Protein AF-0000000073388978 (afdb_homodimer)

Organism: Paracidovorax avenae (strain ATCC 19860 / DSM 7227 / CCUG 15838 / JCM 20985 / LMG 2117 / NCPPB 1011) (NCBI:txid643561)

Solvent-accessible surface area (backbone atoms only — not comparable to full-atom values): 29691 Å² total; per-residue (Å²): 132,81,37,49,67,50,18,52,51,29,43,57,61,49,62,75,36,65,63,62,55,61,86,53,51,73,43,79,39,46,11,64,64,67,77,39,68,25,40,27,36,32,40,33,40,28,18,51,20,49,66,22,16,46,39,30,42,7,40,36,27,43,57,68,75,46,88,75,44,91,60,12,32,34,30,60,31,65,43,59,48,26,38,10,38,21,49,39,26,47,76,69,72,42,53,30,39,30,19,26,22,60,73,56,57,62,71,46,53,51,53,36,43,73,40,65,23,46,74,42,73,31,51,73,38,59,71,44,6,39,52,50,39,52,53,52,31,70,73,60,57,24,44,74,52,63,80,28,66,39,72,44,26,14,21,16,30,9,32,53,48,53,48,49,24,64,75,66,74,42,73,44,55,27,37,40,33,57,35,22,31,21,19,51,43,26,9,33,26,28,54,40,62,66,74,27,48,28,32,38,34,22,44,63,40,13,41,13,57,49,49,11,60,76,67,74,42,75,42,81,46,70,60,35,68,81,34,26,87,71,21,41,31,42,39,37,21,69,60,22,52,60,43,34,76,77,27,40,80,45,64,44,68,39,52,62,68,40,24,52,52,27,29,29,44,35,26,77,63,44,47,43,60,51,25,51,51,24,14,40,48,56,14,26,52,73,68,52,74,41,76,65,51,61,80,32,32,38,30,30,52,30,41,23,29,86,56,67,45,51,75,34,105,132,81,36,47,65,51,16,50,53,30,42,58,60,49,64,75,36,65,64,62,56,61,84,55,52,72,43,79,40,46,11,64,64,67,76,40,68,25,42,29,37,32,40,34,40,29,18,51,19,48,66,21,17,47,42,30,43,7,40,36,28,44,56,68,74,47,87,74,43,92,61,11,32,34,29,60,31,66,44,59,48,26,40,9,40,21,48,39,24,48,76,70,72,44,50,29,38,31,18,28,21,61,72,56,55,63,70,44,52,50,54,38,41,73,41,64,23,47,74,41,73,31,52,74,39,61,69,46,6,39,51,49,38,52,52,51,30,69,73,60,58,24,43,75,52,61,81,28,64,38,73,44,26,15,21,16,28,9,32,53,48,53,48,48,24,63,75,67,76,43,74,44,55,27,36,40,32,55,35,22,31,21,18,50,42,26,10,34,26,28,54,40,62,67,74,26,48,27,33,37,33,20,44,64,38,14,40,12,57,50,49,12,61,74,67,74,42,77,43,82,46,70,61,35,68,81,35,26,86,70,22,39,31,41,39,36,21,68,60,20,52,60,41,34,75,76,28,40,80,45,65,43,67,38,50,61,67,41,24,52,52,26,27,29,46,33,26,77,63,43,48,44,59,51,25,51,53,24,15,41,49,55,14,26,52,74,70,52,73,41,77,63,52,62,80,31,32,38,28,30,50,29,41,23,29,87,55,67,46,51,76,35,105

Radius of gyration: 25.02 Å; Cα contacts (8 Å, |Δi|>4): 1623; chains: 2; bounding box: 51×75×58 Å

pLDDT: mean 97.39, std 2.24, range [78.94, 98.94]

Foldseek 3Di:
DQAQVLLVVLVVQVVVCPVAWDLFDWDWDACVVLVFLAGIEIERAQCPTQLRFLQLQLLLLLPRVDPFDQLAAEEEALDSNLSSNLQSCLVVVHAYEYFYEPPDDVVSVVSSVVSVYHYHYAYHDSVRSVVVRVVVCVVRVGHYDYRAADSSSLSRLLVSLVSVCVVVVHHFQEEEAEAALQSNVLSVQNNCVQVHAYEYEYAPQAQALVVCVVVVHWDFDHADAQCCSPRVHRTHHPSRNVSCVRGHDYYFYFYNVLLLVQQLCCCVPVVDRAGSSQRRVVSCRVVVSDRDHSHGYYYGYSGGHPDDSVSND/DQAQVLLVVLVVQVVVCPVAWDLFDKDWDACVVLVFLAGIEIERAQCPTQLRFLQLQLLLLLPRVDPFDQLAAEEEALDSNLSSNLQSCLVVVHAYEYFYEPPDDVVSVVSSVVSVYHYHYAYHDSVRSVVVRVVVCVVRVGHYDYRAADSSSLSRLLVSLVSVCVVVVHHFQEEEAEAALQSNVLSVQNNCVQVHAYEYEYAPQAQALVVCVVVVHWDFDHADAQCCSPRVHRTHHPSRNVSCVRGHDYYFYFYNVLLLVQQLCCCVPVVDRAGSSQRRVVSCRVVVSDRDHSHGYYYGYSGGHPDDSVSND

InterPro domains:
  IPR000634 Serine/threonine dehydratase, pyridoxal-phosphate-binding site [PS00165] (46-59)
  IPR001926 Tryptophan synthase beta chain-like, PALP domain [PF00291] (21-304)
  IPR036052 Tryptophan synthase beta chain-like, PALP domain superfamily [G3DSA:3.40.50.1100] (20-308)
  IPR036052 Tryptophan synthase beta chain-like, PALP domain superfamily [G3DSA:3.40.50.1100] (54-148)
  IPR036052 Tryptophan synthase beta chain-like, PALP domain superfamily [SSF53686] (15-308)
  IPR050147 Serine/Threonine Dehydratase [PTHR48078] (21-312)

Structure (mmCIF, N/CA/C/O backbone):
data_AF-0000000073388978-model_v1
#
loop_
_entity.id
_entity.type
_entity.pdbx_description
1 polymer "Pyridoxal-5'-phosphate-dependent protein beta subunit"
#
loop_
_atom_site.group_PDB
_atom_site.id
_atom_site.type_symbol
_atom_site.label_atom_id
_atom_site.label_alt_id
_atom_site.label_comp_id
_atom_site.label_asym_id
_atom_site.label_entity_id
_atom_site.label_seq_id
_atom_site.pdbx_PDB_ins_code
_atom_site.Cartn_x
_atom_site.Cartn_y
_atom_site.Cartn_z
_atom_site.occupancy
_atom_site.B_iso_or_equiv
_atom_site.auth_seq_id
_atom_site.auth_comp_id
_atom_site.auth_asym_id
_atom_site.auth_atom_id
_atom_site.pdbx_PDB_model_num
ATOM 1 N N . MET A 1 1 ? 3.246 -23.25 -25.984 1 79.81 1 MET A N 1
ATOM 2 C CA . MET A 1 1 ? 4.152 -22.203 -25.531 1 79.81 1 MET A CA 1
ATOM 3 C C . MET A 1 1 ? 3.379 -20.969 -25.062 1 79.81 1 MET A C 1
ATOM 5 O O . MET A 1 1 ? 2.42 -20.562 -25.719 1 79.81 1 MET A O 1
ATOM 9 N N . ILE A 1 2 ? 3.701 -20.5 -23.859 1 92.12 2 ILE A N 1
ATOM 10 C CA . ILE A 1 2 ? 3.039 -19.312 -23.359 1 92.12 2 ILE A CA 1
ATOM 11 C C . ILE A 1 2 ? 3.605 -18.078 -24.062 1 92.12 2 ILE A C 1
ATOM 13 O O . ILE A 1 2 ? 4.824 -17.875 -24.109 1 92.12 2 ILE A O 1
ATOM 17 N N . ASP A 1 3 ? 2.697 -17.312 -24.75 1 94.5 3 ASP A N 1
ATOM 18 C CA . ASP A 1 3 ? 3.104 -16.109 -25.484 1 94.5 3 ASP A CA 1
ATOM 19 C C . ASP A 1 3 ? 2.16 -14.945 -25.188 1 94.5 3 ASP A C 1
ATOM 21 O O . ASP A 1 3 ? 1.314 -15.031 -24.297 1 94.5 3 ASP A O 1
ATOM 25 N N . ARG A 1 4 ? 2.355 -13.883 -25.938 1 97.25 4 ARG A N 1
ATOM 26 C CA . ARG A 1 4 ? 1.591 -12.664 -25.688 1 97.25 4 ARG A CA 1
ATOM 27 C C . ARG A 1 4 ? 0.107 -12.891 -25.969 1 97.25 4 ARG A C 1
ATOM 29 O O . ARG A 1 4 ? -0.747 -12.32 -25.281 1 97.25 4 ARG A O 1
ATOM 36 N N . SER A 1 5 ? -0.184 -13.719 -26.922 1 97.56 5 SER A N 1
ATOM 37 C CA . SER A 1 5 ? -1.576 -14.008 -27.25 1 97.56 5 SER A CA 1
ATOM 38 C C . SER A 1 5 ? -2.275 -14.727 -26.109 1 97.56 5 SER A C 1
ATOM 40 O O . SER A 1 5 ? -3.434 -14.438 -25.797 1 97.56 5 SER A O 1
ATOM 42 N N . ALA A 1 6 ? -1.57 -15.672 -25.531 1 97.56 6 ALA A N 1
ATOM 43 C CA . ALA A 1 6 ? -2.113 -16.391 -24.375 1 97.56 6 ALA A CA 1
ATOM 44 C C . ALA A 1 6 ? -2.404 -15.43 -23.219 1 97.56 6 ALA A C 1
ATOM 46 O O . ALA A 1 6 ? -3.42 -15.555 -22.531 1 97.56 6 ALA A O 1
ATOM 47 N N . ILE A 1 7 ? -1.529 -14.484 -22.984 1 98.62 7 ILE A N 1
ATOM 48 C CA . ILE A 1 7 ? -1.668 -13.523 -21.891 1 98.62 7 ILE A CA 1
ATOM 49 C C . ILE A 1 7 ? -2.824 -12.57 -22.188 1 98.62 7 ILE A C 1
ATOM 51 O O . ILE A 1 7 ? -3.617 -12.25 -21.297 1 98.62 7 ILE A O 1
ATOM 55 N N . ALA A 1 8 ? -2.943 -12.148 -23.453 1 98.38 8 ALA A N 1
ATOM 56 C CA . ALA A 1 8 ? -4.051 -11.289 -23.859 1 98.38 8 ALA A CA 1
ATOM 57 C C . ALA A 1 8 ? -5.391 -11.992 -23.656 1 98.38 8 ALA A C 1
ATOM 59 O O . ALA A 1 8 ? -6.371 -11.375 -23.234 1 98.38 8 ALA A O 1
ATOM 60 N N . SER A 1 9 ? -5.395 -13.266 -24 1 98.19 9 SER A N 1
ATOM 61 C CA . SER A 1 9 ? -6.602 -14.055 -23.797 1 98.19 9 SER A CA 1
ATOM 62 C C . SER A 1 9 ? -6.949 -14.148 -22.312 1 98.19 9 SER A C 1
ATOM 64 O O . SER A 1 9 ? -8.117 -14.062 -21.938 1 98.19 9 SER A O 1
ATOM 66 N N . ALA A 1 10 ? -5.953 -14.375 -21.484 1 98.69 10 ALA A N 1
ATOM 67 C CA . ALA A 1 10 ? -6.152 -14.406 -20.031 1 98.69 10 ALA A CA 1
ATOM 68 C C . ALA A 1 10 ? -6.723 -13.086 -19.531 1 98.69 10 ALA A C 1
ATOM 70 O O . ALA A 1 10 ? -7.633 -13.062 -18.703 1 98.69 10 ALA A O 1
ATOM 71 N N . ARG A 1 11 ? -6.16 -11.984 -20.047 1 98.5 11 ARG A N 1
ATOM 72 C CA . ARG A 1 11 ? -6.629 -10.656 -19.672 1 98.5 11 ARG A CA 1
ATOM 73 C C . ARG A 1 11 ? -8.117 -10.492 -19.984 1 98.5 11 ARG A C 1
ATOM 75 O O . ARG A 1 11 ? -8.859 -9.914 -19.188 1 98.5 11 ARG A O 1
ATOM 82 N N . GLN A 1 12 ? -8.508 -10.93 -21.094 1 98 12 GLN A N 1
ATOM 83 C CA . GLN A 1 12 ? -9.914 -10.836 -21.5 1 98 12 GLN A CA 1
ATOM 84 C C . GLN A 1 12 ? -10.805 -11.625 -20.547 1 98 12 GLN A C 1
ATOM 86 O O . GLN A 1 12 ? -11.867 -11.141 -20.141 1 98 12 GLN A O 1
ATOM 91 N N . ARG A 1 13 ? -10.406 -12.812 -20.188 1 97.31 13 ARG A N 1
ATOM 92 C CA . ARG A 1 13 ? -11.172 -13.633 -19.25 1 97.31 13 ARG A CA 1
ATOM 93 C C . ARG A 1 13 ? -11.266 -12.953 -17.875 1 97.31 13 ARG A C 1
ATOM 95 O O . ARG A 1 13 ? -12.344 -12.906 -17.281 1 97.31 13 ARG A O 1
ATOM 102 N N . LEU A 1 14 ? -10.133 -12.477 -17.422 1 97.81 14 LEU A N 1
ATOM 103 C CA . LEU A 1 14 ? -10.039 -11.891 -16.094 1 97.81 14 LEU A CA 1
ATOM 104 C C . LEU A 1 14 ? -10.828 -10.586 -16.016 1 97.81 14 LEU A C 1
ATOM 106 O O . LEU A 1 14 ? -11.391 -10.258 -14.977 1 97.81 14 LEU A O 1
ATOM 110 N N . ALA A 1 15 ? -10.883 -9.852 -17.141 1 95.75 15 ALA A N 1
ATOM 111 C CA . ALA A 1 15 ? -11.57 -8.562 -17.203 1 95.75 15 ALA A CA 1
ATOM 112 C C . ALA A 1 15 ? -13.07 -8.727 -17 1 95.75 15 ALA A C 1
ATOM 114 O O . ALA A 1 15 ? -13.766 -7.766 -16.656 1 95.75 15 ALA A O 1
ATOM 115 N N . ALA A 1 16 ? -13.57 -9.922 -17.141 1 94.06 16 ALA A N 1
ATOM 116 C CA . ALA A 1 16 ? -14.992 -10.195 -16.969 1 94.06 16 ALA A CA 1
ATOM 117 C C . ALA A 1 16 ? -15.352 -10.344 -15.492 1 94.06 16 ALA A C 1
ATOM 119 O O . ALA A 1 16 ? -16.531 -10.492 -15.141 1 94.06 16 ALA A O 1
ATOM 120 N N . HIS A 1 17 ? -14.391 -10.234 -14.633 1 93.62 17 HIS A N 1
ATOM 121 C CA . HIS A 1 17 ? -14.594 -10.391 -13.203 1 93.62 17 HIS A CA 1
ATOM 122 C C . HIS A 1 17 ? -14 -9.219 -12.43 1 93.62 17 HIS A C 1
ATOM 124 O O . HIS A 1 17 ? -13.188 -9.422 -11.523 1 93.62 17 HIS A O 1
ATOM 130 N N . PRO A 1 18 ? -14.508 -8.023 -12.656 1 87.25 18 PRO A N 1
ATOM 131 C CA . PRO A 1 18 ? -13.938 -6.816 -12.055 1 87.25 18 PRO A CA 1
ATOM 132 C C . PRO A 1 18 ? -14.172 -6.734 -10.547 1 87.25 18 PRO A C 1
ATOM 134 O O . PRO A 1 18 ? -13.484 -5.984 -9.852 1 87.25 18 PRO A O 1
ATOM 137 N N . ASP A 1 19 ? -15.117 -7.523 -10.094 1 90.12 19 ASP A N 1
ATOM 138 C CA . ASP A 1 19 ? -15.414 -7.492 -8.664 1 90.12 19 ASP A CA 1
ATOM 139 C C . ASP A 1 19 ? -14.453 -8.383 -7.887 1 90.12 19 ASP A C 1
ATOM 141 O O . ASP A 1 19 ? -14.422 -8.344 -6.652 1 90.12 19 ASP A O 1
ATOM 145 N N . PHE A 1 20 ? -13.695 -9.188 -8.57 1 94.5 20 PHE A N 1
ATOM 146 C CA . PHE A 1 20 ? -12.727 -10.055 -7.922 1 94.5 20 PHE A CA 1
ATOM 147 C C . PHE A 1 20 ? -11.312 -9.508 -8.086 1 94.5 20 PHE A C 1
ATOM 149 O O . PHE A 1 20 ? -10.695 -9.062 -7.117 1 94.5 20 PHE A O 1
ATOM 156 N N . LEU A 1 21 ? -10.883 -9.414 -9.312 1 96.75 21 LEU A N 1
ATOM 157 C CA . LEU A 1 21 ? -9.5 -9.008 -9.555 1 96.75 21 LEU A CA 1
ATOM 158 C C . LEU A 1 21 ? -9.367 -7.488 -9.531 1 96.75 21 LEU A C 1
ATOM 160 O O . LEU A 1 21 ? -10.141 -6.781 -10.188 1 96.75 21 LEU A O 1
ATOM 164 N N . ARG A 1 22 ? -8.398 -7.016 -8.828 1 97.44 22 ARG A N 1
ATOM 165 C CA . ARG A 1 22 ? -8.148 -5.586 -8.711 1 97.44 22 ARG A CA 1
ATOM 166 C C . ARG A 1 22 ? -7.137 -5.125 -9.766 1 97.44 22 ARG A C 1
ATOM 168 O O . ARG A 1 22 ? -6.23 -5.875 -10.133 1 97.44 22 ARG A O 1
ATOM 175 N N . THR A 1 23 ? -7.355 -3.916 -10.305 1 97.44 23 THR A N 1
ATOM 176 C CA . THR A 1 23 ? -6.23 -3.223 -10.922 1 97.44 23 THR A CA 1
ATOM 177 C C . THR A 1 23 ? -5.301 -2.648 -9.859 1 97.44 23 THR A C 1
ATOM 179 O O . THR A 1 23 ? -5.637 -1.669 -9.195 1 97.44 23 THR A O 1
ATOM 182 N N . THR A 1 24 ? -4.18 -3.301 -9.664 1 98.38 24 THR A N 1
ATOM 183 C CA . THR A 1 24 ? -3.289 -2.861 -8.602 1 98.38 24 THR A CA 1
ATOM 184 C C . THR A 1 24 ? -2.475 -1.648 -9.039 1 98.38 24 THR A C 1
ATOM 186 O O . THR A 1 24 ? -2.217 -1.467 -10.234 1 98.38 24 THR A O 1
ATOM 189 N N . PRO A 1 25 ? -2.062 -0.809 -8.133 1 98.75 25 PRO A N 1
ATOM 190 C CA . PRO A 1 25 ? -1.385 0.442 -8.477 1 98.75 25 PRO A CA 1
ATOM 191 C C . PRO A 1 25 ? 0.016 0.218 -9.047 1 98.75 25 PRO A C 1
ATOM 193 O O . PRO A 1 25 ? 0.65 -0.798 -8.75 1 98.75 25 PRO A O 1
ATOM 196 N N . LEU A 1 26 ? 0.405 1.13 -9.891 1 98.75 26 LEU A N 1
ATOM 197 C CA . LEU A 1 26 ? 1.785 1.312 -10.328 1 98.75 26 LEU A CA 1
ATOM 198 C C . LEU A 1 26 ? 2.342 2.643 -9.828 1 98.75 26 LEU A C 1
ATOM 200 O O . LEU A 1 26 ? 1.851 3.707 -10.211 1 98.75 26 LEU A O 1
ATOM 204 N N . MET A 1 27 ? 3.326 2.588 -8.945 1 98.38 27 MET A N 1
ATOM 205 C CA . MET A 1 27 ? 3.994 3.797 -8.477 1 98.38 27 MET A CA 1
ATOM 206 C C . MET A 1 27 ? 5.289 4.039 -9.242 1 98.38 27 MET A C 1
ATOM 208 O O . MET A 1 27 ? 6.109 3.135 -9.391 1 98.38 27 MET A O 1
ATOM 212 N N . ARG A 1 28 ? 5.434 5.156 -9.773 1 97.69 28 ARG A N 1
ATOM 213 C CA . ARG A 1 28 ? 6.656 5.578 -10.453 1 97.69 28 ARG A CA 1
ATOM 214 C C . ARG A 1 28 ? 7.441 6.566 -9.594 1 97.69 28 ARG A C 1
ATOM 216 O O . ARG A 1 28 ? 6.941 7.645 -9.266 1 97.69 28 ARG A O 1
ATOM 223 N N . LEU A 1 29 ? 8.578 6.203 -9.227 1 97.69 29 LEU A N 1
ATOM 224 C CA . LEU A 1 29 ? 9.391 7 -8.312 1 97.69 29 LEU A CA 1
ATOM 225 C C . LEU A 1 29 ? 10.75 7.312 -8.922 1 97.69 29 LEU A C 1
ATOM 227 O O . LEU A 1 29 ? 11.32 6.48 -9.633 1 97.69 29 LEU A O 1
ATOM 231 N N . SER A 1 30 ? 11.258 8.445 -8.586 1 95.94 30 SER A N 1
ATOM 232 C CA . SER A 1 30 ? 12.609 8.797 -8.992 1 95.94 30 SER A CA 1
ATOM 233 C C . SER A 1 30 ? 13.648 7.934 -8.281 1 95.94 30 SER A C 1
ATOM 235 O O . SER A 1 30 ? 13.594 7.766 -7.062 1 95.94 30 SER A O 1
ATOM 237 N N . GLY A 1 31 ? 14.602 7.375 -9.172 1 96.5 31 GLY A N 1
ATOM 238 C CA . GLY A 1 31 ? 15.688 6.637 -8.539 1 96.5 31 GLY A CA 1
ATOM 239 C C . GLY A 1 31 ? 16.453 7.453 -7.52 1 96.5 31 GLY A C 1
ATOM 240 O O . GLY A 1 31 ? 16.734 6.973 -6.418 1 96.5 31 GLY A O 1
ATOM 241 N N . GLY A 1 32 ? 16.688 8.703 -7.82 1 94 32 GLY A N 1
ATOM 242 C CA . GLY A 1 32 ? 17.406 9.602 -6.938 1 94 32 GLY A CA 1
ATOM 243 C C . GLY A 1 32 ? 16.703 9.844 -5.617 1 94 32 GLY A C 1
ATOM 244 O O . GLY A 1 32 ? 17.344 9.891 -4.566 1 94 32 GLY A O 1
ATOM 245 N N . SER A 1 33 ? 15.359 9.969 -5.656 1 93.31 33 SER A N 1
ATOM 246 C CA . SER A 1 33 ? 14.594 10.227 -4.445 1 93.31 33 SER A CA 1
ATOM 247 C C . SER A 1 33 ? 14.672 9.055 -3.477 1 93.31 33 SER A C 1
ATOM 249 O O . SER A 1 33 ? 14.383 9.195 -2.287 1 93.31 33 SER A O 1
ATOM 251 N N . LEU A 1 34 ? 15.117 7.914 -3.953 1 95.12 34 LEU A N 1
ATOM 252 C CA . LEU A 1 34 ? 15.219 6.715 -3.133 1 95.12 34 LEU A CA 1
ATOM 253 C C . LEU A 1 34 ? 16.672 6.309 -2.932 1 95.12 34 LEU A C 1
ATOM 255 O O . LEU A 1 34 ? 16.953 5.215 -2.438 1 95.12 34 LEU A O 1
ATOM 259 N N . ASP A 1 35 ? 17.547 7.145 -3.33 1 94.62 35 ASP A N 1
ATOM 260 C CA . ASP A 1 35 ? 18.984 6.895 -3.256 1 94.62 35 ASP A CA 1
ATOM 261 C C . ASP A 1 35 ? 19.375 5.633 -4.035 1 94.62 35 ASP A C 1
ATOM 263 O O . ASP A 1 35 ? 20.156 4.82 -3.557 1 94.62 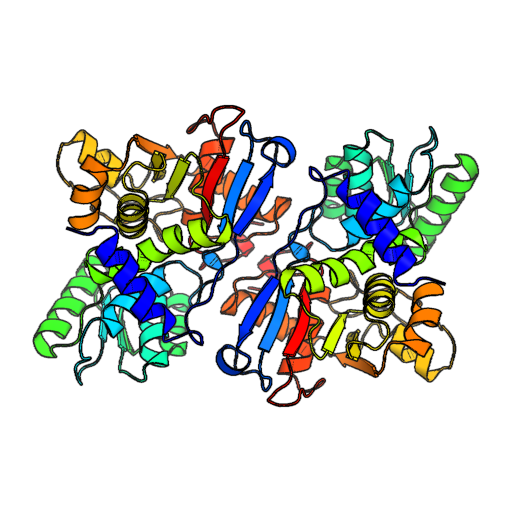35 ASP A O 1
ATOM 267 N N . LEU A 1 36 ? 18.672 5.391 -5.145 1 96.62 36 LEU A N 1
ATOM 268 C CA . LEU A 1 36 ? 18.984 4.312 -6.074 1 96.62 36 LEU A CA 1
ATOM 269 C C . LEU A 1 36 ? 19.625 4.859 -7.352 1 96.62 36 LEU A C 1
ATOM 271 O O . LEU A 1 36 ? 19.312 5.977 -7.773 1 96.62 36 LEU A O 1
ATOM 275 N N . GLY A 1 37 ? 20.547 4.211 -7.957 1 95.44 37 GLY A N 1
ATOM 276 C CA . GLY A 1 37 ? 21.359 4.676 -9.062 1 95.44 37 GLY A CA 1
ATOM 277 C C . GLY A 1 37 ? 20.688 4.543 -10.414 1 95.44 37 GLY A C 1
ATOM 278 O O . GLY A 1 37 ? 21.344 4.238 -11.414 1 95.44 37 GLY A O 1
ATOM 279 N N . CYS A 1 38 ? 19.375 4.637 -10.5 1 97.88 38 CYS A N 1
ATOM 280 C CA . CYS A 1 38 ? 18.625 4.566 -11.758 1 97.88 38 CYS A CA 1
ATOM 281 C C . CYS A 1 38 ? 17.734 5.793 -11.938 1 97.88 38 CYS A C 1
ATOM 283 O O . CYS A 1 38 ? 17.641 6.625 -11.031 1 97.88 38 CYS A O 1
ATOM 285 N N . ALA A 1 39 ? 17.203 5.953 -13.156 1 97.88 39 ALA A N 1
ATOM 286 C CA . ALA A 1 39 ? 16.359 7.109 -13.43 1 97.88 39 ALA A CA 1
ATOM 287 C C . ALA A 1 39 ? 15.039 7.016 -12.68 1 97.88 39 ALA A C 1
ATOM 289 O O . ALA A 1 39 ? 14.648 7.957 -11.984 1 97.88 39 ALA A O 1
ATOM 290 N N . GLU A 1 40 ? 14.359 5.832 -12.859 1 98.12 40 GLU A N 1
ATOM 291 C CA . GLU A 1 40 ? 13.062 5.59 -12.227 1 98.12 40 GLU A CA 1
ATOM 292 C C . GLU A 1 40 ? 12.953 4.152 -11.727 1 98.12 40 GLU A C 1
ATOM 294 O O . GLU A 1 40 ? 13.531 3.24 -12.312 1 98.12 40 GLU A O 1
ATOM 299 N N . VAL A 1 41 ? 12.266 4.059 -10.664 1 98.56 41 VAL A N 1
ATOM 300 C CA . VAL A 1 41 ? 11.836 2.754 -10.172 1 98.56 41 VAL A CA 1
ATOM 301 C C . VAL A 1 41 ? 10.305 2.674 -10.203 1 98.56 41 VAL A C 1
ATOM 303 O O . VAL A 1 41 ? 9.625 3.516 -9.617 1 98.56 41 VAL A O 1
ATOM 306 N N . TRP A 1 42 ? 9.812 1.722 -10.977 1 98.88 42 TRP A N 1
ATOM 307 C CA . TRP A 1 42 ? 8.383 1.417 -10.969 1 98.88 42 TRP A CA 1
ATOM 308 C C . TRP A 1 42 ? 8.062 0.303 -9.984 1 98.88 42 TRP A C 1
ATOM 310 O O . TRP A 1 42 ? 8.68 -0.768 -10.023 1 98.88 42 TRP A O 1
ATOM 320 N N . LEU A 1 43 ? 7.195 0.569 -9.062 1 98.88 43 LEU A N 1
ATOM 321 C CA . LEU A 1 43 ? 6.703 -0.448 -8.133 1 98.88 43 LEU A CA 1
ATOM 322 C C . LEU A 1 43 ? 5.285 -0.874 -8.5 1 98.88 43 LEU A C 1
ATOM 324 O O . LEU A 1 43 ? 4.34 -0.103 -8.336 1 98.88 43 LEU A O 1
ATOM 328 N N . LYS A 1 44 ? 5.156 -2.029 -9.102 1 98.94 44 LYS A N 1
ATOM 329 C CA . LYS A 1 44 ? 3.832 -2.621 -9.273 1 98.94 44 LYS A CA 1
ATOM 330 C C . LYS A 1 44 ? 3.34 -3.254 -7.973 1 98.94 44 LYS A C 1
ATOM 332 O O . LYS A 1 44 ? 3.871 -4.277 -7.535 1 98.94 44 LYS A O 1
ATOM 337 N N . LEU A 1 45 ? 2.332 -2.662 -7.324 1 98.88 45 LEU A N 1
ATOM 338 C CA . LEU A 1 45 ? 1.911 -3.033 -5.977 1 98.88 45 LEU A CA 1
ATOM 339 C C . LEU A 1 45 ? 0.952 -4.219 -6.012 1 98.88 45 LEU A C 1
ATOM 341 O O . LEU A 1 45 ? -0.173 -4.129 -5.516 1 98.88 45 LEU A O 1
ATOM 345 N N . GLU A 1 46 ? 1.459 -5.34 -6.41 1 98.81 46 GLU A N 1
ATOM 346 C CA . GLU A 1 46 ? 0.631 -6.52 -6.648 1 98.81 46 GLU A CA 1
ATOM 347 C C . GLU A 1 46 ? 0.308 -7.242 -5.344 1 98.81 46 GLU A C 1
ATOM 349 O O . GLU A 1 46 ? -0.573 -8.102 -5.305 1 98.81 46 GLU A O 1
ATOM 354 N N . HIS A 1 47 ? 1.028 -6.918 -4.266 1 98.81 47 HIS A N 1
ATOM 355 C CA . HIS A 1 47 ? 0.682 -7.449 -2.953 1 98.81 47 HIS A CA 1
ATOM 356 C C . HIS A 1 47 ? -0.701 -6.977 -2.516 1 98.81 47 HIS A C 1
ATOM 358 O O . HIS A 1 47 ? -1.295 -7.551 -1.598 1 98.81 47 HIS A O 1
ATOM 364 N N . LEU A 1 48 ? -1.243 -5.957 -3.148 1 98.62 48 LEU A N 1
ATOM 365 C CA . LEU A 1 48 ? -2.559 -5.418 -2.822 1 98.62 48 LEU A CA 1
ATOM 366 C C . LEU A 1 48 ? -3.656 -6.172 -3.564 1 98.62 48 LEU A C 1
ATOM 368 O O . LEU A 1 48 ? -4.836 -5.844 -3.434 1 98.62 48 LEU A O 1
ATOM 372 N N . GLN A 1 49 ? -3.385 -7.156 -4.328 1 98.5 49 GLN A N 1
ATOM 373 C CA . GLN A 1 49 ? -4.359 -7.961 -5.055 1 98.5 49 GLN A CA 1
ATOM 374 C C . GLN A 1 49 ? -5.156 -8.852 -4.105 1 98.5 49 GLN A C 1
ATOM 376 O O . GLN A 1 49 ? -4.75 -9.07 -2.965 1 98.5 49 GLN A O 1
ATOM 381 N N . VAL A 1 50 ? -6.297 -9.352 -4.574 1 97.75 50 VAL A N 1
ATOM 382 C CA . VAL A 1 50 ? -7.109 -10.305 -3.832 1 97.75 50 VAL A CA 1
ATOM 383 C C . VAL A 1 50 ? -6.238 -11.461 -3.338 1 97.75 50 VAL A C 1
ATOM 385 O O . VAL A 1 50 ? -5.418 -11.992 -4.094 1 97.75 50 VAL A O 1
ATOM 388 N N . GLY A 1 51 ? -6.391 -11.703 -2.119 1 97.44 51 GLY A N 1
ATOM 389 C CA . GLY A 1 51 ? -5.605 -12.789 -1.549 1 97.44 51 GLY A CA 1
ATOM 390 C C . GLY A 1 51 ? -4.219 -12.359 -1.111 1 97.44 51 GLY A C 1
ATOM 391 O O . GLY A 1 51 ? -3.486 -13.133 -0.495 1 97.44 51 GLY A O 1
ATOM 392 N N . GLY A 1 52 ? -3.793 -11.117 -1.46 1 98.25 52 GLY A N 1
ATOM 393 C CA . GLY A 1 52 ? -2.564 -10.539 -0.938 1 98.25 52 GLY A CA 1
ATOM 394 C C . GLY A 1 52 ? -1.35 -10.844 -1.794 1 98.25 52 GLY A C 1
ATOM 395 O O . GLY A 1 52 ? -0.213 -10.664 -1.354 1 98.25 52 GLY A O 1
ATOM 396 N N . SER A 1 53 ? -1.57 -11.406 -3.014 1 98.75 53 SER A N 1
ATOM 397 C CA . SER A 1 53 ? -0.429 -11.727 -3.863 1 98.75 53 SER A CA 1
ATOM 398 C C . SER A 1 53 ? -0.834 -11.797 -5.332 1 98.75 53 SER A C 1
ATOM 400 O O . SER A 1 53 ? -2.025 -11.789 -5.652 1 98.75 53 SER A O 1
ATOM 402 N N . PHE A 1 54 ? 0.144 -11.938 -6.184 1 98.81 54 PHE A N 1
ATOM 403 C CA . PHE A 1 54 ? -0.044 -11.984 -7.629 1 98.81 54 PHE A CA 1
ATOM 404 C C . PHE A 1 54 ? -0.764 -13.266 -8.031 1 98.81 54 PHE A C 1
ATOM 406 O O . PHE A 1 54 ? -1.263 -13.375 -9.156 1 98.81 54 PHE A O 1
ATOM 413 N N . LYS A 1 55 ? -0.863 -14.25 -7.133 1 98.75 55 LYS A N 1
ATOM 414 C CA . LYS A 1 55 ? -1.369 -15.578 -7.473 1 98.75 55 LYS A CA 1
ATOM 415 C C . LYS A 1 55 ? -2.846 -15.523 -7.852 1 98.75 55 LYS A C 1
ATOM 417 O O . LYS A 1 55 ? -3.346 -16.406 -8.547 1 98.75 55 LYS A O 1
ATOM 422 N N . ALA A 1 56 ? -3.506 -14.516 -7.418 1 98.69 56 ALA A N 1
ATOM 423 C CA . ALA A 1 56 ? -4.926 -14.375 -7.734 1 98.69 56 ALA A CA 1
ATOM 424 C C . ALA A 1 56 ? -5.156 -14.391 -9.242 1 98.69 56 ALA A C 1
ATOM 426 O O . ALA A 1 56 ? -6.125 -14.984 -9.727 1 98.69 56 ALA A O 1
ATOM 427 N N . ARG A 1 57 ? -4.266 -13.781 -10.047 1 98.75 57 ARG A N 1
ATOM 428 C CA . ARG A 1 57 ? -4.414 -13.672 -11.492 1 98.75 57 ARG A CA 1
ATOM 429 C C . ARG A 1 57 ? -4.398 -15.047 -12.148 1 98.75 57 ARG A C 1
ATOM 431 O O . ARG A 1 57 ? -5.324 -15.406 -12.883 1 98.75 57 ARG A O 1
ATOM 438 N N . GLY A 1 58 ? -3.371 -15.789 -11.828 1 98.75 58 GLY A N 1
ATOM 439 C CA . GLY A 1 58 ? -3.217 -17.094 -12.445 1 98.75 58 GLY A CA 1
ATOM 440 C C . GLY A 1 58 ? -4.266 -18.094 -12 1 98.75 58 GLY A C 1
ATOM 441 O O . GLY A 1 58 ? -4.812 -18.844 -12.812 1 98.75 58 GLY A O 1
ATOM 442 N N . MET A 1 59 ? -4.555 -18.109 -10.648 1 98.69 59 MET A N 1
ATOM 443 C CA . MET A 1 59 ? -5.508 -19.094 -10.125 1 98.69 59 MET A CA 1
ATOM 444 C C . MET A 1 59 ? -6.906 -18.828 -10.68 1 98.69 59 MET A C 1
ATOM 446 O O . MET A 1 59 ? -7.602 -19.766 -11.086 1 98.69 59 MET A O 1
ATOM 450 N N . LEU A 1 60 ? -7.305 -17.578 -10.727 1 98.75 60 LEU A N 1
ATOM 451 C CA . LEU A 1 60 ? -8.609 -17.281 -11.305 1 98.75 60 LEU A CA 1
ATOM 452 C C . LEU A 1 60 ? -8.641 -17.641 -12.789 1 98.75 60 LEU A C 1
ATOM 454 O O . LEU A 1 60 ? -9.617 -18.234 -13.266 1 98.75 60 LEU A O 1
ATOM 458 N N . ASN A 1 61 ? -7.578 -17.25 -13.523 1 98.81 61 ASN A N 1
ATOM 459 C CA . ASN A 1 61 ? -7.543 -17.562 -14.945 1 98.81 61 ASN A CA 1
ATOM 460 C C . ASN A 1 61 ? -7.688 -19.062 -15.188 1 98.81 61 ASN A C 1
ATOM 462 O O . ASN A 1 61 ? -8.383 -19.484 -16.109 1 98.81 61 ASN A O 1
ATOM 466 N N . ARG A 1 62 ? -7.008 -19.859 -14.367 1 98.56 62 ARG A N 1
ATOM 467 C CA . ARG A 1 62 ? -7.086 -21.312 -14.469 1 98.56 62 ARG A CA 1
ATOM 468 C C . ARG A 1 62 ? -8.523 -21.797 -14.32 1 98.56 62 ARG A C 1
ATOM 470 O O . ARG A 1 62 ? -8.984 -22.641 -15.086 1 98.56 62 ARG A O 1
ATOM 477 N N . LEU A 1 63 ? -9.242 -21.266 -13.367 1 98.44 63 LEU A N 1
ATOM 478 C CA . LEU A 1 63 ? -10.609 -21.688 -13.102 1 98.44 63 LEU A CA 1
ATOM 479 C C . LEU A 1 63 ? -11.539 -21.25 -14.227 1 98.44 63 LEU A C 1
ATOM 481 O O . LEU A 1 63 ? -12.5 -21.938 -14.555 1 98.44 63 LEU A O 1
ATOM 485 N N . LEU A 1 64 ? -11.234 -20.141 -14.875 1 98.25 64 LEU A N 1
ATOM 486 C CA . LEU A 1 64 ? -12.117 -19.547 -15.883 1 98.25 64 LEU A CA 1
ATOM 487 C C . LEU A 1 64 ? -11.859 -20.156 -17.25 1 98.25 64 LEU A C 1
ATOM 489 O O . LEU A 1 64 ? -12.688 -20.031 -18.156 1 98.25 64 LEU A O 1
ATOM 493 N N . ALA A 1 65 ? -10.719 -20.75 -17.422 1 97.81 65 ALA A N 1
ATOM 494 C CA . ALA A 1 65 ? -10.266 -21.156 -18.75 1 97.81 65 ALA A CA 1
ATOM 495 C C . ALA A 1 65 ? -10.961 -22.438 -19.203 1 97.81 65 ALA A C 1
ATOM 497 O O . ALA A 1 65 ? -10.781 -22.891 -20.344 1 97.81 65 ALA A O 1
ATOM 498 N N . GLN A 1 66 ? -11.742 -23.109 -18.359 1 96.5 66 GLN A N 1
ATOM 499 C CA . GLN A 1 66 ? -12.445 -24.359 -18.656 1 96.5 66 GLN A CA 1
ATOM 500 C C . GLN A 1 66 ? -13.688 -24.516 -17.781 1 96.5 66 GLN A C 1
ATOM 502 O O . GLN A 1 66 ? -13.812 -23.859 -16.75 1 96.5 66 GLN A O 1
ATOM 507 N N . PRO A 1 67 ? -14.57 -25.438 -18.25 1 96.94 67 PRO A N 1
ATOM 508 C CA . PRO A 1 67 ? -15.688 -25.734 -17.344 1 96.94 67 PRO A CA 1
ATOM 509 C C . PRO A 1 67 ? -15.234 -26.328 -16.016 1 96.94 67 PRO A C 1
ATOM 511 O O . PRO A 1 67 ? -14.305 -27.141 -15.984 1 96.94 67 PRO A O 1
ATOM 514 N N . LEU A 1 68 ? -15.867 -25.906 -14.984 1 98.19 68 LEU A N 1
ATOM 515 C CA . LEU A 1 68 ? -15.531 -26.406 -13.656 1 98.19 68 LEU A CA 1
ATOM 516 C C . LEU A 1 68 ? -16.266 -27.719 -13.375 1 98.19 68 LEU A C 1
ATOM 518 O O . LEU A 1 68 ? -17.484 -27.797 -13.57 1 98.19 68 LEU A O 1
ATOM 522 N N . PRO A 1 69 ? -15.539 -28.703 -12.953 1 98.25 69 PRO A N 1
ATOM 523 C CA . PRO A 1 69 ? -16.219 -29.938 -12.578 1 98.25 69 PRO A CA 1
ATOM 524 C C . PRO A 1 69 ? -17.062 -29.781 -11.32 1 98.25 69 PRO A C 1
ATOM 526 O O . PRO A 1 69 ? -16.812 -28.906 -10.5 1 98.25 69 PRO A O 1
ATOM 529 N N . ASP A 1 70 ? -17.969 -30.703 -11.156 1 97.81 70 ASP A N 1
ATOM 530 C CA . ASP A 1 70 ? -18.812 -30.703 -9.969 1 97.81 70 ASP A CA 1
ATOM 531 C C . ASP A 1 70 ? -18 -30.969 -8.703 1 97.81 70 ASP A C 1
ATOM 533 O O . ASP A 1 70 ? -18.375 -30.516 -7.621 1 97.81 70 ASP A O 1
ATOM 537 N N . SER A 1 71 ? -16.922 -31.625 -8.922 1 98.12 71 SER A N 1
ATOM 538 C CA . SER A 1 71 ? -16.062 -31.969 -7.793 1 98.12 71 SER A CA 1
ATOM 539 C C . SER A 1 71 ? -15.234 -30.766 -7.332 1 98.12 71 SER A C 1
ATOM 541 O O . SER A 1 71 ? -14.547 -30.844 -6.316 1 98.12 71 SER A O 1
ATOM 543 N N . GLY A 1 72 ? -15.312 -29.672 -8.062 1 98.56 72 GLY A N 1
ATOM 544 C CA . GLY A 1 72 ? -14.672 -28.438 -7.645 1 98.56 72 GLY A CA 1
ATOM 545 C C . GLY A 1 72 ? -13.211 -28.359 -8.031 1 98.56 72 GLY A C 1
ATOM 546 O O . GLY A 1 72 ? -12.82 -28.828 -9.109 1 98.56 72 GLY A O 1
ATOM 547 N N . VAL A 1 73 ? -12.484 -27.641 -7.234 1 98.81 73 VAL A N 1
ATOM 548 C CA . VAL A 1 73 ? -11.07 -27.391 -7.5 1 98.81 73 VAL A CA 1
ATOM 549 C C . VAL A 1 73 ? -10.227 -27.891 -6.332 1 98.81 73 VAL A C 1
ATOM 551 O O . VAL A 1 73 ? -10.727 -28.031 -5.215 1 98.81 73 VAL A O 1
ATOM 554 N N . ILE A 1 74 ? -8.945 -28.219 -6.637 1 98.75 74 ILE A N 1
ATOM 555 C CA . ILE A 1 74 ? -8.078 -28.828 -5.629 1 98.75 74 ILE A CA 1
ATOM 556 C C . ILE A 1 74 ? -6.66 -28.281 -5.777 1 98.75 74 ILE A C 1
ATOM 558 O O . ILE A 1 74 ? -6.188 -28.047 -6.891 1 98.75 74 ILE A O 1
ATOM 562 N N . VAL A 1 75 ? -5.977 -27.984 -4.66 1 98.56 75 VAL A N 1
ATOM 563 C CA . VAL A 1 75 ? -4.629 -27.422 -4.668 1 98.56 75 VAL A CA 1
ATOM 564 C C . VAL A 1 75 ? -3.861 -27.906 -3.438 1 98.56 75 VAL A C 1
ATOM 566 O O . VAL A 1 75 ? -4.445 -28.094 -2.367 1 98.56 75 VAL A O 1
ATOM 569 N N . ALA A 1 76 ? -2.566 -28.188 -3.643 1 97.5 76 ALA A N 1
ATOM 570 C CA . ALA A 1 76 ? -1.674 -28.469 -2.521 1 97.5 76 ALA A CA 1
ATOM 571 C C . ALA A 1 76 ? -0.821 -27.25 -2.176 1 97.5 76 ALA A C 1
ATOM 573 O O . ALA A 1 76 ? 0.298 -27.109 -2.676 1 97.5 76 ALA A O 1
ATOM 574 N N . SER A 1 77 ? -1.281 -26.375 -1.327 1 95.94 77 SER A N 1
ATOM 575 C CA . SER A 1 77 ? -0.567 -25.172 -0.901 1 95.94 77 SER A CA 1
ATOM 576 C C . SER A 1 77 ? -1.283 -24.484 0.256 1 95.94 77 SER A C 1
ATOM 578 O O . SER A 1 77 ? -2.48 -24.203 0.174 1 95.94 77 SER A O 1
ATOM 580 N N . GLY A 1 78 ? -0.546 -24.266 1.311 1 91.56 78 GLY A N 1
ATOM 581 C CA . GLY A 1 78 ? -1.072 -23.453 2.395 1 91.56 78 GLY A CA 1
ATOM 582 C C . GLY A 1 78 ? -0.738 -21.984 2.254 1 91.56 78 GLY A C 1
ATOM 583 O O . GLY A 1 78 ? -1.137 -21.172 3.088 1 91.56 78 GLY A O 1
ATOM 584 N N . GLY A 1 79 ? -0.056 -21.641 1.229 1 95.31 79 GLY A N 1
ATOM 585 C CA . GLY A 1 79 ? 0.415 -20.266 1.044 1 95.31 79 GLY A CA 1
ATOM 586 C C . GLY A 1 79 ? -0.385 -19.5 0.011 1 95.31 79 GLY A C 1
ATOM 587 O O . GLY A 1 79 ? -1.605 -19.641 -0.075 1 95.31 79 GLY A O 1
ATOM 588 N N . ASN A 1 80 ? 0.28 -18.703 -0.759 1 97.69 80 ASN A N 1
ATOM 589 C CA . ASN A 1 80 ? -0.342 -17.75 -1.684 1 97.69 80 ASN A CA 1
ATOM 590 C C . ASN A 1 80 ? -1.189 -18.469 -2.73 1 97.69 80 ASN A C 1
ATOM 592 O O . ASN A 1 80 ? -2.279 -18.016 -3.076 1 97.69 80 ASN A O 1
ATOM 596 N N . ALA A 1 81 ? -0.7 -19.578 -3.217 1 98 81 ALA A N 1
ATOM 597 C CA . ALA A 1 81 ? -1.458 -20.328 -4.223 1 98 81 ALA A CA 1
ATOM 598 C C . ALA A 1 81 ? -2.758 -20.875 -3.641 1 98 81 ALA A C 1
ATOM 600 O O . ALA A 1 81 ? -3.811 -20.797 -4.277 1 98 81 ALA A O 1
ATOM 601 N N . GLY A 1 82 ? -2.633 -21.438 -2.457 1 98.25 82 GLY A N 1
ATOM 602 C CA . GLY A 1 82 ? -3.826 -21.938 -1.791 1 98.25 82 GLY A CA 1
ATOM 603 C C . GLY A 1 82 ? -4.844 -20.859 -1.499 1 98.25 82 GLY A C 1
ATOM 604 O O . GLY A 1 82 ? -6.035 -21.016 -1.769 1 98.25 82 GLY A O 1
ATOM 605 N N . ILE A 1 83 ? -4.387 -19.766 -0.964 1 98.44 83 ILE A N 1
ATOM 606 C CA . ILE A 1 83 ? -5.246 -18.625 -0.638 1 98.44 83 ILE A CA 1
ATOM 607 C C . ILE A 1 83 ? -5.93 -18.125 -1.904 1 98.44 83 ILE A C 1
ATOM 609 O O . ILE A 1 83 ? -7.145 -17.906 -1.916 1 98.44 83 ILE A O 1
ATOM 613 N N . ALA A 1 84 ? -5.184 -17.953 -2.945 1 98.62 84 ALA A N 1
ATOM 614 C CA . ALA A 1 84 ? -5.715 -17.438 -4.211 1 98.62 84 ALA A CA 1
ATOM 615 C C . ALA A 1 84 ? -6.742 -18.406 -4.797 1 98.62 84 ALA A C 1
ATOM 617 O O . ALA A 1 84 ? -7.777 -17.984 -5.312 1 98.62 84 ALA A O 1
ATOM 618 N N . THR A 1 85 ? -6.434 -19.703 -4.746 1 98.75 85 THR A N 1
ATOM 619 C CA . THR A 1 85 ? -7.355 -20.703 -5.262 1 98.75 85 THR A CA 1
ATOM 620 C C . THR A 1 85 ? -8.664 -20.688 -4.48 1 98.75 85 THR A C 1
ATOM 622 O O . THR A 1 85 ? -9.75 -20.672 -5.07 1 98.75 85 THR A O 1
ATOM 625 N N . ALA A 1 86 ? -8.531 -20.672 -3.174 1 98.75 86 ALA A N 1
ATOM 626 C CA . ALA A 1 86 ? -9.703 -20.656 -2.309 1 98.75 86 ALA A CA 1
ATOM 627 C C . ALA A 1 86 ? -10.555 -19.422 -2.562 1 98.75 86 ALA A C 1
ATOM 629 O O . ALA A 1 86 ? -11.781 -19.516 -2.672 1 98.75 86 ALA A O 1
ATOM 630 N N . ALA A 1 87 ? -9.938 -18.266 -2.664 1 98.25 87 ALA A N 1
ATOM 631 C CA . ALA A 1 87 ? -10.656 -17.016 -2.91 1 98.25 87 ALA A CA 1
ATOM 632 C C . ALA A 1 87 ? -11.375 -17.047 -4.258 1 98.25 87 ALA A C 1
ATOM 634 O O . ALA A 1 87 ? -12.531 -16.641 -4.367 1 98.25 87 ALA A O 1
ATOM 635 N N . ALA A 1 88 ? -10.672 -17.5 -5.285 1 98.31 88 ALA A N 1
ATOM 636 C CA . ALA A 1 88 ? -11.266 -17.609 -6.617 1 98.31 88 ALA A CA 1
ATOM 637 C C . ALA A 1 88 ? -12.453 -18.562 -6.625 1 98.31 88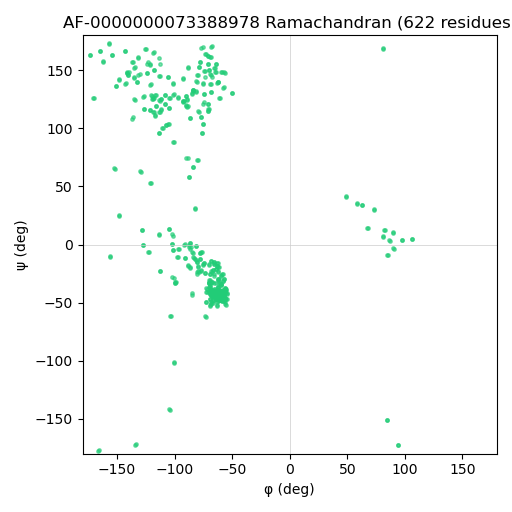 ALA A C 1
ATOM 639 O O . ALA A 1 88 ? -13.5 -18.266 -7.203 1 98.31 88 ALA A O 1
ATOM 640 N N . ALA A 1 89 ? -12.258 -19.703 -5.996 1 98.62 89 ALA A N 1
ATOM 641 C CA . ALA A 1 89 ? -13.32 -20.703 -5.914 1 98.62 89 ALA A CA 1
ATOM 642 C C . ALA A 1 89 ? -14.562 -20.125 -5.242 1 98.62 89 ALA A C 1
ATOM 644 O O . ALA A 1 89 ? -15.68 -20.297 -5.734 1 98.62 89 ALA A O 1
ATOM 645 N N . ARG A 1 90 ? -14.375 -19.469 -4.164 1 97.56 90 ARG A N 1
ATOM 646 C CA . ARG A 1 90 ? -15.477 -18.844 -3.449 1 97.56 90 ARG A CA 1
ATOM 647 C C . ARG A 1 90 ? -16.219 -17.859 -4.348 1 97.56 90 ARG A C 1
ATOM 649 O O . ARG A 1 90 ? -17.453 -17.844 -4.375 1 97.56 90 ARG A O 1
ATOM 656 N N . SER A 1 91 ? -15.484 -17.031 -5.055 1 96.38 91 SER A N 1
ATOM 657 C CA . SER A 1 91 ? -16.078 -16.016 -5.914 1 96.38 91 SER A CA 1
ATOM 658 C C . SER A 1 91 ? -16.922 -16.656 -7.02 1 96.38 91 SER A C 1
ATOM 660 O O . SER A 1 91 ? -17.891 -16.062 -7.496 1 96.38 91 SER A O 1
ATOM 662 N N . LEU A 1 92 ? -16.547 -17.859 -7.441 1 97.19 92 LEU A N 1
ATOM 663 C CA . LEU A 1 92 ? -17.234 -18.531 -8.531 1 97.19 92 LEU A CA 1
ATOM 664 C C . LEU A 1 92 ? -18.266 -19.516 -7.996 1 97.19 92 LEU A C 1
ATOM 666 O O . LEU A 1 92 ? -18.953 -20.188 -8.766 1 97.19 92 LEU A O 1
ATOM 670 N N . GLY A 1 93 ? -18.328 -19.672 -6.684 1 97.44 93 GLY A N 1
ATOM 671 C CA . GLY A 1 93 ? -19.312 -20.531 -6.062 1 97.44 93 GLY A CA 1
ATOM 672 C C . GLY A 1 93 ? -19.016 -22.016 -6.242 1 97.44 93 GLY A C 1
ATOM 673 O O . GLY A 1 93 ? -19.922 -22.828 -6.402 1 97.44 93 GLY A O 1
ATOM 674 N N . THR A 1 94 ? -17.766 -22.359 -6.348 1 98.31 94 THR A N 1
ATOM 675 C CA . THR A 1 94 ? -17.391 -23.766 -6.516 1 98.31 94 THR A CA 1
ATOM 676 C C . THR A 1 94 ? -16.656 -24.281 -5.281 1 98.31 94 THR A C 1
ATOM 678 O O . THR A 1 94 ? -16.141 -23.5 -4.484 1 98.31 94 THR A O 1
ATOM 681 N N . ARG A 1 95 ? -16.75 -25.656 -5.105 1 97.94 95 ARG A N 1
ATOM 682 C CA . ARG A 1 95 ? -16.062 -26.297 -3.986 1 97.94 95 ARG A CA 1
ATOM 683 C C . ARG A 1 95 ? -14.547 -26.219 -4.156 1 97.94 95 ARG A C 1
ATOM 685 O O . ARG A 1 95 ? -14.039 -26.281 -5.277 1 97.94 95 ARG A O 1
ATOM 692 N N . CYS A 1 96 ? -13.766 -26.047 -3.021 1 98.88 96 CYS A N 1
ATOM 693 C CA . CYS A 1 96 ? -12.305 -25.984 -3.037 1 98.88 96 CYS A CA 1
ATOM 694 C C . CYS A 1 96 ? -11.711 -26.844 -1.934 1 98.88 96 CYS A C 1
ATOM 696 O O . CYS A 1 96 ? -12.094 -26.719 -0.769 1 98.88 96 CYS A O 1
ATOM 698 N N . GLU A 1 97 ? -10.844 -27.75 -2.295 1 98.81 97 GLU A N 1
ATOM 699 C CA . GLU A 1 97 ? -10.055 -28.516 -1.336 1 98.81 97 GLU A CA 1
ATOM 700 C C . GLU A 1 97 ? -8.594 -28.078 -1.354 1 98.81 97 GLU A C 1
ATOM 702 O O . GLU A 1 97 ? -7.973 -28 -2.418 1 98.81 97 GLU A O 1
ATOM 707 N N . VAL A 1 98 ? -8.102 -27.797 -0.203 1 98.75 98 VAL A N 1
ATOM 708 C CA . VAL A 1 98 ? -6.707 -27.391 -0.068 1 98.75 98 VAL A CA 1
ATOM 709 C C . VAL A 1 98 ? -5.957 -28.391 0.812 1 98.75 98 VAL A C 1
ATOM 711 O O . VAL A 1 98 ? -6.359 -28.656 1.947 1 98.75 98 VAL A O 1
ATOM 714 N N . PHE A 1 99 ? -4.879 -28.922 0.311 1 98.69 99 PHE A N 1
ATOM 715 C CA . PHE A 1 99 ? -4.059 -29.875 1.032 1 98.69 99 PHE A CA 1
ATOM 716 C C . PHE A 1 99 ? -2.832 -29.203 1.633 1 98.69 99 PHE A C 1
ATOM 718 O O . PHE A 1 99 ? -2.119 -28.469 0.944 1 98.69 99 PHE A O 1
ATOM 725 N N . VAL A 1 100 ? -2.594 -29.406 2.895 1 98 100 VAL A N 1
ATOM 726 C CA . VAL A 1 100 ? -1.433 -28.875 3.592 1 98 100 VAL A CA 1
ATOM 727 C C . VAL A 1 100 ? -0.805 -29.953 4.473 1 98 100 VAL A C 1
ATOM 729 O O . VAL A 1 100 ? -1.482 -30.891 4.883 1 98 100 VAL A O 1
ATOM 732 N N . PRO A 1 101 ? 0.489 -29.859 4.703 1 96.62 101 PRO A N 1
ATOM 733 C CA . PRO A 1 101 ? 1.114 -30.812 5.617 1 96.62 101 PRO A CA 1
ATOM 734 C C . PRO A 1 101 ? 0.81 -30.516 7.086 1 96.62 101 PRO A C 1
ATOM 736 O O . PRO A 1 101 ? 0.324 -29.438 7.406 1 96.62 101 PRO A O 1
ATOM 739 N N . GLU A 1 102 ? 1.147 -31.406 7.918 1 95.69 102 GLU A N 1
ATOM 740 C CA . GLU A 1 102 ? 0.912 -31.297 9.352 1 95.69 102 GLU A CA 1
ATOM 741 C C . GLU A 1 102 ? 1.672 -30.109 9.945 1 95.69 102 GLU A C 1
ATOM 743 O O . GLU A 1 102 ? 1.201 -29.469 10.883 1 95.69 102 GLU A O 1
ATOM 748 N N . VAL A 1 103 ? 2.752 -29.797 9.352 1 91.69 103 VAL A N 1
ATOM 749 C CA . VAL A 1 103 ? 3.639 -28.781 9.898 1 91.69 103 VAL A CA 1
ATOM 750 C C . VAL A 1 103 ? 3.084 -27.391 9.586 1 91.69 103 VAL A C 1
ATOM 752 O O . VAL A 1 103 ? 3.541 -26.391 10.141 1 91.69 103 VAL A O 1
ATOM 755 N N . SER A 1 104 ? 2.125 -27.297 8.719 1 91.94 104 SER A N 1
ATOM 756 C CA . SER A 1 104 ? 1.549 -26 8.367 1 91.94 104 SER A CA 1
ATOM 757 C C . SER A 1 104 ? 0.912 -25.328 9.586 1 91.94 104 SER A C 1
ATOM 759 O O . SER A 1 104 ? 0.099 -25.938 10.281 1 91.94 104 SER A O 1
ATOM 761 N N . PRO A 1 105 ? 1.321 -24.094 9.852 1 90.81 105 PRO A N 1
ATOM 762 C CA . PRO A 1 105 ? 0.752 -23.375 11 1 90.81 105 PRO A CA 1
ATOM 763 C C . PRO A 1 105 ? -0.771 -23.281 10.938 1 90.81 105 PRO A C 1
ATOM 765 O O . PRO A 1 105 ? -1.337 -23.125 9.852 1 90.81 105 PRO A O 1
ATOM 768 N N . GLU A 1 106 ? -1.368 -23.281 12.062 1 93.12 106 GLU A N 1
ATOM 769 C CA . GLU A 1 106 ? -2.822 -23.219 12.164 1 93.12 106 GLU A CA 1
ATOM 770 C C . GLU A 1 106 ? -3.359 -21.922 11.57 1 93.12 106 GLU A C 1
ATOM 772 O O . GLU A 1 106 ? -4.445 -21.891 10.984 1 93.12 106 GLU A O 1
ATOM 777 N N . ALA A 1 107 ? -2.641 -20.859 11.75 1 90 107 ALA A N 1
ATOM 778 C CA . ALA A 1 107 ? -3.066 -19.578 11.203 1 90 107 ALA A CA 1
ATOM 779 C C . ALA A 1 107 ? -3.309 -19.672 9.695 1 90 107 ALA A C 1
ATOM 781 O O . ALA A 1 107 ? -4.262 -19.078 9.18 1 90 107 ALA A O 1
ATOM 782 N N . LYS A 1 108 ? -2.52 -20.375 9.023 1 92.44 108 LYS A N 1
ATOM 783 C CA . LYS A 1 108 ? -2.664 -20.562 7.582 1 92.44 108 LYS A CA 1
ATOM 784 C C . LYS A 1 108 ? -3.896 -21.406 7.258 1 92.44 108 LYS A C 1
ATOM 786 O O . LYS A 1 108 ? -4.664 -21.062 6.355 1 92.44 108 LYS A O 1
ATOM 791 N N . ARG A 1 109 ? -4.078 -22.438 8.023 1 96.31 109 ARG A N 1
ATOM 792 C CA . ARG A 1 109 ? -5.238 -23.312 7.84 1 96.31 109 ARG A CA 1
ATOM 793 C C . ARG A 1 109 ? -6.535 -22.547 8.086 1 96.31 109 ARG A C 1
ATOM 795 O O . ARG A 1 109 ? -7.484 -22.656 7.309 1 96.31 109 ARG A O 1
ATOM 802 N N . ALA A 1 110 ? -6.504 -21.797 9.141 1 95.75 110 ALA A N 1
ATOM 803 C CA . ALA A 1 110 ? -7.684 -21.031 9.516 1 95.75 110 ALA A CA 1
ATOM 804 C C . ALA A 1 110 ? -8.055 -20.031 8.422 1 95.75 110 ALA A C 1
ATOM 806 O O . ALA A 1 110 ? -9.234 -19.812 8.141 1 95.75 110 ALA A O 1
ATOM 807 N N . ARG A 1 111 ? -7.125 -19.406 7.848 1 94.94 111 ARG A N 1
ATOM 808 C CA . ARG A 1 111 ? -7.359 -18.453 6.766 1 94.94 111 ARG A CA 1
ATOM 809 C C . ARG A 1 111 ? -8.008 -19.141 5.57 1 94.94 111 ARG A C 1
ATOM 811 O O . ARG A 1 111 ? -8.93 -18.594 4.961 1 94.94 111 ARG A O 1
ATOM 818 N N . LEU A 1 112 ? -7.535 -20.281 5.234 1 98.12 112 LEU A N 1
ATOM 819 C CA . LEU A 1 112 ? -8.086 -21.047 4.121 1 98.12 112 LEU A CA 1
ATOM 820 C C . LEU A 1 112 ? -9.531 -21.469 4.406 1 98.12 112 LEU A C 1
ATOM 822 O O . LEU A 1 112 ? -10.398 -21.344 3.537 1 98.12 112 LEU A O 1
ATOM 826 N N . ARG A 1 113 ? -9.758 -21.875 5.641 1 98.12 113 ARG A N 1
ATOM 827 C CA . ARG A 1 113 ? -11.109 -22.25 6.035 1 98.12 113 ARG A CA 1
ATOM 828 C C . ARG A 1 113 ? -12.039 -21.031 5.98 1 98.12 113 ARG A C 1
ATOM 830 O O . ARG A 1 113 ? -13.195 -21.156 5.562 1 98.12 113 ARG A O 1
ATOM 837 N N . ALA A 1 114 ? -11.508 -19.922 6.41 1 96.44 114 ALA A N 1
ATOM 838 C CA . ALA A 1 114 ? -12.297 -18.703 6.395 1 96.44 114 ALA A CA 1
ATOM 839 C C . ALA A 1 114 ? -12.695 -18.312 4.969 1 96.44 114 ALA A C 1
ATOM 841 O O . ALA A 1 114 ? -13.719 -17.656 4.758 1 96.44 114 ALA A O 1
ATOM 842 N N . LEU A 1 115 ? -11.984 -18.766 4.008 1 97.25 115 LEU A N 1
ATOM 843 C CA . LEU A 1 115 ? -12.289 -18.5 2.604 1 97.25 115 LEU A CA 1
ATOM 844 C C . LEU A 1 115 ? -13.258 -19.547 2.057 1 97.25 115 LEU A C 1
ATOM 846 O O . LEU A 1 115 ? -13.609 -19.516 0.875 1 97.25 115 LEU A O 1
ATOM 850 N N . GLY A 1 116 ? -13.602 -20.5 2.877 1 97.75 116 GLY A N 1
ATOM 851 C CA . GLY A 1 116 ? -14.602 -21.484 2.484 1 97.75 116 GLY A CA 1
ATOM 852 C C . GLY A 1 116 ? -13.992 -22.766 1.971 1 97.75 116 GLY A C 1
ATOM 853 O O . GLY A 1 116 ? -14.719 -23.688 1.554 1 97.75 116 GLY A O 1
ATOM 854 N N . ALA A 1 117 ? -12.719 -22.875 2.006 1 98.69 117 ALA A N 1
ATOM 855 C CA . ALA A 1 117 ? -12.062 -24.078 1.498 1 98.69 117 ALA A CA 1
ATOM 856 C C . ALA A 1 117 ? -12.133 -25.203 2.52 1 98.69 117 ALA A C 1
ATOM 858 O O . ALA A 1 117 ? -12.125 -24.969 3.729 1 98.69 117 ALA A O 1
ATOM 859 N N . GLN A 1 118 ? -12.242 -26.422 2.047 1 98.62 118 GLN A N 1
ATOM 860 C CA . GLN A 1 118 ? -11.984 -27.594 2.867 1 98.62 118 GLN A CA 1
ATOM 861 C C . GLN A 1 118 ? -10.484 -27.859 2.992 1 98.62 118 GLN A C 1
ATOM 863 O O . GLN A 1 118 ? -9.82 -28.156 1.999 1 98.62 118 GLN A O 1
ATOM 868 N N . VAL A 1 119 ? -9.984 -27.734 4.18 1 98.69 119 VAL A N 1
ATOM 869 C CA . VAL A 1 119 ? -8.562 -27.938 4.41 1 98.69 119 VAL A CA 1
ATOM 870 C C . VAL A 1 119 ? -8.297 -29.391 4.797 1 98.69 119 VAL A C 1
ATOM 872 O O . VAL A 1 119 ? -8.875 -29.891 5.758 1 98.69 119 VAL A O 1
ATOM 875 N N . VAL A 1 120 ? -7.469 -30.016 4.062 1 98.44 120 VAL A N 1
ATOM 876 C CA . VAL A 1 120 ? -7.102 -31.406 4.316 1 98.44 120 VAL A CA 1
ATOM 877 C C . VAL A 1 120 ? -5.641 -31.469 4.754 1 98.44 120 VAL A C 1
ATOM 879 O O . VAL A 1 120 ? -4.738 -31.109 3.994 1 98.44 120 VAL A O 1
ATOM 882 N N . VAL A 1 121 ? -5.441 -31.891 5.918 1 97.75 121 VAL A N 1
ATOM 883 C CA . VAL A 1 121 ? -4.086 -32.094 6.418 1 97.75 121 VAL A CA 1
ATOM 884 C C . VAL A 1 121 ? -3.625 -33.5 6.086 1 97.75 121 VAL A C 1
ATOM 886 O O . VAL A 1 121 ? -4.246 -34.5 6.508 1 97.75 121 VAL A O 1
ATOM 889 N N . ALA A 1 122 ? -2.605 -33.594 5.332 1 97.12 122 ALA A N 1
ATOM 890 C CA . ALA A 1 122 ? -2.172 -34.938 4.887 1 97.12 122 ALA A CA 1
ATOM 891 C C . ALA A 1 122 ? -0.656 -35.062 5 1 97.12 122 ALA A C 1
ATOM 893 O O . ALA A 1 122 ? 0.091 -34.469 4.23 1 97.12 122 ALA A O 1
ATOM 894 N N . GLY A 1 123 ? -0.162 -35.875 5.973 1 95.75 123 GLY A N 1
ATOM 895 C CA . GLY A 1 123 ? 1.25 -36.219 6.098 1 95.75 123 GLY A CA 1
ATOM 896 C C . GLY A 1 123 ? 2.053 -35.125 6.793 1 95.75 123 GLY A C 1
ATOM 897 O O . GLY A 1 123 ? 1.603 -33.969 6.898 1 95.75 123 GLY A O 1
ATOM 898 N N . PRO A 1 124 ? 3.295 -35.5 7.148 1 94.44 124 PRO A N 1
ATOM 899 C CA . PRO A 1 124 ? 4.156 -34.531 7.863 1 94.44 124 PRO A CA 1
ATOM 900 C C . PRO A 1 124 ? 4.816 -33.531 6.934 1 94.44 124 PRO A C 1
ATOM 902 O O . PRO A 1 124 ? 5.184 -32.438 7.367 1 94.44 124 PRO A O 1
ATOM 905 N N . THR A 1 125 ? 4.961 -33.906 5.695 1 92.12 125 THR A N 1
ATOM 906 C CA . THR A 1 125 ? 5.73 -33.062 4.781 1 92.12 125 THR A CA 1
ATOM 907 C C . THR A 1 125 ? 4.855 -32.562 3.627 1 92.12 125 THR A C 1
ATOM 909 O O . THR A 1 125 ? 3.793 -33.156 3.367 1 92.12 125 THR A O 1
ATOM 912 N N . TYR A 1 126 ? 5.367 -31.578 2.934 1 91.5 126 TYR A N 1
ATOM 913 C CA . TYR A 1 126 ? 4.676 -31.062 1.758 1 91.5 126 TYR A CA 1
ATOM 914 C C . TYR A 1 126 ? 4.539 -32.156 0.69 1 91.5 126 TYR A C 1
ATOM 916 O O . TYR A 1 126 ? 3.502 -32.25 0.032 1 91.5 126 TYR A O 1
ATOM 924 N N . ALA A 1 127 ? 5.594 -32.906 0.519 1 91.44 127 ALA A N 1
ATOM 925 C CA . ALA A 1 127 ? 5.598 -33.969 -0.498 1 91.44 127 ALA A CA 1
ATOM 926 C C . ALA A 1 127 ? 4.445 -34.938 -0.284 1 91.44 127 ALA A C 1
ATOM 928 O O . ALA A 1 127 ? 3.785 -35.344 -1.241 1 91.44 127 ALA A O 1
ATOM 929 N N . GLU A 1 128 ? 4.219 -35.219 0.881 1 95.38 128 GLU A N 1
ATOM 930 C CA . GLU A 1 128 ? 3.135 -36.156 1.203 1 95.38 128 GLU A CA 1
ATOM 931 C C . GLU A 1 128 ? 1.771 -35.5 0.99 1 95.38 128 GLU A C 1
ATOM 933 O O . GLU A 1 128 ? 0.831 -36.156 0.532 1 95.38 128 GLU A O 1
ATOM 938 N N . ALA A 1 129 ? 1.667 -34.25 1.381 1 96.69 129 ALA A N 1
ATOM 939 C CA . ALA A 1 129 ? 0.425 -33.531 1.138 1 96.69 129 ALA A CA 1
ATOM 940 C C . ALA A 1 129 ? 0.122 -33.438 -0.355 1 96.69 129 ALA A C 1
ATOM 942 O O . ALA A 1 129 ? -1.028 -33.594 -0.772 1 96.69 129 ALA A O 1
ATOM 943 N N . LEU A 1 130 ? 1.132 -33.156 -1.115 1 95.75 130 LEU A N 1
ATOM 944 C CA . LEU A 1 130 ? 0.974 -33.094 -2.564 1 95.75 130 LEU A CA 1
ATOM 945 C C . LEU A 1 130 ? 0.511 -34.438 -3.121 1 95.75 130 LEU A C 1
ATOM 947 O O . LEU A 1 130 ? -0.386 -34.5 -3.965 1 95.75 130 LEU A O 1
ATOM 951 N N . GLN A 1 131 ? 1.151 -35.5 -2.686 1 97.25 131 GLN A N 1
ATOM 952 C CA . GLN A 1 131 ? 0.774 -36.812 -3.139 1 97.25 131 GLN A CA 1
ATOM 953 C C . GLN A 1 131 ? -0.689 -37.125 -2.824 1 97.25 131 GLN A C 1
ATOM 955 O O . GLN A 1 131 ? -1.419 -37.625 -3.672 1 97.25 131 GLN A O 1
ATOM 960 N N . ALA A 1 132 ? -1.064 -36.812 -1.64 1 98.31 132 ALA A N 1
ATOM 961 C CA . ALA A 1 132 ? -2.457 -37 -1.242 1 98.31 132 ALA A CA 1
ATOM 962 C C . ALA A 1 132 ? -3.395 -36.156 -2.117 1 98.31 132 ALA A C 1
ATOM 964 O O . ALA A 1 132 ? -4.469 -36.625 -2.5 1 98.31 132 ALA A O 1
ATOM 965 N N . CYS A 1 133 ? -3.02 -34.969 -2.355 1 98.31 133 CYS A N 1
ATOM 966 C CA . CYS A 1 133 ? -3.783 -34.062 -3.215 1 98.31 133 CYS A CA 1
ATOM 967 C C . CYS A 1 133 ? -3.982 -34.688 -4.598 1 98.31 133 CYS A C 1
ATOM 969 O O . CYS A 1 133 ? -5.102 -34.719 -5.113 1 98.31 133 CYS A O 1
ATOM 971 N N . LEU A 1 134 ? -2.941 -35.219 -5.16 1 98 134 LEU A N 1
ATOM 972 C CA . LEU A 1 134 ? -2.988 -35.781 -6.5 1 98 134 LEU A CA 1
ATOM 973 C C . LEU A 1 134 ? -3.842 -37.031 -6.527 1 98 134 LEU A C 1
ATOM 975 O O . LEU A 1 134 ? -4.562 -37.281 -7.496 1 98 134 LEU A O 1
ATOM 979 N N . GLU A 1 135 ? -3.719 -37.781 -5.512 1 98.44 135 GLU A N 1
ATOM 980 C CA . GLU A 1 135 ? -4.555 -38.969 -5.402 1 98.44 135 GLU A CA 1
ATOM 981 C C . GLU A 1 135 ? -6.035 -38.625 -5.34 1 98.44 135 GLU A C 1
ATOM 983 O O . GLU A 1 135 ? -6.859 -39.219 -6.039 1 98.44 135 GLU A O 1
ATOM 988 N N . ARG A 1 136 ? -6.336 -37.656 -4.449 1 98.12 136 ARG A N 1
ATOM 989 C CA . ARG A 1 136 ? -7.699 -37.156 -4.332 1 98.12 136 ARG A CA 1
ATOM 990 C C . ARG A 1 136 ? -8.195 -36.625 -5.66 1 98.12 136 ARG A C 1
ATOM 992 O O . ARG A 1 136 ? -9.352 -36.812 -6.035 1 98.12 136 ARG A O 1
ATOM 999 N N . GLN A 1 137 ? -7.395 -35.844 -6.336 1 98.31 137 GLN A N 1
ATOM 1000 C CA . GLN A 1 137 ? -7.727 -35.281 -7.641 1 98.31 137 GLN A CA 1
ATOM 1001 C C . GLN A 1 137 ? -8.086 -36.375 -8.633 1 98.31 137 GLN A C 1
ATOM 1003 O O . GLN A 1 137 ? -9.07 -36.281 -9.375 1 98.31 137 GLN A O 1
ATOM 1008 N N . ARG A 1 138 ? -7.281 -37.438 -8.703 1 98.12 138 ARG A N 1
ATOM 1009 C CA . ARG A 1 138 ? -7.535 -38.562 -9.609 1 98.12 138 ARG A CA 1
ATOM 1010 C C . ARG A 1 138 ? -8.859 -39.25 -9.289 1 98.12 138 ARG A C 1
ATOM 1012 O O . ARG A 1 138 ? -9.586 -39.656 -10.188 1 98.12 138 ARG A O 1
ATOM 1019 N N . GLU A 1 139 ? -9.125 -39.344 -8.07 1 98.12 139 GLU A N 1
ATOM 1020 C CA . GLU A 1 139 ? -10.344 -39.969 -7.609 1 98.12 139 GLU A CA 1
ATOM 1021 C C . GLU A 1 139 ? -11.578 -39.156 -7.969 1 98.12 139 GLU A C 1
ATOM 1023 O O . GLU A 1 139 ? -12.602 -39.719 -8.375 1 98.12 139 GLU A O 1
ATOM 1028 N N . THR A 1 140 ? -11.523 -37.875 -7.828 1 98.06 140 THR A N 1
ATOM 1029 C CA . THR A 1 140 ? -12.719 -37.031 -7.867 1 98.06 140 THR A CA 1
ATOM 1030 C C . THR A 1 140 ? -12.859 -36.375 -9.234 1 98.06 140 THR A C 1
ATOM 1032 O O . THR A 1 140 ? -13.961 -35.969 -9.617 1 98.06 140 THR A O 1
ATOM 1035 N N . GLY A 1 141 ? -11.688 -36.156 -9.883 1 98.12 141 GLY A N 1
ATOM 1036 C CA . GLY A 1 141 ? -11.695 -35.406 -11.125 1 98.12 141 GLY A CA 1
ATOM 1037 C C . GLY A 1 141 ? -11.703 -33.906 -10.906 1 98.12 141 GLY A C 1
ATOM 1038 O O . GLY A 1 141 ? -11.953 -33.125 -11.836 1 98.12 141 GLY A O 1
ATOM 1039 N N . ALA A 1 142 ? -11.453 -33.469 -9.688 1 98.62 142 ALA A N 1
ATOM 1040 C CA . ALA A 1 142 ? -11.406 -32.031 -9.383 1 98.62 142 ALA A CA 1
ATOM 1041 C C . ALA A 1 142 ? -10.352 -31.328 -10.227 1 98.62 142 ALA A C 1
ATOM 1043 O O . ALA A 1 142 ? -9.383 -31.938 -10.672 1 98.62 142 ALA A O 1
ATOM 1044 N N . LEU A 1 143 ? -10.594 -30.094 -10.547 1 98.69 143 LEU A N 1
ATOM 1045 C CA . LEU A 1 143 ? -9.633 -29.312 -11.328 1 98.69 143 LEU A CA 1
ATOM 1046 C C . LEU A 1 143 ? -8.406 -28.969 -10.5 1 98.69 143 LEU A C 1
ATOM 1048 O O . LEU A 1 143 ? -8.508 -28.219 -9.516 1 98.69 143 LEU A O 1
ATOM 1052 N N . LEU A 1 144 ? -7.301 -29.484 -10.875 1 98.5 144 LEU A N 1
ATOM 1053 C CA . LEU A 1 144 ? -6.047 -29.219 -10.18 1 98.5 144 LEU A CA 1
ATOM 1054 C C . LEU A 1 144 ? -5.539 -27.812 -10.508 1 98.5 144 LEU A C 1
ATOM 1056 O O . LEU A 1 144 ? -5.488 -27.422 -11.672 1 98.5 144 LEU A O 1
ATOM 1060 N N . THR A 1 145 ? -5.215 -27.078 -9.508 1 98.06 145 THR A N 1
ATOM 1061 C CA . THR A 1 145 ? -4.527 -25.812 -9.672 1 98.06 145 THR A CA 1
ATOM 1062 C C . THR A 1 145 ? -3.094 -25.906 -9.148 1 98.06 145 THR A C 1
ATOM 1064 O O . THR A 1 145 ? -2.857 -25.828 -7.945 1 98.06 145 THR A O 1
ATOM 1067 N N . HIS A 1 146 ? -2.219 -26.062 -10.07 1 96.5 146 HIS A N 1
ATOM 1068 C CA . HIS A 1 146 ? -0.809 -26.047 -9.695 1 96.5 146 HIS A CA 1
ATOM 1069 C C . HIS A 1 146 ? -0.343 -24.625 -9.375 1 96.5 146 HIS A C 1
ATOM 1071 O O . HIS A 1 146 ? -0.78 -23.672 -10.016 1 96.5 146 HIS A O 1
ATOM 1077 N N . ALA A 1 147 ? 0.585 -24.531 -8.5 1 95.75 147 ALA A N 1
ATOM 1078 C CA . ALA A 1 147 ? 0.983 -23.234 -7.977 1 95.75 147 ALA A CA 1
ATOM 1079 C C . ALA A 1 147 ? 1.684 -22.406 -9.047 1 95.75 147 ALA A C 1
ATOM 1081 O O . ALA A 1 147 ? 1.708 -21.172 -8.977 1 95.75 147 ALA A O 1
ATOM 1082 N N . TYR A 1 148 ? 2.316 -23.078 -10.078 1 97.69 148 TYR A N 1
ATOM 1083 C CA . TYR A 1 148 ? 3.082 -22.219 -10.961 1 97.69 148 TYR A CA 1
ATOM 1084 C C . TYR A 1 148 ? 3.25 -22.859 -12.336 1 97.69 148 TYR A C 1
ATOM 1086 O O . TYR A 1 148 ? 3.648 -22.188 -13.297 1 97.69 148 TYR A O 1
ATOM 1094 N N . ASP A 1 149 ? 2.893 -24.188 -12.539 1 97.88 149 ASP A N 1
ATOM 1095 C CA . ASP A 1 149 ? 3.342 -24.828 -13.773 1 97.88 149 ASP A CA 1
ATOM 1096 C C . ASP A 1 149 ? 2.156 -25.328 -14.594 1 97.88 149 ASP A C 1
ATOM 1098 O O . ASP A 1 149 ? 2.121 -26.5 -14.984 1 97.88 149 ASP A O 1
ATOM 1102 N N . GLN A 1 150 ? 1.262 -24.516 -14.844 1 98.19 150 GLN A N 1
ATOM 1103 C CA . GLN A 1 150 ? 0.144 -24.703 -15.766 1 98.19 150 GLN A CA 1
ATOM 1104 C C . GLN A 1 150 ? -0.025 -23.5 -16.688 1 98.19 150 GLN A C 1
ATOM 1106 O O . GLN A 1 150 ? 0.148 -22.359 -16.266 1 98.19 150 GLN A O 1
ATOM 1111 N N . PRO A 1 151 ? -0.32 -23.766 -17.922 1 98.38 151 PRO A N 1
ATOM 1112 C CA . PRO A 1 151 ? -0.354 -22.672 -18.906 1 98.38 151 PRO A CA 1
ATOM 1113 C C . PRO A 1 151 ? -1.273 -21.531 -18.484 1 98.38 151 PRO A C 1
ATOM 1115 O O . PRO A 1 151 ? -0.901 -20.359 -18.609 1 98.38 151 PRO A O 1
ATOM 1118 N N . GLU A 1 152 ? -2.436 -21.844 -17.969 1 98.5 152 GLU A N 1
ATOM 1119 C CA . GLU A 1 152 ? -3.398 -20.812 -17.594 1 98.5 152 GLU A CA 1
ATOM 1120 C C . G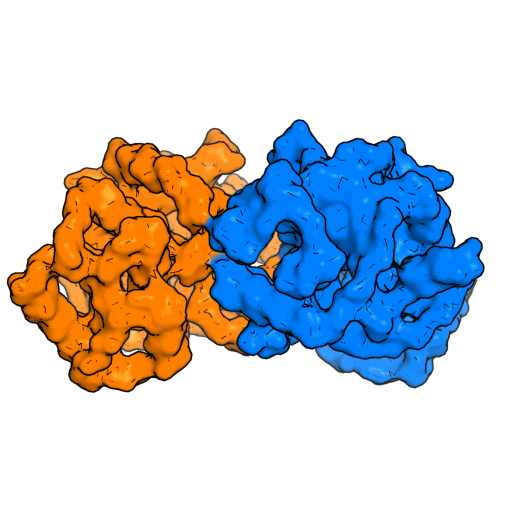LU A 1 152 ? -2.906 -20.016 -16.391 1 98.5 152 GLU A C 1
ATOM 1122 O O . GLU A 1 152 ? -3.168 -18.812 -16.297 1 98.5 152 GLU A O 1
ATOM 1127 N N . VAL A 1 153 ? -2.211 -20.703 -15.469 1 98.69 153 VAL A N 1
ATOM 1128 C CA . VAL A 1 153 ? -1.645 -20.047 -14.297 1 98.69 153 VAL A CA 1
ATOM 1129 C C . VAL A 1 153 ? -0.583 -19.047 -14.734 1 98.69 153 VAL A C 1
ATOM 1131 O O . VAL A 1 153 ? -0.615 -17.875 -14.32 1 98.69 153 VAL A O 1
ATOM 1134 N N . VAL A 1 154 ? 0.299 -19.453 -15.617 1 98.81 154 VAL A N 1
ATOM 1135 C CA . VAL A 1 154 ? 1.399 -18.625 -16.094 1 98.81 154 VAL A CA 1
ATOM 1136 C C . VAL A 1 154 ? 0.85 -17.469 -16.906 1 98.81 154 VAL A C 1
ATOM 1138 O O . VAL A 1 154 ? 1.281 -16.312 -16.75 1 98.81 154 VAL A O 1
ATOM 1141 N N . ALA A 1 155 ? -0.121 -17.766 -17.781 1 98.88 155 ALA A N 1
ATOM 1142 C CA . ALA A 1 155 ? -0.738 -16.703 -18.594 1 98.88 155 ALA A CA 1
ATOM 1143 C C . ALA A 1 155 ? -1.413 -15.664 -17.703 1 98.88 155 ALA A C 1
ATOM 1145 O O . ALA A 1 155 ? -1.31 -14.461 -17.969 1 98.88 155 ALA A O 1
ATOM 1146 N N . GLY A 1 156 ? -2.125 -16.141 -16.703 1 98.81 156 GLY A N 1
ATOM 1147 C CA . GLY A 1 156 ? -2.736 -15.227 -15.758 1 98.81 156 GLY A CA 1
ATOM 1148 C C . GLY A 1 156 ? -1.733 -14.32 -15.07 1 98.81 156 GLY A C 1
ATOM 1149 O O . GLY A 1 156 ? -1.955 -13.117 -14.961 1 98.81 156 GLY A O 1
ATOM 1150 N N . ALA A 1 157 ? -0.625 -14.898 -14.633 1 98.81 157 ALA A N 1
ATOM 1151 C CA . ALA A 1 157 ? 0.427 -14.117 -13.992 1 98.81 157 ALA A CA 1
ATOM 1152 C C . ALA A 1 157 ? 0.98 -13.055 -14.938 1 98.81 157 ALA A C 1
ATOM 1154 O O . ALA A 1 157 ? 1.302 -11.938 -14.508 1 98.81 157 ALA A O 1
ATOM 1155 N N . GLY A 1 158 ? 1.005 -13.359 -16.219 1 98.88 158 GLY A N 1
ATOM 1156 C CA . GLY A 1 158 ? 1.552 -12.461 -17.219 1 98.88 158 GLY A CA 1
ATOM 1157 C C . GLY A 1 158 ? 0.722 -11.211 -17.406 1 98.88 158 GLY A C 1
ATOM 1158 O O . GLY A 1 158 ? 1.225 -10.195 -17.906 1 98.88 158 GLY A O 1
ATOM 1159 N N . THR A 1 159 ? -0.554 -11.258 -17.047 1 98.88 159 THR A N 1
ATOM 1160 C CA . THR A 1 159 ? -1.419 -10.094 -17.203 1 98.88 159 THR A CA 1
ATOM 1161 C C . THR A 1 159 ? -0.934 -8.938 -16.328 1 98.88 159 THR A C 1
ATOM 1163 O O . THR A 1 159 ? -1.304 -7.785 -16.562 1 98.88 159 THR A O 1
ATOM 1166 N N . LEU A 1 160 ? -0.126 -9.281 -15.359 1 98.75 160 LEU A N 1
ATOM 1167 C CA . LEU A 1 160 ? 0.493 -8.258 -14.523 1 98.75 160 LEU A CA 1
ATOM 1168 C C . LEU A 1 160 ? 1.361 -7.324 -15.367 1 98.75 160 LEU A C 1
ATOM 1170 O O . LEU A 1 160 ? 1.267 -6.102 -15.234 1 98.75 160 LEU A O 1
ATOM 1174 N N . ALA A 1 161 ? 2.176 -7.879 -16.188 1 98.88 161 ALA A N 1
ATOM 1175 C CA . ALA A 1 161 ? 3.049 -7.086 -17.047 1 98.88 161 ALA A CA 1
ATOM 1176 C C . ALA A 1 161 ? 2.24 -6.297 -18.078 1 98.88 161 ALA A C 1
ATOM 1178 O O . ALA A 1 161 ? 2.574 -5.156 -18.391 1 98.88 161 ALA A O 1
ATOM 1179 N N . LEU A 1 162 ? 1.232 -6.938 -18.594 1 98.88 162 LEU A N 1
ATOM 1180 C CA . LEU A 1 162 ? 0.318 -6.258 -19.516 1 98.88 162 LEU A CA 1
ATOM 1181 C C . LEU A 1 162 ? -0.302 -5.031 -18.844 1 98.88 162 LEU A C 1
ATOM 1183 O O . LEU A 1 162 ? -0.309 -3.943 -19.422 1 98.88 162 LEU A O 1
ATOM 1187 N N . GLU A 1 163 ? -0.773 -5.18 -17.672 1 98.69 163 GLU A N 1
ATOM 1188 C CA . GLU A 1 163 ? -1.372 -4.082 -16.906 1 98.69 163 GLU A CA 1
ATOM 1189 C C . GLU A 1 163 ? -0.354 -2.979 -16.641 1 98.69 163 GLU A C 1
ATOM 1191 O O . GLU A 1 163 ? -0.676 -1.792 -16.734 1 98.69 163 GLU A O 1
ATOM 1196 N N . MET A 1 164 ? 0.853 -3.365 -16.281 1 98.75 164 MET A N 1
ATOM 1197 C CA . MET A 1 164 ? 1.922 -2.395 -16.062 1 98.75 164 MET A CA 1
ATOM 1198 C C . MET A 1 164 ? 2.146 -1.547 -17.312 1 98.75 164 MET A C 1
ATOM 1200 O O . MET A 1 164 ? 2.248 -0.321 -17.234 1 98.75 164 MET A O 1
ATOM 1204 N N . GLU A 1 165 ? 2.215 -2.178 -18.438 1 98.81 165 GLU A N 1
ATOM 1205 C CA . GLU A 1 165 ? 2.412 -1.485 -19.703 1 98.81 165 GLU A CA 1
ATOM 1206 C C . GLU A 1 165 ? 1.264 -0.523 -20 1 98.81 165 GLU A C 1
ATOM 1208 O O . GLU A 1 165 ? 1.487 0.602 -20.453 1 98.81 165 GLU A O 1
ATOM 1213 N N . GLU A 1 166 ? 0.047 -0.976 -19.766 1 98.56 166 GLU A N 1
ATOM 1214 C CA . GLU A 1 166 ? -1.125 -0.132 -19.984 1 98.56 166 GLU A CA 1
ATOM 1215 C C . GLU A 1 166 ? -1.089 1.101 -19.078 1 98.56 166 GLU A C 1
ATOM 1217 O O . GLU A 1 166 ? -1.372 2.213 -19.531 1 98.56 166 GLU A O 1
ATOM 1222 N N . GLN A 1 167 ? -0.747 0.954 -17.875 1 98.25 167 GLN A N 1
ATOM 1223 C CA . GLN A 1 167 ? -0.766 2.027 -16.891 1 98.25 167 GLN A CA 1
ATOM 1224 C C . GLN A 1 167 ? 0.318 3.061 -17.172 1 98.25 167 GLN A C 1
ATOM 1226 O O . GLN A 1 167 ? 0.11 4.258 -16.969 1 98.25 167 GLN A O 1
ATOM 1231 N N . ALA A 1 168 ? 1.442 2.598 -17.625 1 98.38 168 ALA A N 1
ATOM 1232 C CA . ALA A 1 168 ? 2.557 3.506 -17.891 1 98.38 168 ALA A CA 1
ATOM 1233 C C . ALA A 1 168 ? 2.619 3.885 -19.375 1 98.38 168 ALA A C 1
ATOM 1235 O O . ALA A 1 168 ? 3.414 4.742 -19.766 1 98.38 168 ALA A O 1
ATOM 1236 N N . ARG A 1 169 ? 1.859 3.234 -20.266 1 98.12 169 ARG A N 1
ATOM 1237 C CA . ARG A 1 169 ? 1.791 3.414 -21.703 1 98.12 169 ARG A CA 1
ATOM 1238 C C . ARG A 1 169 ? 3.094 2.986 -22.375 1 98.12 169 ARG A C 1
ATOM 1240 O O . ARG A 1 169 ? 3.346 3.328 -23.531 1 98.12 169 ARG A O 1
ATOM 1247 N N . ARG A 1 170 ? 3.904 2.285 -21.625 1 98.56 170 ARG A N 1
ATOM 1248 C CA . ARG A 1 170 ? 5.145 1.675 -22.078 1 98.56 170 ARG A CA 1
ATOM 1249 C C . ARG A 1 170 ? 5.656 0.642 -21.078 1 98.56 170 ARG A C 1
ATOM 1251 O O . ARG A 1 170 ? 5.176 0.578 -19.953 1 98.56 170 ARG A O 1
ATOM 1258 N N . LEU A 1 171 ? 6.57 -0.114 -21.516 1 98.75 171 LEU A N 1
ATOM 1259 C CA . LEU A 1 171 ? 7.293 -0.983 -20.594 1 98.75 171 LEU A CA 1
ATOM 1260 C C . LEU A 1 171 ? 8.5 -0.265 -20 1 98.75 171 LEU A C 1
ATOM 1262 O O . LEU A 1 171 ? 9.008 0.689 -20.594 1 98.75 171 LEU A O 1
ATOM 1266 N N . PRO A 1 172 ? 8.938 -0.635 -18.781 1 98.81 172 PRO A N 1
ATOM 1267 C CA . PRO A 1 172 ? 10.234 -0.158 -18.297 1 98.81 172 PRO A CA 1
ATOM 1268 C C . PRO A 1 172 ? 11.406 -0.747 -19.078 1 98.81 172 PRO A C 1
ATOM 1270 O O . PRO A 1 172 ? 11.211 -1.63 -19.922 1 98.81 172 PRO A O 1
ATOM 1273 N N . ASP A 1 173 ? 12.594 -0.214 -18.844 1 98.81 173 ASP A N 1
ATOM 1274 C CA . ASP A 1 173 ? 13.781 -0.756 -19.484 1 98.81 173 ASP A CA 1
ATOM 1275 C C . ASP A 1 173 ? 14.07 -2.178 -19.016 1 98.81 173 ASP A C 1
ATOM 1277 O O . ASP A 1 173 ? 14.477 -3.033 -19.797 1 98.81 173 ASP A O 1
ATOM 1281 N N . SER A 1 174 ? 13.852 -2.434 -17.75 1 98.81 174 SER A N 1
ATOM 1282 C CA . SER A 1 174 ? 14.062 -3.746 -17.156 1 98.81 174 SER A CA 1
ATOM 1283 C C . SER A 1 174 ? 12.969 -4.062 -16.125 1 98.81 174 SER A C 1
ATOM 1285 O O . SER A 1 174 ? 12.391 -3.152 -15.531 1 98.81 174 SER A O 1
ATOM 1287 N N . VAL A 1 175 ? 12.672 -5.301 -16.031 1 98.94 175 VAL A N 1
ATOM 1288 C CA . VAL A 1 175 ? 11.805 -5.82 -14.984 1 98.94 175 VAL A CA 1
ATOM 1289 C C . VAL A 1 175 ? 12.547 -6.879 -14.172 1 98.94 175 VAL A C 1
ATOM 1291 O O . VAL A 1 175 ? 13 -7.887 -14.727 1 98.94 175 VAL A O 1
ATOM 1294 N N . LEU A 1 176 ? 12.773 -6.598 -12.891 1 98.88 176 LEU A N 1
ATOM 1295 C CA . LEU A 1 176 ? 13.352 -7.578 -11.977 1 98.88 176 LEU A CA 1
ATOM 1296 C C . LEU A 1 176 ? 12.266 -8.414 -11.32 1 98.88 176 LEU A C 1
ATOM 1298 O O . LEU A 1 176 ? 11.352 -7.875 -10.695 1 98.88 176 LEU A O 1
ATOM 1302 N N . VAL A 1 177 ? 12.383 -9.734 -11.461 1 98.94 177 VAL A N 1
ATOM 1303 C CA . VAL A 1 177 ? 11.273 -10.594 -11.07 1 98.94 177 VAL A CA 1
ATOM 1304 C C . VAL A 1 177 ? 11.766 -11.664 -10.109 1 98.94 177 VAL A C 1
ATOM 1306 O O . VAL A 1 177 ? 12.727 -12.383 -10.398 1 98.94 177 VAL A O 1
ATOM 1309 N N . SER A 1 178 ? 11.078 -11.758 -8.961 1 98.88 178 SER A N 1
ATOM 1310 C CA . SER A 1 178 ? 11.359 -12.828 -8.008 1 98.88 178 SER A CA 1
ATOM 1311 C C . SER A 1 178 ? 10.93 -14.188 -8.562 1 98.88 178 SER A C 1
ATOM 1313 O O . SER A 1 178 ? 9.859 -14.312 -9.156 1 98.88 178 SER A O 1
ATOM 1315 N N . VAL A 1 179 ? 11.812 -15.18 -8.328 1 98.81 179 VAL A N 1
ATOM 1316 C CA . VAL A 1 179 ? 11.555 -16.484 -8.945 1 98.81 179 VAL A CA 1
ATOM 1317 C C . VAL A 1 179 ? 11.562 -17.578 -7.879 1 98.81 179 VAL A C 1
ATOM 1319 O O . VAL A 1 179 ? 12.539 -17.719 -7.141 1 98.81 179 VAL A O 1
ATOM 1322 N N . GLY A 1 180 ? 10.461 -18.188 -7.715 1 97.94 180 GLY A N 1
ATOM 1323 C CA . GLY A 1 180 ? 10.359 -19.5 -7.086 1 97.94 180 GLY A CA 1
ATOM 1324 C C . GLY A 1 180 ? 10.203 -20.641 -8.086 1 97.94 180 GLY A C 1
ATOM 1325 O O . GLY A 1 180 ? 11.148 -20.969 -8.805 1 97.94 180 GLY A O 1
ATOM 1326 N N . GLY A 1 181 ? 8.969 -21.109 -8.242 1 97.88 181 GLY A N 1
ATOM 1327 C CA . GLY A 1 181 ? 8.68 -22.109 -9.258 1 97.88 181 GLY A CA 1
ATOM 1328 C C . GLY A 1 181 ? 8.641 -21.531 -10.664 1 97.88 181 GLY A C 1
ATOM 1329 O O . GLY A 1 181 ? 8.672 -22.281 -11.641 1 97.88 181 GLY A O 1
ATOM 1330 N N . GLY A 1 182 ? 8.508 -20.266 -10.766 1 98.69 182 GLY A N 1
ATOM 1331 C CA . GLY A 1 182 ? 8.742 -19.609 -12.047 1 98.69 182 GLY A CA 1
ATOM 1332 C C . GLY A 1 182 ? 7.461 -19.156 -12.727 1 98.69 182 GLY A C 1
ATOM 1333 O O . GLY A 1 182 ? 7.496 -18.625 -13.844 1 98.69 182 GLY A O 1
ATOM 1334 N N . GLY A 1 183 ? 6.312 -19.312 -12.07 1 98.5 183 GLY A N 1
ATOM 1335 C CA . GLY A 1 183 ? 5.059 -18.891 -12.68 1 98.5 183 GLY A CA 1
ATOM 1336 C C . GLY A 1 183 ? 5.02 -17.422 -13.016 1 98.5 183 GLY A C 1
ATOM 1337 O O . GLY A 1 183 ? 4.582 -17.031 -14.102 1 98.5 183 GLY A O 1
ATOM 1338 N N . LEU A 1 184 ? 5.496 -16.562 -12.133 1 98.88 184 LEU A N 1
ATOM 1339 C CA . LEU A 1 184 ? 5.465 -15.125 -12.328 1 98.88 184 LEU A CA 1
ATOM 1340 C C . LEU A 1 184 ? 6.406 -14.703 -13.453 1 98.88 184 LEU A C 1
ATOM 1342 O O . LEU A 1 184 ? 5.984 -14.055 -14.414 1 98.88 184 LEU A O 1
ATOM 1346 N N . ILE A 1 185 ? 7.648 -15.164 -13.398 1 98.88 185 ILE A N 1
ATOM 1347 C CA . ILE A 1 185 ? 8.625 -14.719 -14.391 1 98.88 185 ILE A CA 1
ATOM 1348 C C . ILE A 1 185 ? 8.273 -15.32 -15.75 1 98.88 185 ILE A C 1
ATOM 1350 O O . ILE A 1 185 ? 8.492 -14.688 -16.781 1 98.88 185 ILE A O 1
ATOM 1354 N N . GLY A 1 186 ? 7.711 -16.531 -15.742 1 98.69 186 GLY A N 1
ATOM 1355 C CA . GLY A 1 186 ? 7.258 -17.094 -17.016 1 98.69 186 GLY A CA 1
ATOM 1356 C C . GLY A 1 186 ? 6.258 -16.203 -17.734 1 98.69 186 GLY A C 1
ATOM 1357 O O . GLY A 1 186 ? 6.395 -15.945 -18.922 1 98.69 186 GLY A O 1
ATOM 1358 N N . GLY A 1 187 ? 5.262 -15.727 -16.984 1 98.81 187 GLY A N 1
ATOM 1359 C CA . GLY A 1 187 ? 4.258 -14.844 -17.547 1 98.81 187 GLY A CA 1
ATOM 1360 C C . GLY A 1 187 ? 4.812 -13.492 -17.969 1 98.81 187 GLY A C 1
ATOM 1361 O O . GLY A 1 187 ? 4.559 -13.031 -19.078 1 98.81 187 GLY A O 1
ATOM 1362 N N . ILE A 1 188 ? 5.578 -12.867 -17.078 1 98.88 188 ILE A N 1
ATOM 1363 C CA . ILE A 1 188 ? 6.113 -11.539 -17.344 1 98.88 188 ILE A CA 1
ATOM 1364 C C . ILE A 1 188 ? 7.051 -11.586 -18.547 1 98.88 188 ILE A C 1
ATOM 1366 O O . ILE A 1 188 ? 6.957 -10.742 -19.453 1 98.88 188 ILE A O 1
ATOM 1370 N N . ALA A 1 189 ? 7.906 -12.578 -18.594 1 98.75 189 ALA A N 1
ATOM 1371 C CA . ALA A 1 189 ? 8.859 -12.703 -19.688 1 98.75 189 ALA A CA 1
ATOM 1372 C C . ALA A 1 189 ? 8.133 -12.938 -21.016 1 98.75 189 ALA A C 1
ATOM 1374 O O . ALA A 1 189 ? 8.523 -12.391 -22.047 1 98.75 189 ALA A O 1
ATOM 1375 N N . ALA A 1 190 ? 7.141 -13.75 -20.969 1 98.62 190 ALA A N 1
ATOM 1376 C CA . ALA A 1 190 ? 6.383 -14.039 -22.188 1 98.62 190 ALA A CA 1
ATOM 1377 C C . ALA A 1 190 ? 5.719 -12.773 -22.734 1 98.62 190 ALA A C 1
ATOM 1379 O O . ALA A 1 190 ? 5.668 -12.57 -23.953 1 98.62 190 ALA A O 1
ATOM 1380 N N . TRP A 1 191 ? 5.188 -11.938 -21.844 1 98.81 191 TRP A N 1
ATOM 1381 C CA . TRP A 1 191 ? 4.562 -10.703 -22.297 1 98.81 191 TRP A CA 1
ATOM 1382 C C . TRP A 1 191 ? 5.602 -9.727 -22.844 1 98.81 191 TRP A C 1
ATOM 1384 O O . TRP A 1 191 ? 5.398 -9.109 -23.891 1 98.81 191 TRP A O 1
ATOM 1394 N N . CYS A 1 192 ? 6.707 -9.555 -22.062 1 98.25 192 CYS A N 1
ATOM 1395 C CA . CYS A 1 192 ? 7.738 -8.602 -22.469 1 98.25 192 CYS A CA 1
ATOM 1396 C C . CYS A 1 192 ? 8.359 -8.992 -23.797 1 98.25 192 CYS A C 1
ATOM 1398 O O . CYS A 1 192 ? 8.641 -8.133 -24.641 1 98.25 192 CYS A O 1
ATOM 1400 N N . GLU A 1 193 ? 8.617 -10.328 -23.953 1 95.88 193 GLU A N 1
ATOM 1401 C CA . GLU A 1 193 ? 9.086 -10.891 -25.219 1 95.88 193 GLU A CA 1
ATOM 1402 C C . GLU A 1 193 ? 10.258 -10.094 -25.781 1 95.88 193 GLU A C 1
ATOM 1404 O O . GLU A 1 193 ? 10.242 -9.703 -26.953 1 95.88 193 GLU A O 1
ATOM 1409 N N . GLY A 1 194 ? 11.156 -9.68 -25.016 1 94.69 194 GLY A N 1
ATOM 1410 C CA . GLY A 1 194 ? 12.391 -9.039 -25.438 1 94.69 194 GLY A CA 1
ATOM 1411 C C . GLY A 1 194 ? 12.273 -7.531 -25.547 1 94.69 194 GLY A C 1
ATOM 1412 O O . GLY A 1 194 ? 13.273 -6.84 -25.734 1 94.69 194 GLY A O 1
ATOM 1413 N N . ARG A 1 195 ? 11.039 -6.977 -25.328 1 97.56 195 ARG A N 1
ATOM 1414 C CA . ARG A 1 195 ? 10.828 -5.535 -25.406 1 97.56 195 ARG A CA 1
ATOM 1415 C C . ARG A 1 195 ? 11.289 -4.832 -24.141 1 97.56 195 ARG A C 1
ATOM 1417 O O . ARG A 1 195 ? 11.469 -3.611 -24.125 1 97.56 195 ARG A O 1
ATOM 1424 N N . ALA A 1 196 ? 11.445 -5.539 -23.062 1 98.25 196 ALA A N 1
ATOM 1425 C CA . ALA A 1 196 ? 12.109 -5.152 -21.812 1 98.25 196 ALA A CA 1
ATOM 1426 C C . ALA A 1 196 ? 13.094 -6.227 -21.359 1 98.25 196 ALA A C 1
ATOM 1428 O O . ALA A 1 196 ? 12.898 -7.414 -21.641 1 98.25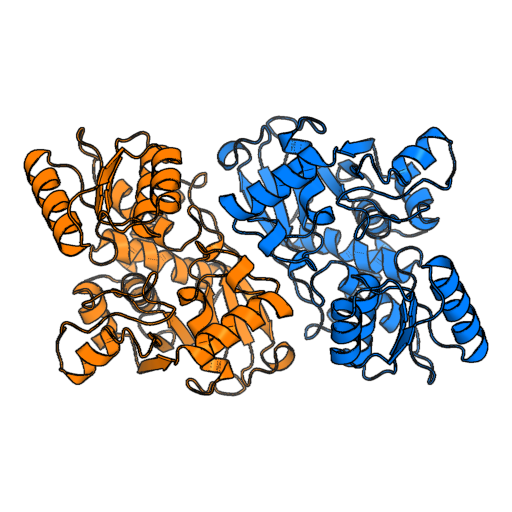 196 ALA A O 1
ATOM 1429 N N . ARG A 1 197 ? 14.141 -5.793 -20.766 1 98.5 197 ARG A N 1
ATOM 1430 C CA . ARG A 1 197 ? 15.055 -6.75 -20.156 1 98.5 197 ARG A CA 1
ATOM 1431 C C . ARG A 1 197 ? 14.43 -7.379 -18.906 1 98.5 197 ARG A C 1
ATOM 1433 O O . ARG A 1 197 ? 14 -6.672 -18 1 98.5 197 ARG A O 1
ATOM 1440 N N . VAL A 1 198 ? 14.297 -8.672 -18.906 1 98.88 198 VAL A N 1
ATOM 1441 C CA . VAL A 1 198 ? 13.75 -9.375 -17.75 1 98.88 198 VAL A CA 1
ATOM 1442 C C . VAL A 1 198 ? 14.875 -10.062 -16.984 1 98.88 198 VAL A C 1
ATOM 1444 O O . VAL A 1 198 ? 15.664 -10.812 -17.562 1 98.88 198 VAL A O 1
ATOM 1447 N N . VAL A 1 199 ? 14.977 -9.789 -15.703 1 98.88 199 VAL A N 1
ATOM 1448 C CA . VAL A 1 199 ? 16.031 -10.336 -14.852 1 98.88 199 VAL A CA 1
ATOM 1449 C C . VAL A 1 199 ? 15.398 -11.141 -13.719 1 98.88 199 VAL A C 1
ATOM 1451 O O . VAL A 1 199 ? 14.484 -10.672 -13.031 1 98.88 199 VAL A O 1
ATOM 1454 N N . ALA A 1 200 ? 15.891 -12.383 -13.586 1 98.88 200 ALA A N 1
ATOM 1455 C CA . ALA A 1 200 ? 15.422 -13.242 -12.5 1 98.88 200 ALA A CA 1
ATOM 1456 C C . ALA A 1 200 ? 16.188 -12.969 -11.211 1 98.88 200 ALA A C 1
ATOM 1458 O O . ALA A 1 200 ? 17.422 -12.828 -11.227 1 98.88 200 ALA A O 1
ATOM 1459 N N . LEU A 1 201 ? 15.453 -12.836 -10.156 1 98.94 201 LEU A N 1
ATOM 1460 C CA . LEU A 1 201 ? 16.031 -12.719 -8.82 1 98.94 201 LEU A CA 1
ATOM 1461 C C . LEU A 1 201 ? 15.633 -13.898 -7.945 1 98.94 201 LEU A C 1
ATOM 1463 O O . LEU A 1 201 ? 14.453 -14.234 -7.855 1 98.94 201 LEU A O 1
ATOM 1467 N N . GLU A 1 202 ? 16.562 -14.539 -7.332 1 98.81 202 GLU A N 1
ATOM 1468 C CA . GLU A 1 202 ? 16.297 -15.664 -6.445 1 98.81 202 GLU A CA 1
ATOM 1469 C C . GLU A 1 202 ? 17.109 -15.555 -5.156 1 98.81 202 GLU A C 1
ATOM 1471 O O . GLU A 1 202 ? 18.219 -15.016 -5.164 1 98.81 202 GLU A O 1
ATOM 1476 N N . PRO A 1 203 ? 16.5 -16 -3.979 1 98.62 203 PRO A N 1
ATOM 1477 C CA . PRO A 1 203 ? 17.344 -16.078 -2.785 1 98.62 203 PRO A CA 1
ATOM 1478 C C . PRO A 1 203 ? 18.453 -17.109 -2.92 1 98.62 203 PRO A C 1
ATOM 1480 O O . PRO A 1 203 ? 18.266 -18.156 -3.537 1 98.62 203 PRO A O 1
ATOM 1483 N N . GLU A 1 204 ? 19.547 -16.859 -2.303 1 98.44 204 GLU A N 1
ATOM 1484 C CA . GLU A 1 204 ? 20.672 -17.797 -2.295 1 98.44 204 GLU A CA 1
ATOM 1485 C C . GLU A 1 204 ? 20.234 -19.156 -1.749 1 98.44 204 GLU A C 1
ATOM 1487 O O . GLU A 1 204 ? 20.734 -20.188 -2.182 1 98.44 204 GLU A O 1
ATOM 1492 N N . GLY A 1 205 ? 19.266 -19.141 -0.879 1 97.75 205 GLY A N 1
ATOM 1493 C CA . GLY A 1 205 ? 18.859 -20.359 -0.207 1 97.75 205 GLY A CA 1
ATOM 1494 C C . GLY A 1 205 ? 17.812 -21.156 -0.988 1 97.75 205 GLY A C 1
ATOM 1495 O O . GLY A 1 205 ? 17.406 -22.234 -0.562 1 97.75 205 GLY A O 1
ATOM 1496 N N . ALA A 1 206 ? 17.391 -20.688 -2.143 1 97.56 206 ALA A N 1
ATOM 1497 C CA . ALA A 1 206 ? 16.422 -21.375 -2.996 1 97.56 206 ALA A CA 1
ATOM 1498 C C . ALA A 1 206 ? 16.625 -21 -4.461 1 97.56 206 ALA A C 1
ATOM 1500 O O . ALA A 1 206 ? 15.727 -20.438 -5.098 1 97.56 206 ALA A O 1
ATOM 1501 N N . PRO A 1 207 ? 17.75 -21.391 -5.031 1 98.12 207 PRO A N 1
ATOM 1502 C CA . PRO A 1 207 ? 18.156 -20.938 -6.371 1 98.12 207 PRO A CA 1
ATOM 1503 C C . PRO A 1 207 ? 17.641 -21.859 -7.477 1 98.12 207 PRO A C 1
ATOM 1505 O O . PRO A 1 207 ? 18.422 -22.5 -8.172 1 98.12 207 PRO A O 1
ATOM 1508 N N . THR A 1 208 ? 16.391 -21.828 -7.797 1 97.88 208 THR A N 1
ATOM 1509 C CA . THR A 1 208 ? 15.719 -22.797 -8.664 1 97.88 208 THR A CA 1
ATOM 1510 C C . THR A 1 208 ? 16.125 -22.578 -10.125 1 97.88 208 THR A C 1
ATOM 1512 O O . THR A 1 208 ? 16.812 -23.422 -10.711 1 97.88 208 THR A O 1
ATOM 1515 N N . LEU A 1 209 ? 15.828 -21.438 -10.656 1 98.5 209 LEU A N 1
ATOM 1516 C CA . LEU A 1 209 ? 16.156 -21.141 -12.047 1 98.5 209 LEU A CA 1
ATOM 1517 C C . LEU A 1 209 ? 17.672 -21.031 -12.234 1 98.5 209 LEU A C 1
ATOM 1519 O O . LEU A 1 209 ? 18.203 -21.5 -13.242 1 98.5 209 LEU A O 1
ATOM 1523 N N . HIS A 1 210 ? 18.297 -20.406 -11.273 1 98.44 210 HIS A N 1
ATOM 1524 C CA . HIS A 1 210 ? 19.75 -20.234 -11.328 1 98.44 210 HIS A CA 1
ATOM 1525 C C . HIS A 1 210 ? 20.453 -21.578 -11.453 1 98.44 210 HIS A C 1
ATOM 1527 O O . HIS A 1 210 ? 21.328 -21.734 -12.305 1 98.44 210 HIS A O 1
ATOM 1533 N N . SER A 1 211 ? 20.109 -22.516 -10.672 1 98.44 211 SER A N 1
ATOM 1534 C CA . SER A 1 211 ? 20.703 -23.844 -10.688 1 98.44 211 SER A CA 1
ATOM 1535 C C . SER A 1 211 ? 20.359 -24.594 -11.961 1 98.44 211 SER A C 1
ATOM 1537 O O . SER A 1 211 ? 21.172 -25.344 -12.5 1 98.44 211 SER A O 1
ATOM 1539 N N . ALA A 1 212 ? 19.094 -24.469 -12.359 1 98.62 212 ALA A N 1
ATOM 1540 C CA . ALA A 1 212 ? 18.688 -25.094 -13.617 1 98.62 212 ALA A CA 1
ATOM 1541 C C . ALA A 1 212 ? 19.562 -24.609 -14.773 1 98.62 212 ALA A C 1
ATOM 1543 O O . ALA A 1 212 ? 20 -25.422 -15.602 1 98.62 212 ALA A O 1
ATOM 1544 N N . ARG A 1 213 ? 19.797 -23.328 -14.883 1 98 213 ARG A N 1
ATOM 1545 C CA . ARG A 1 213 ? 20.625 -22.766 -15.945 1 98 213 ARG A CA 1
ATOM 1546 C C . ARG A 1 213 ? 22.047 -23.297 -15.875 1 98 213 ARG A C 1
ATOM 1548 O O . ARG A 1 213 ? 22.641 -23.656 -16.906 1 98 213 ARG A O 1
ATOM 1555 N N . ALA A 1 214 ? 22.562 -23.312 -14.672 1 97.75 214 ALA A N 1
ATOM 1556 C CA . ALA A 1 214 ? 23.906 -23.828 -14.492 1 97.75 214 ALA A CA 1
ATOM 1557 C C . ALA A 1 214 ? 24 -25.281 -14.953 1 97.75 214 ALA A C 1
ATOM 1559 O O . ALA A 1 214 ? 25.016 -25.688 -15.516 1 97.75 214 ALA A O 1
ATOM 1560 N N . ALA A 1 215 ? 22.969 -26.016 -14.773 1 98.12 215 ALA A N 1
ATOM 1561 C CA . ALA A 1 215 ? 22.953 -27.438 -15.102 1 98.12 215 ALA A CA 1
ATOM 1562 C C . ALA A 1 215 ? 22.531 -27.656 -16.562 1 98.12 215 ALA A C 1
ATOM 1564 O O . ALA A 1 215 ? 22.719 -28.75 -17.094 1 98.12 215 ALA A O 1
ATOM 1565 N N . GLY A 1 216 ? 21.906 -26.688 -17.188 1 97.56 216 GLY A N 1
ATOM 1566 C CA . GLY A 1 216 ? 21.406 -26.797 -18.562 1 97.56 216 GLY A CA 1
ATOM 1567 C C . GLY A 1 216 ? 20.078 -27.516 -18.641 1 97.56 216 GLY A C 1
ATOM 1568 O O . GLY A 1 216 ? 19.625 -27.859 -19.734 1 97.56 216 GLY A O 1
ATOM 1569 N N . MET A 1 217 ? 19.5 -27.797 -17.453 1 98.06 217 MET A N 1
ATOM 1570 C CA . MET A 1 217 ? 18.203 -28.438 -17.328 1 98.06 217 MET A CA 1
ATOM 1571 C C . MET A 1 217 ? 17.609 -28.234 -15.93 1 98.06 217 MET A C 1
ATOM 1573 O O . MET A 1 217 ? 18.359 -27.953 -14.984 1 98.06 217 MET A O 1
ATOM 1577 N N . PRO A 1 218 ? 16.312 -28.344 -15.82 1 98.31 218 PRO A N 1
ATOM 1578 C CA . PRO A 1 218 ? 15.75 -28.25 -14.469 1 98.31 218 PRO A CA 1
ATOM 1579 C C . PRO A 1 218 ? 16.344 -29.281 -13.508 1 98.31 218 PRO A C 1
ATOM 1581 O O . PRO A 1 218 ? 16.516 -30.453 -13.883 1 98.31 218 PRO A O 1
ATOM 1584 N N . VAL A 1 219 ? 16.672 -28.891 -12.352 1 98.38 219 VAL A N 1
ATOM 1585 C CA . VAL A 1 219 ? 17.234 -29.766 -11.32 1 98.38 219 VAL A CA 1
ATOM 1586 C C . VAL A 1 219 ? 16.578 -29.453 -9.977 1 98.38 219 VAL A C 1
ATOM 1588 O O . VAL A 1 219 ? 16.016 -28.375 -9.789 1 98.38 219 VAL A O 1
ATOM 1591 N N . ASP A 1 220 ? 16.609 -30.438 -9.078 1 97.62 220 ASP A N 1
ATOM 1592 C CA . ASP A 1 220 ? 16.141 -30.203 -7.719 1 97.62 220 ASP A CA 1
ATOM 1593 C C . ASP A 1 220 ? 17.141 -29.391 -6.91 1 97.62 220 ASP A C 1
ATOM 1595 O O . ASP A 1 220 ? 18.359 -29.594 -7.039 1 97.62 220 ASP A O 1
ATOM 1599 N N . VAL A 1 221 ? 16.656 -28.469 -6.156 1 97.31 221 VAL A N 1
ATOM 1600 C CA . VAL A 1 221 ? 17.531 -27.688 -5.289 1 97.31 221 VAL A CA 1
ATOM 1601 C C . VAL A 1 221 ? 17.062 -27.797 -3.84 1 97.31 221 VAL A C 1
ATOM 1603 O O . VAL A 1 221 ? 15.914 -28.172 -3.584 1 97.31 221 VAL A O 1
ATOM 1606 N N . ALA A 1 222 ? 17.984 -27.562 -2.926 1 94.69 222 ALA A N 1
ATOM 1607 C CA . ALA A 1 222 ? 17.594 -27.391 -1.53 1 94.69 222 ALA A CA 1
ATOM 1608 C C . ALA A 1 222 ? 16.828 -26.094 -1.334 1 94.69 222 ALA A C 1
ATOM 1610 O O . ALA A 1 222 ? 17.109 -25.094 -2.006 1 94.69 222 ALA A O 1
ATOM 1611 N N . VAL A 1 223 ? 15.875 -26.109 -0.414 1 95.12 223 VAL A N 1
ATOM 1612 C CA . VAL A 1 223 ? 15.055 -24.938 -0.141 1 95.12 223 VAL A CA 1
ATOM 1613 C C . VAL A 1 223 ? 15.242 -24.5 1.312 1 95.12 223 VAL A C 1
ATOM 1615 O O . VAL A 1 223 ? 15.062 -25.312 2.232 1 95.12 223 VAL A O 1
ATOM 1618 N N . GLY A 1 224 ? 15.594 -23.25 1.501 1 96.19 224 GLY A N 1
ATOM 1619 C CA . GLY A 1 224 ? 15.758 -22.656 2.82 1 96.19 224 GLY A CA 1
ATOM 1620 C C . GLY A 1 224 ? 15.852 -21.156 2.787 1 96.19 224 GLY A C 1
ATOM 1621 O O . GLY A 1 224 ? 15.555 -20.531 1.764 1 96.19 224 GLY A O 1
ATOM 1622 N N . GLY A 1 225 ? 16.062 -20.609 4.023 1 96.62 225 GLY A N 1
ATOM 1623 C CA . GLY A 1 225 ? 16.25 -19.172 4.109 1 96.62 225 GLY A CA 1
ATOM 1624 C C . GLY A 1 225 ? 14.961 -18.422 4.402 1 96.62 225 GLY A C 1
ATOM 1625 O O . GLY A 1 225 ? 13.898 -19.031 4.547 1 96.62 225 GLY A O 1
ATOM 1626 N N . ILE A 1 226 ? 15.031 -17.141 4.344 1 96.31 226 ILE A N 1
ATOM 1627 C CA . ILE A 1 226 ? 13.977 -16.266 4.855 1 96.31 226 ILE A CA 1
ATOM 1628 C C . ILE A 1 226 ? 12.812 -16.25 3.873 1 96.31 226 ILE A C 1
ATOM 1630 O O . ILE A 1 226 ? 11.672 -15.945 4.254 1 96.31 226 ILE A O 1
ATOM 1634 N N . ALA A 1 227 ? 13.117 -16.594 2.586 1 96.06 227 ALA A N 1
ATOM 1635 C CA . ALA A 1 227 ? 12.078 -16.516 1.562 1 96.06 227 ALA A CA 1
ATOM 1636 C C . ALA A 1 227 ? 11.562 -17.906 1.191 1 96.06 227 ALA A C 1
ATOM 1638 O O . ALA A 1 227 ? 10.883 -18.078 0.179 1 96.06 227 ALA A O 1
ATOM 1639 N N . ALA A 1 228 ? 11.883 -18.938 1.976 1 94.5 228 ALA A N 1
ATOM 1640 C CA . ALA A 1 228 ? 11.547 -20.328 1.67 1 94.5 228 ALA A CA 1
ATOM 1641 C C . ALA A 1 228 ? 10.031 -20.5 1.551 1 94.5 228 ALA A C 1
ATOM 1643 O O . ALA A 1 228 ? 9.562 -21.281 0.726 1 94.5 228 ALA A O 1
ATOM 1644 N N . ASP A 1 229 ? 9.281 -19.781 2.326 1 90.06 229 ASP A N 1
ATOM 1645 C CA . ASP A 1 229 ? 7.828 -19.953 2.35 1 90.06 229 ASP A CA 1
ATOM 1646 C C . ASP A 1 229 ? 7.188 -19.375 1.091 1 90.06 229 ASP A C 1
ATOM 1648 O O . ASP A 1 229 ? 6.121 -19.828 0.667 1 90.06 229 ASP A O 1
ATOM 1652 N N . SER A 1 230 ? 7.871 -18.422 0.479 1 92.25 230 SER A N 1
ATOM 1653 C CA . SER A 1 230 ? 7.238 -17.719 -0.636 1 92.25 230 SER A CA 1
ATOM 1654 C C . SER A 1 230 ? 7.938 -18.031 -1.954 1 92.25 230 SER A C 1
ATOM 1656 O O . SER A 1 230 ? 7.336 -17.906 -3.025 1 92.25 230 SER A O 1
ATOM 1658 N N . LEU A 1 231 ? 9.148 -18.438 -1.913 1 96.31 231 LEU A N 1
ATOM 1659 C CA . LEU A 1 231 ? 9.914 -18.672 -3.135 1 96.31 231 LEU A CA 1
ATOM 1660 C C . LEU A 1 231 ? 10.547 -20.062 -3.117 1 96.31 231 LEU A C 1
ATOM 1662 O O . LEU A 1 231 ? 11.383 -20.375 -3.969 1 96.31 231 LEU A O 1
ATOM 1666 N N . GLY A 1 232 ? 10.117 -20.891 -2.176 1 94.38 232 GLY A N 1
ATOM 1667 C CA . GLY A 1 232 ? 10.812 -22.141 -1.937 1 94.38 232 GLY A CA 1
ATOM 1668 C C . GLY A 1 232 ? 10.32 -23.281 -2.812 1 94.38 232 GLY A C 1
ATOM 1669 O O . GLY A 1 232 ? 9.922 -24.328 -2.309 1 94.38 232 GLY A O 1
ATOM 1670 N N . ALA A 1 233 ? 10.359 -23.156 -4.121 1 95.25 233 ALA A N 1
ATOM 1671 C CA . ALA A 1 233 ? 10.125 -24.281 -5.023 1 95.25 233 ALA A CA 1
ATOM 1672 C C . ALA A 1 233 ? 11.375 -25.141 -5.172 1 95.25 233 ALA A C 1
ATOM 1674 O O . ALA A 1 233 ? 12.484 -24.625 -5.266 1 95.25 233 ALA A O 1
ATOM 1675 N N . ARG A 1 234 ? 11.195 -26.391 -5.207 1 95.19 234 ARG A N 1
ATOM 1676 C CA . ARG A 1 234 ? 12.32 -27.312 -5.297 1 95.19 234 ARG A CA 1
ATOM 1677 C C . ARG A 1 234 ? 12.852 -27.391 -6.727 1 95.19 234 ARG A C 1
ATOM 1679 O O . ARG A 1 234 ? 13.984 -27.812 -6.949 1 95.19 234 ARG A O 1
ATOM 1686 N N . ARG A 1 235 ? 12.039 -27.078 -7.59 1 96.88 235 ARG A N 1
ATOM 1687 C CA . ARG A 1 235 ? 12.383 -27.219 -9 1 96.88 235 ARG A CA 1
ATOM 1688 C C . ARG A 1 235 ? 11.648 -26.188 -9.852 1 96.88 235 ARG A C 1
ATOM 1690 O O . ARG A 1 235 ? 10.469 -25.922 -9.633 1 96.88 235 ARG A O 1
ATOM 1697 N N . ILE A 1 236 ? 12.375 -25.578 -10.789 1 98.5 236 ILE A N 1
ATOM 1698 C CA . ILE A 1 236 ? 11.758 -24.625 -11.711 1 98.5 236 ILE A CA 1
ATOM 1699 C C . ILE A 1 236 ? 10.703 -25.344 -12.555 1 98.5 236 ILE A C 1
ATOM 1701 O O . ILE A 1 236 ? 10.891 -26.484 -12.953 1 98.5 236 ILE A O 1
ATOM 1705 N N . GLY A 1 237 ? 9.57 -24.719 -12.805 1 98.19 237 GLY A N 1
ATOM 1706 C CA . GLY A 1 237 ? 8.531 -25.266 -13.656 1 98.19 237 GLY A CA 1
ATOM 1707 C C . GLY A 1 237 ? 8.961 -25.438 -15.102 1 98.19 237 GLY A C 1
ATOM 1708 O O . GLY A 1 237 ? 9.82 -24.688 -15.586 1 98.19 237 GLY A O 1
ATOM 1709 N N . ASP A 1 238 ? 8.336 -26.328 -15.805 1 98 238 ASP A N 1
ATOM 1710 C CA . ASP A 1 238 ? 8.672 -26.609 -17.203 1 98 238 ASP A CA 1
ATOM 1711 C C . ASP A 1 238 ? 8.375 -25.406 -18.078 1 98 238 ASP A C 1
ATOM 1713 O O . ASP A 1 238 ? 9.156 -25.078 -18.984 1 98 238 ASP A O 1
ATOM 1717 N N . ILE A 1 239 ? 7.297 -24.781 -17.828 1 98.31 239 ILE A N 1
ATOM 1718 C CA . ILE A 1 239 ? 6.891 -23.656 -18.656 1 98.31 239 ILE A CA 1
ATOM 1719 C C . ILE A 1 239 ? 7.867 -22.5 -18.469 1 98.31 239 ILE A C 1
ATOM 1721 O O . ILE A 1 239 ? 8.359 -21.922 -19.453 1 98.31 239 ILE A O 1
ATOM 1725 N N . ALA A 1 240 ? 8.117 -22.172 -17.188 1 98.12 240 ALA A N 1
ATOM 1726 C CA . ALA A 1 240 ? 9.047 -21.094 -16.906 1 98.12 240 ALA A CA 1
ATOM 1727 C C . ALA A 1 240 ? 10.43 -21.375 -17.469 1 98.12 240 ALA A C 1
ATOM 1729 O O . ALA A 1 240 ? 11.109 -20.484 -17.969 1 98.12 240 ALA A O 1
ATOM 1730 N N . TRP A 1 241 ? 10.867 -22.641 -17.359 1 98.25 241 TRP A N 1
ATOM 1731 C CA . TRP A 1 241 ? 12.156 -23.047 -17.922 1 98.25 241 TRP A CA 1
ATOM 1732 C C . TRP A 1 241 ? 12.211 -22.734 -19.406 1 98.25 241 TRP A C 1
ATOM 1734 O O . TRP A 1 241 ? 13.148 -22.094 -19.891 1 98.25 241 TRP A O 1
ATOM 1744 N N . GLN A 1 242 ? 11.219 -23.125 -20.094 1 97.69 242 GLN A N 1
ATOM 1745 C CA . GLN A 1 242 ? 11.172 -22.922 -21.547 1 97.69 242 GLN A CA 1
ATOM 1746 C C . GLN A 1 242 ? 11.156 -21.438 -21.891 1 97.69 242 GLN A C 1
ATOM 1748 O O . GLN A 1 242 ? 11.922 -21 -22.75 1 97.69 242 GLN A O 1
ATOM 1753 N N . VAL A 1 243 ? 10.328 -20.672 -21.234 1 97.62 243 VAL A N 1
ATOM 1754 C CA . VAL A 1 243 ? 10.156 -19.266 -21.531 1 97.62 243 VAL A CA 1
ATOM 1755 C C . VAL A 1 243 ? 11.43 -18.5 -21.156 1 97.62 243 VAL A C 1
ATOM 1757 O O . VAL A 1 243 ? 11.852 -17.594 -21.875 1 97.62 243 VAL A O 1
ATOM 1760 N N . SER A 1 244 ? 12.016 -18.891 -20.062 1 96.44 244 SER A N 1
ATOM 1761 C CA . SER A 1 244 ? 13.148 -18.141 -19.531 1 96.44 244 SER A CA 1
ATOM 1762 C C . SER A 1 244 ? 14.375 -18.297 -20.422 1 96.44 244 SER A C 1
ATOM 1764 O O . SER A 1 244 ? 15.203 -17.391 -20.516 1 96.44 244 SER A O 1
ATOM 1766 N N . GLN A 1 245 ? 14.547 -19.438 -21.062 1 96.25 245 GLN A N 1
ATOM 1767 C CA . GLN A 1 245 ? 15.68 -19.672 -21.953 1 96.25 245 GLN A CA 1
ATOM 1768 C C . GLN A 1 245 ? 15.68 -18.656 -23.094 1 96.25 245 GLN A C 1
ATOM 1770 O O . GLN A 1 245 ? 16.734 -18.281 -23.594 1 96.25 245 GLN A O 1
ATOM 1775 N N . ARG A 1 246 ? 14.562 -18.172 -23.422 1 94.69 246 ARG A N 1
ATOM 1776 C CA . ARG A 1 246 ? 14.43 -17.281 -24.578 1 94.69 246 ARG A CA 1
ATOM 1777 C C . ARG A 1 246 ? 14.383 -15.828 -24.141 1 94.69 246 ARG A C 1
ATOM 1779 O O . ARG A 1 246 ? 14.883 -14.953 -24.859 1 94.69 246 ARG A O 1
ATOM 1786 N N . HIS A 1 247 ? 13.789 -15.586 -22.922 1 96.81 247 HIS A N 1
ATOM 1787 C CA . HIS A 1 247 ? 13.359 -14.211 -22.719 1 96.81 247 HIS A CA 1
ATOM 1788 C C . HIS A 1 247 ? 13.906 -13.656 -21.406 1 96.81 247 HIS A C 1
ATOM 1790 O O . HIS A 1 247 ? 13.672 -12.492 -21.078 1 96.81 247 HIS A O 1
ATOM 1796 N N . VAL A 1 248 ? 14.656 -14.422 -20.625 1 97.69 248 VAL A N 1
ATOM 1797 C CA . VAL A 1 248 ? 15.234 -13.953 -19.359 1 97.69 248 VAL A CA 1
ATOM 1798 C C . VAL A 1 248 ? 16.75 -13.875 -19.484 1 97.69 248 VAL A C 1
ATOM 1800 O O . VAL A 1 248 ? 17.406 -14.883 -19.766 1 97.69 248 VAL A O 1
ATOM 1803 N N . GLN A 1 249 ? 17.297 -12.797 -19.25 1 93 249 GLN A N 1
ATOM 1804 C CA . GLN A 1 249 ? 18.688 -12.539 -19.578 1 93 249 GLN A CA 1
ATOM 1805 C C . GLN A 1 249 ? 19.625 -13.039 -18.469 1 93 249 GLN A C 1
ATOM 1807 O O . GLN A 1 249 ? 20.703 -13.562 -18.75 1 93 249 GLN A O 1
ATOM 1812 N N . GLU A 1 250 ? 19.203 -12.789 -17.266 1 96.06 250 GLU A N 1
ATOM 1813 C CA . GLU A 1 250 ? 20.078 -13.117 -16.141 1 96.06 250 GLU A CA 1
ATOM 1814 C C . GLU A 1 250 ? 19.266 -13.672 -14.969 1 96.06 250 GLU A C 1
ATOM 1816 O O . GLU A 1 250 ? 18.078 -13.383 -14.836 1 96.06 250 GLU A O 1
ATOM 1821 N N . SER A 1 251 ? 19.875 -14.516 -14.289 1 97.44 251 SER A N 1
ATOM 1822 C CA . SER A 1 251 ? 19.391 -14.984 -12.992 1 97.44 251 SER A CA 1
ATOM 1823 C C . SER A 1 251 ? 20.391 -14.641 -11.883 1 97.44 251 SER A C 1
ATOM 1825 O O . SER A 1 251 ? 21.516 -15.141 -11.875 1 97.44 251 SER A O 1
ATOM 1827 N N . LEU A 1 252 ? 19.984 -13.789 -11 1 98.75 252 LEU A N 1
ATOM 1828 C CA . LEU A 1 252 ? 20.875 -13.281 -9.953 1 98.75 252 LEU A CA 1
ATOM 1829 C C . LEU A 1 252 ? 20.422 -13.766 -8.578 1 98.75 252 LEU A C 1
ATOM 1831 O O . LEU A 1 252 ? 19.234 -13.992 -8.352 1 98.75 252 LEU A O 1
ATOM 1835 N N . LEU A 1 253 ? 21.406 -14.016 -7.734 1 98.75 253 LEU A N 1
ATOM 1836 C CA . LEU A 1 253 ? 21.125 -14.484 -6.379 1 98.75 253 LEU A CA 1
ATOM 1837 C C . LEU A 1 253 ? 21.25 -13.344 -5.379 1 98.75 253 LEU A C 1
ATOM 1839 O O . LEU A 1 253 ? 22.141 -12.5 -5.492 1 98.75 253 LEU A O 1
ATOM 1843 N N . VAL A 1 254 ? 20.328 -13.305 -4.445 1 98.81 254 VAL A N 1
ATOM 1844 C CA . VAL A 1 254 ? 20.281 -12.266 -3.42 1 98.81 254 VAL A CA 1
ATOM 1845 C C . VAL A 1 254 ? 20.375 -12.906 -2.035 1 98.81 254 VAL A C 1
ATOM 1847 O O . VAL A 1 254 ? 19.75 -13.938 -1.773 1 98.81 254 VAL A O 1
ATOM 1850 N N . SER A 1 255 ? 21.125 -12.383 -1.077 1 98.81 255 SER A N 1
ATOM 1851 C CA . SER A 1 255 ? 21.328 -12.953 0.252 1 98.81 255 SER A CA 1
ATOM 1852 C C . SER A 1 255 ? 20.125 -12.688 1.156 1 98.81 255 SER A C 1
ATOM 1854 O O . SER A 1 255 ? 19.375 -11.734 0.941 1 98.81 255 SER A O 1
ATOM 1856 N N . ASP A 1 256 ? 20.016 -13.555 2.166 1 98.69 256 ASP A N 1
ATOM 1857 C CA . ASP A 1 256 ? 18.953 -13.383 3.154 1 98.69 256 ASP A CA 1
ATOM 1858 C C . ASP A 1 256 ? 19.062 -12.023 3.848 1 98.69 256 ASP A C 1
ATOM 1860 O O . ASP A 1 256 ? 18.062 -11.359 4.094 1 98.69 256 ASP A O 1
ATOM 1864 N N . ASP A 1 257 ? 20.281 -11.633 4.148 1 98.75 257 ASP A N 1
ATOM 1865 C CA . ASP A 1 257 ? 20.5 -10.352 4.824 1 98.75 257 ASP A CA 1
ATOM 1866 C C . ASP A 1 257 ? 20.031 -9.188 3.965 1 98.75 257 ASP A C 1
ATOM 1868 O O . ASP A 1 257 ? 19.375 -8.266 4.465 1 98.75 257 ASP A O 1
ATOM 1872 N N . ALA A 1 258 ? 20.328 -9.195 2.66 1 98.81 258 ALA A N 1
ATOM 1873 C CA . ALA A 1 258 ? 19.891 -8.148 1.742 1 98.81 258 ALA A CA 1
ATOM 1874 C C . ALA A 1 258 ? 18.375 -8.094 1.65 1 98.81 258 ALA A C 1
ATOM 1876 O O . ALA A 1 258 ? 17.781 -7.016 1.609 1 98.81 258 ALA A O 1
ATOM 1877 N N . ILE A 1 259 ? 17.766 -9.25 1.604 1 98.81 259 ILE A N 1
ATOM 1878 C CA . ILE A 1 259 ? 16.312 -9.336 1.51 1 98.81 259 ILE A CA 1
ATOM 1879 C C . ILE A 1 259 ? 15.672 -8.742 2.762 1 98.81 259 ILE A C 1
ATOM 1881 O O . ILE A 1 259 ? 14.734 -7.945 2.67 1 98.81 259 ILE A O 1
ATOM 1885 N N . ARG A 1 260 ? 16.188 -9.109 3.932 1 98.56 260 ARG A N 1
ATOM 1886 C CA . ARG A 1 260 ? 15.68 -8.586 5.191 1 98.56 260 ARG A CA 1
ATOM 1887 C C . ARG A 1 260 ? 15.812 -7.066 5.254 1 98.56 260 ARG A C 1
ATOM 1889 O O . ARG A 1 260 ? 14.875 -6.367 5.637 1 98.56 260 ARG A O 1
ATOM 1896 N N . THR A 1 261 ? 16.969 -6.566 4.898 1 98.5 261 THR A N 1
ATOM 1897 C CA . THR A 1 261 ? 17.234 -5.133 4.887 1 98.5 261 THR A CA 1
ATOM 1898 C C . THR A 1 261 ? 16.25 -4.414 3.961 1 98.5 261 THR A C 1
ATOM 1900 O O . THR A 1 261 ? 15.719 -3.361 4.312 1 98.5 261 THR A O 1
ATOM 1903 N N . ALA A 1 262 ? 15.984 -4.977 2.791 1 98.75 262 ALA A N 1
ATOM 1904 C CA . ALA A 1 262 ? 15.062 -4.391 1.821 1 98.75 262 ALA A CA 1
ATOM 1905 C C . ALA A 1 262 ? 13.641 -4.371 2.365 1 98.75 262 ALA A C 1
ATOM 1907 O O . ALA A 1 262 ? 12.906 -3.402 2.16 1 98.75 262 ALA A O 1
ATOM 1908 N N . GLN A 1 263 ? 13.211 -5.438 3.049 1 98.56 263 GLN A N 1
ATOM 1909 C CA . GLN A 1 263 ? 11.891 -5.469 3.67 1 98.56 263 GLN A CA 1
ATOM 1910 C C . GLN A 1 263 ? 11.727 -4.336 4.676 1 98.56 263 GLN A C 1
ATOM 1912 O O . GLN A 1 263 ? 10.711 -3.633 4.668 1 98.56 263 GLN A O 1
ATOM 1917 N N . GLN A 1 264 ? 12.711 -4.219 5.504 1 98 264 GLN A N 1
ATOM 1918 C CA . GLN A 1 264 ? 12.672 -3.17 6.516 1 98 264 GLN A CA 1
ATOM 1919 C C . GLN A 1 264 ? 12.672 -1.785 5.875 1 98 264 GLN A C 1
ATOM 1921 O O . GLN A 1 264 ? 11.906 -0.907 6.289 1 98 264 GLN A O 1
ATOM 1926 N N . TRP A 1 265 ? 13.492 -1.614 4.887 1 98.06 265 TRP A N 1
ATOM 1927 C CA . TRP A 1 265 ? 13.562 -0.342 4.176 1 98.06 265 TRP A CA 1
ATOM 1928 C C . TRP A 1 265 ? 12.219 -0.012 3.527 1 98.06 265 TRP A C 1
ATOM 1930 O O . TRP A 1 265 ? 11.75 1.125 3.604 1 98.06 265 TRP A O 1
ATOM 1940 N N . LEU A 1 266 ? 11.531 -1.001 2.877 1 98.62 266 LEU A N 1
ATOM 1941 C CA . LEU A 1 266 ? 10.227 -0.811 2.246 1 98.62 266 LEU A CA 1
ATOM 1942 C C . LEU A 1 266 ? 9.203 -0.318 3.258 1 98.62 266 LEU A C 1
ATOM 1944 O O . LEU A 1 266 ? 8.406 0.575 2.957 1 98.62 266 LEU A O 1
ATOM 1948 N N . TRP A 1 267 ? 9.266 -0.861 4.457 1 98.19 267 TRP A N 1
ATOM 1949 C CA . TRP A 1 267 ? 8.328 -0.41 5.48 1 98.19 267 TRP A CA 1
ATOM 1950 C C . TRP A 1 267 ? 8.688 0.989 5.969 1 98.19 267 TRP A C 1
ATOM 1952 O O . TRP A 1 267 ? 7.84 1.885 5.984 1 98.19 267 TRP A O 1
ATOM 1962 N N . HIS A 1 268 ? 9.922 1.212 6.312 1 96.31 268 HIS A N 1
ATOM 1963 C CA . HIS A 1 268 ? 10.312 2.455 6.965 1 96.31 268 HIS A CA 1
ATOM 1964 C C . HIS A 1 268 ? 10.242 3.633 6 1 96.31 268 HIS A C 1
ATOM 1966 O O . HIS A 1 268 ? 9.852 4.734 6.387 1 96.31 268 HIS A O 1
ATOM 1972 N N . GLU A 1 269 ? 10.523 3.385 4.746 1 95.88 269 GLU A N 1
ATOM 1973 C CA . GLU A 1 269 ? 10.625 4.48 3.783 1 95.88 269 GLU A CA 1
ATOM 1974 C C . GLU A 1 269 ? 9.344 4.625 2.973 1 95.88 269 GLU A C 1
ATOM 1976 O O . GLU A 1 269 ? 8.945 5.738 2.613 1 95.88 269 GLU A O 1
ATOM 1981 N N . LEU A 1 270 ? 8.664 3.508 2.715 1 97.69 270 LEU A N 1
ATOM 1982 C CA . LEU A 1 270 ? 7.547 3.561 1.776 1 97.69 270 LEU A CA 1
ATOM 1983 C C . LEU A 1 270 ? 6.262 3.072 2.436 1 97.69 270 LEU A C 1
ATOM 1985 O O . LEU A 1 270 ? 5.188 3.133 1.83 1 97.69 270 LEU A O 1
ATOM 1989 N N . LYS A 1 271 ? 6.402 2.572 3.639 1 98.31 271 LYS A N 1
ATOM 1990 C CA . LYS A 1 271 ? 5.254 2.078 4.398 1 98.31 271 LYS A CA 1
ATOM 1991 C C . LYS A 1 271 ? 4.594 0.902 3.688 1 98.31 271 LYS A C 1
ATOM 1993 O O . LYS A 1 271 ? 3.369 0.761 3.719 1 98.31 271 LYS A O 1
ATOM 1998 N N . LEU A 1 272 ? 5.406 0.095 3.016 1 98.56 272 LEU A N 1
ATOM 1999 C CA . LEU A 1 272 ? 4.957 -1.124 2.354 1 98.56 272 LEU A CA 1
ATOM 2000 C C . LEU A 1 272 ? 5.426 -2.361 3.113 1 98.56 272 LEU A C 1
ATOM 2002 O O . LEU A 1 272 ? 6.605 -2.715 3.061 1 98.56 272 LEU A O 1
ATOM 2006 N N . ALA A 1 273 ? 4.539 -2.986 3.85 1 98.31 273 ALA A N 1
ATOM 2007 C CA . ALA A 1 273 ? 4.836 -4.234 4.547 1 98.31 273 ALA A CA 1
ATOM 2008 C C . ALA A 1 273 ? 4.605 -5.438 3.641 1 98.31 273 ALA A C 1
ATOM 2010 O O . ALA A 1 273 ? 3.461 -5.777 3.33 1 98.31 273 ALA A O 1
ATOM 2011 N N . VAL A 1 274 ? 5.688 -6.074 3.234 1 98.5 274 VAL A N 1
ATOM 2012 C CA . VAL A 1 274 ? 5.555 -7.125 2.23 1 98.5 274 VAL A CA 1
ATOM 2013 C C . VAL A 1 274 ? 6.316 -8.367 2.68 1 98.5 274 VAL A C 1
ATOM 2015 O O . VAL A 1 274 ? 7.117 -8.312 3.617 1 98.5 274 VAL A O 1
ATOM 2018 N N . GLU A 1 275 ? 6.008 -9.516 2.109 1 98.31 275 GLU A N 1
ATOM 2019 C CA . GLU A 1 275 ? 6.75 -10.75 2.377 1 98.31 275 GLU A CA 1
ATOM 2020 C C . GLU A 1 275 ? 8.117 -10.727 1.702 1 98.31 275 GLU A C 1
ATOM 2022 O O . GLU A 1 275 ? 8.352 -9.938 0.784 1 98.31 275 GLU A O 1
ATOM 2027 N N . PRO A 1 276 ? 9.055 -11.602 2.076 1 98.44 276 PRO A N 1
ATOM 2028 C CA . PRO A 1 276 ? 10.43 -11.57 1.562 1 98.44 276 PRO A CA 1
ATOM 2029 C C . PRO A 1 276 ? 10.484 -11.641 0.037 1 98.44 276 PRO A C 1
ATOM 2031 O O . PRO A 1 276 ? 11.289 -10.938 -0.584 1 98.44 276 PRO A O 1
ATOM 2034 N N . ALA A 1 277 ? 9.617 -12.422 -0.553 1 98.62 277 ALA A N 1
ATOM 2035 C CA . ALA A 1 277 ? 9.609 -12.594 -2.004 1 98.62 277 ALA A CA 1
ATOM 2036 C C . ALA A 1 277 ? 9.422 -11.258 -2.715 1 98.62 277 ALA A C 1
ATOM 2038 O O . ALA A 1 277 ? 9.938 -11.055 -3.816 1 98.62 277 ALA A O 1
ATOM 2039 N N . ALA A 1 278 ? 8.719 -10.352 -2.121 1 98.81 278 ALA A N 1
ATOM 2040 C CA . ALA A 1 278 ? 8.383 -9.07 -2.742 1 98.81 278 ALA A CA 1
ATOM 2041 C C . ALA A 1 278 ? 9.508 -8.055 -2.557 1 98.81 278 ALA A C 1
ATOM 2043 O O . ALA A 1 278 ? 9.492 -6.984 -3.164 1 98.81 278 ALA A O 1
ATOM 2044 N N . ALA A 1 279 ? 10.523 -8.406 -1.772 1 98.81 279 ALA A N 1
ATOM 2045 C CA . ALA A 1 279 ? 11.562 -7.438 -1.42 1 98.81 279 ALA A CA 1
ATOM 2046 C C . ALA A 1 279 ? 12.82 -7.652 -2.264 1 98.81 279 ALA A C 1
ATOM 2048 O O . ALA A 1 279 ? 13.75 -6.844 -2.217 1 98.81 279 ALA A O 1
ATOM 2049 N N . LEU A 1 280 ? 12.844 -8.68 -3.086 1 98.88 280 LEU A N 1
ATOM 2050 C CA . LEU A 1 280 ? 14.078 -9.047 -3.775 1 98.88 280 LEU A CA 1
ATOM 2051 C C . LEU A 1 280 ? 14.516 -7.945 -4.734 1 98.88 280 LEU A C 1
ATOM 2053 O O . LEU A 1 280 ? 15.711 -7.691 -4.891 1 98.88 280 LEU A O 1
ATOM 2057 N N . GLY A 1 281 ? 13.555 -7.324 -5.449 1 98.88 281 GLY A N 1
ATOM 2058 C CA . GLY A 1 281 ? 13.906 -6.254 -6.371 1 98.88 281 GLY A CA 1
ATOM 2059 C C . GLY A 1 281 ? 14.68 -5.129 -5.707 1 98.88 281 GLY A C 1
ATOM 2060 O O . GLY A 1 281 ? 15.75 -4.742 -6.176 1 98.88 281 GLY A O 1
ATOM 2061 N N . ILE A 1 282 ? 14.141 -4.59 -4.59 1 98.88 282 ILE A N 1
ATOM 2062 C CA . ILE A 1 282 ? 14.805 -3.527 -3.844 1 98.88 282 ILE A CA 1
ATOM 2063 C C . ILE A 1 282 ? 16.125 -4.043 -3.279 1 98.88 282 ILE A C 1
ATOM 2065 O O . ILE A 1 282 ? 17.141 -3.338 -3.311 1 98.88 282 ILE A O 1
ATOM 2069 N N . ALA A 1 283 ? 16.109 -5.312 -2.771 1 98.94 283 ALA A N 1
ATOM 2070 C CA . ALA A 1 283 ? 17.328 -5.918 -2.244 1 98.94 283 ALA A CA 1
ATOM 2071 C C . ALA A 1 283 ? 18.438 -5.93 -3.297 1 98.94 283 ALA A C 1
ATOM 2073 O O . ALA A 1 283 ? 19.594 -5.602 -3.002 1 98.94 283 ALA A O 1
ATOM 2074 N N . ALA A 1 284 ? 18.078 -6.34 -4.516 1 98.88 284 ALA A N 1
ATOM 2075 C CA . ALA A 1 284 ? 19.062 -6.43 -5.598 1 98.88 284 ALA A CA 1
ATOM 2076 C C . ALA A 1 284 ? 19.641 -5.055 -5.934 1 98.88 284 ALA A C 1
ATOM 2078 O O . ALA A 1 284 ? 20.844 -4.918 -6.148 1 98.88 284 ALA A O 1
ATOM 2079 N N . LEU A 1 285 ? 18.812 -4.043 -6.004 1 98.88 285 LEU A N 1
ATOM 2080 C CA . LEU A 1 285 ? 19.25 -2.689 -6.328 1 98.88 285 LEU A CA 1
ATOM 2081 C C . LEU A 1 285 ? 20.125 -2.125 -5.219 1 98.88 285 LEU A C 1
ATOM 2083 O O . LEU A 1 285 ? 21.203 -1.581 -5.488 1 98.88 285 LEU A O 1
ATOM 2087 N N . GLN A 1 286 ? 19.719 -2.316 -3.951 1 98.69 286 GLN A N 1
ATOM 2088 C CA . GLN A 1 286 ? 20.406 -1.719 -2.816 1 98.69 286 GLN A CA 1
ATOM 2089 C C . GLN A 1 286 ? 21.75 -2.408 -2.564 1 98.69 286 GLN A C 1
ATOM 2091 O O . GLN A 1 286 ? 22.719 -1.761 -2.176 1 98.69 286 GLN A O 1
ATOM 2096 N N . SER A 1 287 ? 21.781 -3.736 -2.75 1 98.56 287 SER A N 1
ATOM 2097 C CA . SER A 1 287 ? 22.984 -4.504 -2.461 1 98.56 287 SER A CA 1
ATOM 2098 C C . SER A 1 287 ? 23.969 -4.434 -3.617 1 98.56 287 SER A C 1
ATOM 2100 O O . SER A 1 287 ? 25.125 -4.863 -3.488 1 98.56 287 SER A O 1
ATOM 2102 N N . GLY A 1 288 ? 23.562 -3.961 -4.766 1 98.31 288 GLY A N 1
ATOM 2103 C CA . GLY A 1 288 ? 24.438 -3.863 -5.926 1 98.31 288 GLY A CA 1
ATOM 2104 C C . GLY A 1 288 ? 24.484 -5.137 -6.746 1 98.31 288 GLY A C 1
ATOM 2105 O O . GLY A 1 288 ? 25.219 -5.223 -7.73 1 98.31 288 GLY A O 1
ATOM 2106 N N . VAL A 1 289 ? 23.656 -6.133 -6.336 1 98.44 289 VAL A N 1
ATOM 2107 C CA . VAL A 1 289 ? 23.562 -7.359 -7.121 1 98.44 289 VAL A CA 1
ATOM 2108 C C . VAL A 1 289 ? 23.109 -7.023 -8.539 1 98.44 289 VAL A C 1
ATOM 2110 O O . VAL A 1 289 ? 23.594 -7.617 -9.508 1 98.44 289 VAL A O 1
ATOM 2113 N N . TYR A 1 290 ? 22.203 -6.121 -8.617 1 98.62 290 TYR A N 1
ATOM 2114 C CA . TYR A 1 290 ? 21.828 -5.531 -9.898 1 98.62 290 TYR A CA 1
ATOM 2115 C C . TYR A 1 290 ? 22.25 -4.066 -9.961 1 98.62 290 TYR A C 1
ATOM 2117 O O . TYR A 1 290 ? 21.906 -3.271 -9.086 1 98.62 290 TYR A O 1
ATOM 2125 N N . ARG A 1 291 ? 22.984 -3.707 -10.961 1 98.31 291 ARG A N 1
ATOM 2126 C CA . ARG A 1 291 ? 23.453 -2.338 -11.156 1 98.31 291 ARG A CA 1
ATOM 2127 C C . ARG A 1 291 ? 22.828 -1.714 -12.391 1 98.31 291 ARG A C 1
ATOM 2129 O O . ARG A 1 291 ? 23.297 -1.928 -13.508 1 98.31 291 ARG A O 1
ATOM 2136 N N . PRO A 1 292 ? 21.75 -0.962 -12.211 1 98.56 292 PRO A N 1
ATOM 2137 C CA . PRO A 1 292 ? 21.109 -0.323 -13.359 1 98.56 292 PRO A CA 1
ATOM 2138 C C . PRO A 1 292 ? 21.922 0.82 -13.945 1 98.56 292 PRO A C 1
ATOM 2140 O O . PRO A 1 292 ? 22.781 1.385 -13.258 1 98.56 292 PRO A O 1
ATOM 2143 N N . ARG A 1 293 ? 21.719 1.146 -15.25 1 98.38 293 ARG A N 1
ATOM 2144 C CA . ARG A 1 293 ? 22.234 2.391 -15.805 1 98.38 293 ARG A CA 1
ATOM 2145 C C . ARG A 1 293 ? 21.562 3.6 -15.164 1 98.38 293 ARG A C 1
ATOM 2147 O O . ARG A 1 293 ? 20.406 3.518 -14.742 1 98.38 293 ARG A O 1
ATOM 2154 N N . PRO A 1 294 ? 22.234 4.766 -15.094 1 97.81 294 PRO A N 1
ATOM 2155 C CA . PRO A 1 294 ? 21.656 5.973 -14.508 1 97.81 294 PRO A CA 1
ATOM 2156 C C . PRO A 1 294 ? 20.359 6.406 -15.203 1 97.81 294 PRO A C 1
ATOM 2158 O O . PRO A 1 294 ? 19.516 7.039 -14.578 1 97.81 294 PRO A O 1
ATOM 2161 N N . ASP A 1 295 ? 20.156 6.062 -16.453 1 98.5 295 ASP A N 1
ATOM 2162 C CA . ASP A 1 295 ? 19 6.496 -17.219 1 98.5 295 ASP A CA 1
ATOM 2163 C C . ASP A 1 295 ? 17.953 5.383 -17.312 1 98.5 295 ASP A C 1
ATOM 2165 O O . ASP A 1 295 ? 16.969 5.504 -18.047 1 98.5 295 ASP A O 1
ATOM 2169 N N . GLU A 1 296 ? 18.156 4.328 -16.609 1 98.69 296 GLU A N 1
ATOM 2170 C CA . GLU A 1 296 ? 17.328 3.127 -16.688 1 98.69 296 GLU A CA 1
ATOM 2171 C C . GLU A 1 296 ? 16.062 3.275 -15.859 1 98.69 296 GLU A C 1
ATOM 2173 O O . GLU A 1 296 ? 16.109 3.805 -14.742 1 98.69 296 GLU A O 1
ATOM 2178 N N . THR A 1 297 ? 14.922 2.959 -16.422 1 98.81 297 THR A N 1
ATOM 2179 C CA . THR A 1 297 ? 13.695 2.723 -15.656 1 98.81 297 THR A CA 1
ATOM 2180 C C . THR A 1 297 ? 13.578 1.249 -15.273 1 98.81 297 THR A C 1
ATOM 2182 O O . THR A 1 297 ? 13.516 0.381 -16.156 1 98.81 297 THR A O 1
ATOM 2185 N N . VAL A 1 298 ? 13.531 0.976 -13.977 1 98.94 298 VAL A N 1
ATOM 2186 C CA . VAL A 1 298 ? 13.5 -0.397 -13.484 1 98.94 298 VAL A CA 1
ATOM 2187 C C . VAL A 1 298 ? 12.117 -0.713 -12.922 1 98.94 298 VAL A C 1
ATOM 2189 O O . VAL A 1 298 ? 11.625 -0.015 -12.031 1 98.94 298 VAL A O 1
ATOM 2192 N N . GLY A 1 299 ? 11.5 -1.722 -13.5 1 98.94 299 GLY A N 1
ATOM 2193 C CA . GLY A 1 299 ? 10.242 -2.213 -12.961 1 98.94 299 GLY A CA 1
ATOM 2194 C C . GLY A 1 299 ? 10.422 -3.305 -11.93 1 98.94 299 GLY A C 1
ATOM 2195 O O . GLY A 1 299 ? 11.172 -4.262 -12.148 1 98.94 299 GLY A O 1
ATOM 2196 N N . LEU A 1 300 ? 9.82 -3.121 -10.797 1 98.94 300 LEU A N 1
ATOM 2197 C CA . LEU A 1 300 ? 9.773 -4.109 -9.719 1 98.94 300 LEU A CA 1
ATOM 2198 C C . LEU A 1 300 ? 8.344 -4.539 -9.438 1 98.94 300 LEU A C 1
ATOM 2200 O O . LEU A 1 300 ? 7.406 -3.758 -9.625 1 98.94 300 LEU A O 1
ATOM 2204 N N . VAL A 1 301 ? 8.203 -5.793 -8.977 1 98.88 301 VAL A N 1
ATOM 2205 C CA . VAL A 1 301 ? 6.891 -6.316 -8.602 1 98.88 301 VAL A CA 1
ATOM 2206 C C . VAL A 1 301 ? 6.867 -6.652 -7.117 1 98.88 301 VAL A C 1
ATOM 2208 O O . VAL A 1 301 ? 7.605 -7.527 -6.66 1 98.88 301 VAL A O 1
ATOM 2211 N N . LEU A 1 302 ? 6.121 -5.891 -6.363 1 98.88 302 LEU A N 1
ATOM 2212 C CA . LEU A 1 302 ? 5.816 -6.332 -5.004 1 98.88 302 LEU A CA 1
ATOM 2213 C C . LEU A 1 302 ? 4.754 -7.426 -5.016 1 98.88 302 LEU A C 1
ATOM 2215 O O . LEU A 1 302 ? 3.557 -7.137 -4.938 1 98.88 302 LEU A O 1
ATOM 2219 N N . CYS A 1 303 ? 5.199 -8.656 -4.977 1 98.81 303 CYS A N 1
ATOM 2220 C CA . CYS A 1 303 ? 4.395 -9.75 -5.508 1 98.81 303 CYS A CA 1
ATOM 2221 C C . CYS A 1 303 ? 3.514 -10.359 -4.422 1 98.81 303 CYS A C 1
ATOM 2223 O O . CYS A 1 303 ? 2.635 -11.172 -4.715 1 98.81 303 CYS A O 1
ATOM 2225 N N . GLY A 1 304 ? 3.75 -10 -3.117 1 98.62 304 GLY A N 1
ATOM 2226 C CA . GLY A 1 304 ? 2.914 -10.547 -2.062 1 98.62 304 GLY A CA 1
ATOM 2227 C C . GLY A 1 304 ? 3.195 -9.945 -0.7 1 98.62 304 GLY A C 1
ATOM 2228 O O . GLY A 1 304 ? 4.281 -9.414 -0.462 1 98.62 304 GLY A O 1
ATOM 2229 N N . ALA A 1 305 ? 2.203 -10.164 0.205 1 98.38 305 ALA A N 1
ATOM 2230 C CA . ALA A 1 305 ? 2.344 -9.594 1.544 1 98.38 305 ALA A CA 1
ATOM 2231 C C . ALA A 1 305 ? 1.668 -10.477 2.588 1 98.38 305 ALA A C 1
ATOM 2233 O O . ALA A 1 305 ? 1.211 -9.984 3.623 1 98.38 305 ALA A O 1
ATOM 2234 N N . ASN A 1 306 ? 1.509 -11.766 2.328 1 96.56 306 ASN A N 1
ATOM 2235 C CA . ASN A 1 306 ? 0.964 -12.688 3.32 1 96.56 306 ASN A CA 1
ATOM 2236 C C . ASN A 1 306 ? 2.021 -13.109 4.336 1 96.56 306 ASN A C 1
ATOM 2238 O O . ASN A 1 306 ? 2.521 -14.234 4.285 1 96.56 306 ASN A O 1
ATOM 2242 N N . CYS A 1 307 ? 2.367 -12.188 5.203 1 94 307 CYS A N 1
ATOM 2243 C CA . CYS A 1 307 ? 3.359 -12.367 6.258 1 94 307 CYS A CA 1
ATOM 2244 C C . CYS A 1 307 ? 2.943 -11.633 7.527 1 94 307 CYS A C 1
ATOM 2246 O O . CYS A 1 307 ? 1.936 -10.922 7.535 1 94 307 CYS A O 1
ATOM 2248 N N . ASP A 1 308 ? 3.627 -11.969 8.602 1 93.88 308 ASP A N 1
ATOM 2249 C CA . ASP A 1 308 ? 3.445 -11.195 9.828 1 93.88 308 ASP A CA 1
ATOM 2250 C C . ASP A 1 308 ? 4.055 -9.797 9.688 1 93.88 308 ASP A C 1
ATOM 2252 O O . ASP A 1 308 ? 5.27 -9.656 9.555 1 93.88 308 ASP A O 1
ATOM 2256 N N . PRO A 1 309 ? 3.184 -8.75 9.758 1 95.5 309 PRO A N 1
ATOM 2257 C CA . PRO A 1 309 ? 3.727 -7.402 9.562 1 95.5 309 PRO A CA 1
ATOM 2258 C C . PRO A 1 309 ? 4.77 -7.027 10.617 1 95.5 309 PRO A C 1
ATOM 2260 O O . PRO A 1 309 ? 5.578 -6.121 10.391 1 95.5 309 PRO A O 1
ATOM 2263 N N . ALA A 1 310 ? 4.805 -7.688 11.75 1 94.75 310 ALA A N 1
ATOM 2264 C CA . ALA A 1 310 ? 5.793 -7.41 12.789 1 94.75 310 ALA A CA 1
ATOM 2265 C C . ALA A 1 310 ? 7.203 -7.711 12.297 1 94.75 310 ALA A C 1
ATOM 2267 O O . ALA A 1 310 ? 8.18 -7.172 12.828 1 94.75 310 ALA A O 1
ATOM 2268 N N . THR A 1 311 ? 7.281 -8.523 11.273 1 92.94 311 THR A N 1
ATOM 2269 C CA . THR A 1 311 ? 8.578 -8.992 10.805 1 92.94 311 THR A CA 1
ATOM 2270 C C . THR A 1 311 ? 9.32 -7.891 10.055 1 92.94 311 THR A C 1
ATOM 2272 O O . THR A 1 311 ? 10.523 -7.992 9.812 1 92.94 311 THR A O 1
ATOM 2275 N N . VAL A 1 312 ? 8.586 -6.852 9.656 1 93.38 312 VAL A N 1
ATOM 2276 C CA . VAL A 1 312 ? 9.258 -5.828 8.852 1 93.38 312 VAL A CA 1
ATOM 2277 C C . VAL A 1 312 ? 9.57 -4.613 9.727 1 93.38 312 VAL A C 1
ATOM 2279 O O . VAL A 1 312 ? 10.164 -3.641 9.25 1 93.38 312 VAL A O 1
ATOM 2282 N N . ALA A 1 313 ? 9.25 -4.598 11 1 89.31 313 ALA A N 1
ATOM 2283 C CA . ALA A 1 313 ? 9.398 -3.453 11.891 1 89.31 313 ALA A CA 1
ATOM 2284 C C . ALA A 1 313 ? 10.867 -3.195 12.203 1 89.31 313 ALA A C 1
ATOM 2286 O O . ALA A 1 313 ? 11.672 -4.133 12.266 1 89.31 313 ALA A O 1
ATOM 2287 N N . MET B 1 1 ? -9.25 33.438 3.244 1 78.94 1 MET B N 1
ATOM 2288 C CA . MET B 1 1 ? -10.031 32.219 3.17 1 78.94 1 MET B CA 1
ATOM 2289 C C . MET B 1 1 ? -9.391 31.219 2.203 1 78.94 1 MET B C 1
ATOM 2291 O O . MET B 1 1 ? -8.93 31.609 1.126 1 78.94 1 MET B O 1
ATOM 2295 N N . ILE B 1 2 ? -9.211 30 2.67 1 92.12 2 ILE B N 1
ATOM 2296 C CA . ILE B 1 2 ? -8.648 28.969 1.8 1 92.12 2 ILE B CA 1
ATOM 2297 C C . ILE B 1 2 ? -9.703 28.516 0.797 1 92.12 2 ILE B C 1
ATOM 2299 O O . ILE B 1 2 ? -10.82 28.172 1.18 1 92.12 2 ILE B O 1
ATOM 2303 N N . ASP B 1 3 ? -9.359 28.641 -0.523 1 94.25 3 ASP B N 1
ATOM 2304 C CA . ASP B 1 3 ? -10.273 28.25 -1.589 1 94.25 3 ASP B CA 1
ATOM 2305 C C . ASP B 1 3 ? -9.555 27.438 -2.666 1 94.25 3 ASP B C 1
ATOM 2307 O O . ASP B 1 3 ? -8.398 27.047 -2.482 1 94.25 3 ASP B O 1
ATOM 2311 N N . ARG B 1 4 ? -10.281 27.188 -3.73 1 97.06 4 ARG B N 1
ATOM 2312 C CA . ARG B 1 4 ? -9.75 26.344 -4.789 1 97.06 4 ARG B CA 1
ATOM 2313 C C . ARG B 1 4 ? -8.531 26.984 -5.445 1 97.06 4 ARG B C 1
ATOM 2315 O O . ARG B 1 4 ? -7.594 26.281 -5.848 1 97.06 4 ARG B O 1
ATOM 2322 N N . SER B 1 5 ? -8.539 28.297 -5.52 1 97.56 5 SER B N 1
ATOM 2323 C CA . SER B 1 5 ? -7.41 29 -6.121 1 97.56 5 SER B CA 1
ATOM 2324 C C . SER B 1 5 ? -6.145 28.828 -5.289 1 97.56 5 SER B C 1
ATOM 2326 O O . SER B 1 5 ? -5.055 28.641 -5.84 1 97.56 5 SER B O 1
ATOM 2328 N N . ALA B 1 6 ? -6.312 28.938 -3.998 1 97.56 6 ALA B N 1
ATOM 2329 C CA . ALA B 1 6 ? -5.184 28.719 -3.1 1 97.56 6 ALA B CA 1
ATOM 2330 C C . ALA B 1 6 ? -4.605 27.312 -3.264 1 97.56 6 ALA B C 1
ATOM 2332 O O . ALA B 1 6 ? -3.387 27.141 -3.246 1 97.56 6 ALA B O 1
ATOM 2333 N N . ILE B 1 7 ? -5.453 26.328 -3.406 1 98.62 7 ILE B N 1
ATOM 2334 C CA . ILE B 1 7 ? -5.043 24.938 -3.545 1 98.62 7 ILE B CA 1
ATOM 2335 C C . ILE B 1 7 ? -4.359 24.734 -4.895 1 98.62 7 ILE B C 1
ATOM 2337 O O . ILE B 1 7 ? -3.336 24.047 -4.98 1 98.62 7 ILE B O 1
ATOM 2341 N N . ALA B 1 8 ? -4.895 25.359 -5.938 1 98.31 8 ALA B N 1
ATOM 2342 C CA . ALA B 1 8 ? -4.281 25.281 -7.262 1 98.31 8 ALA B CA 1
ATOM 2343 C C . ALA B 1 8 ? -2.883 25.891 -7.254 1 98.31 8 ALA B C 1
ATOM 2345 O O . ALA B 1 8 ? -1.966 25.375 -7.895 1 98.31 8 ALA B O 1
ATOM 2346 N N . SER B 1 9 ? -2.779 27 -6.551 1 98.19 9 SER B N 1
ATOM 2347 C CA . SER B 1 9 ? -1.473 27.641 -6.422 1 98.19 9 SER B CA 1
ATOM 2348 C C . SER B 1 9 ? -0.489 26.734 -5.684 1 98.19 9 SER B C 1
ATOM 2350 O O . SER B 1 9 ? 0.682 26.641 -6.059 1 98.19 9 SER B O 1
ATOM 2352 N N . ALA B 1 10 ? -0.952 26.109 -4.625 1 98.69 10 ALA B N 1
ATOM 2353 C CA . ALA B 1 10 ? -0.125 25.156 -3.891 1 98.69 10 ALA B CA 1
ATOM 2354 C C . ALA B 1 10 ? 0.329 24.016 -4.797 1 98.69 10 ALA B C 1
ATOM 2356 O O . ALA B 1 10 ? 1.491 23.609 -4.754 1 98.69 10 ALA B O 1
ATOM 2357 N N . ARG B 1 11 ? -0.607 23.5 -5.605 1 98.5 11 ARG B N 1
ATOM 2358 C CA . ARG B 1 11 ? -0.29 22.422 -6.535 1 98.5 11 ARG B CA 1
ATOM 2359 C C . ARG B 1 11 ? 0.831 22.844 -7.484 1 98.5 11 ARG B C 1
ATOM 2361 O O . ARG B 1 11 ? 1.721 22.031 -7.785 1 98.5 11 ARG B O 1
ATOM 2368 N N . GLN B 1 12 ? 0.77 24 -7.973 1 97.94 12 GLN B N 1
ATOM 2369 C CA . GLN B 1 12 ? 1.794 24.516 -8.883 1 97.94 12 GLN B CA 1
ATOM 2370 C C . GLN B 1 12 ? 3.158 24.562 -8.203 1 97.94 12 GLN B C 1
ATOM 2372 O O . GLN B 1 12 ? 4.168 24.156 -8.797 1 97.94 12 GLN B O 1
ATOM 2377 N N . ARG B 1 13 ? 3.207 25.031 -6.992 1 97.19 13 ARG B N 1
ATOM 2378 C CA . ARG B 1 13 ? 4.453 25.094 -6.234 1 97.19 13 ARG B CA 1
ATOM 2379 C C . ARG B 1 13 ? 5.016 23.688 -5.996 1 97.19 13 ARG B C 1
ATOM 2381 O O . ARG B 1 13 ? 6.211 23.453 -6.18 1 97.19 13 ARG B O 1
ATOM 2388 N N . LEU B 1 14 ? 4.129 22.812 -5.566 1 97.75 14 LEU B N 1
ATOM 2389 C CA . LEU B 1 14 ? 4.531 21.469 -5.203 1 97.75 14 LEU B CA 1
ATOM 2390 C C . LEU B 1 14 ? 4.988 20.688 -6.426 1 97.75 14 LEU B C 1
ATOM 2392 O O . LEU B 1 14 ? 5.887 19.844 -6.332 1 97.75 14 LEU B O 1
ATOM 2396 N N . ALA B 1 15 ? 4.387 20.984 -7.59 1 95.62 15 ALA B N 1
ATOM 2397 C CA . ALA B 1 15 ? 4.699 20.281 -8.828 1 95.62 15 ALA B CA 1
ATOM 2398 C C . ALA B 1 15 ? 6.137 20.547 -9.273 1 95.62 15 ALA B C 1
ATOM 2400 O O . ALA B 1 15 ? 6.703 19.797 -10.07 1 95.62 15 ALA B O 1
ATOM 2401 N N . ALA B 1 16 ? 6.742 21.562 -8.742 1 93.75 16 ALA B N 1
ATOM 2402 C CA . ALA B 1 16 ? 8.109 21.938 -9.086 1 93.75 16 ALA B CA 1
ATOM 2403 C C . ALA B 1 16 ? 9.117 21.078 -8.32 1 93.75 16 ALA B C 1
ATOM 2405 O O . ALA B 1 16 ? 10.32 21.172 -8.539 1 93.75 16 ALA B O 1
ATOM 2406 N N . HIS B 1 17 ? 8.641 20.188 -7.496 1 93.38 17 HIS B N 1
ATOM 2407 C CA . HIS B 1 17 ? 9.492 19.328 -6.688 1 93.38 17 HIS B CA 1
ATOM 2408 C C . HIS B 1 17 ? 9.086 17.875 -6.816 1 93.38 17 HIS B C 1
ATOM 2410 O O . HIS B 1 17 ? 8.812 17.203 -5.816 1 93.38 17 HIS B O 1
ATOM 2416 N N . PRO B 1 18 ? 9.188 17.328 -8.008 1 86.69 18 PRO B N 1
ATOM 2417 C CA . PRO B 1 18 ? 8.711 15.969 -8.273 1 86.69 18 PRO B CA 1
ATOM 2418 C C . PRO B 1 18 ? 9.57 14.898 -7.602 1 86.69 18 PRO B C 1
ATOM 2420 O O . PRO B 1 18 ? 9.125 13.758 -7.438 1 86.69 18 PRO B O 1
ATOM 2423 N N . ASP B 1 19 ? 10.75 15.305 -7.211 1 89.81 19 ASP B N 1
ATOM 2424 C CA . ASP B 1 19 ? 11.633 14.328 -6.574 1 89.81 19 ASP B CA 1
ATOM 2425 C C . ASP B 1 19 ? 11.32 14.195 -5.086 1 89.81 19 ASP B C 1
ATOM 2427 O O . ASP B 1 19 ? 11.828 13.289 -4.422 1 89.81 19 ASP B O 1
ATOM 2431 N N . PHE B 1 20 ? 10.516 15.07 -4.57 1 94.31 20 PHE B N 1
ATOM 2432 C CA . PHE B 1 20 ? 10.133 15.008 -3.164 1 94.31 20 PHE B CA 1
ATOM 2433 C C . PHE B 1 20 ? 8.727 14.453 -3.012 1 94.31 20 PHE B C 1
ATOM 2435 O O . PHE B 1 20 ? 8.539 13.344 -2.512 1 94.31 20 PHE B O 1
ATOM 2442 N N . LEU B 1 21 ? 7.773 15.156 -3.574 1 96.56 21 LEU B N 1
ATOM 2443 C CA . LEU B 1 21 ? 6.383 14.758 -3.379 1 96.56 21 LEU B CA 1
ATOM 2444 C C . LEU B 1 21 ? 5.984 13.672 -4.375 1 96.56 21 LEU B C 1
ATOM 2446 O O . LEU B 1 21 ? 6.23 13.805 -5.578 1 96.56 21 LEU B O 1
ATOM 2450 N N . ARG B 1 22 ? 5.363 12.664 -3.877 1 97.44 22 ARG B N 1
ATOM 2451 C CA . ARG B 1 22 ? 4.898 11.555 -4.707 1 97.44 22 ARG B CA 1
ATOM 2452 C C . ARG B 1 22 ? 3.459 11.773 -5.16 1 97.44 22 ARG B C 1
ATOM 2454 O O . ARG B 1 22 ? 2.658 12.367 -4.43 1 97.44 22 ARG B O 1
ATOM 2461 N N . THR B 1 23 ? 3.156 11.367 -6.402 1 97.38 23 THR B N 1
ATOM 2462 C CA . THR B 1 23 ? 1.76 11.102 -6.73 1 97.38 23 THR B CA 1
ATOM 2463 C C . THR B 1 23 ? 1.305 9.773 -6.129 1 97.38 23 THR B C 1
ATOM 2465 O O . THR B 1 23 ? 1.692 8.711 -6.605 1 97.38 23 THR B O 1
ATOM 2468 N N . THR B 1 24 ? 0.55 9.859 -5.066 1 98.38 24 THR B N 1
ATOM 2469 C CA . THR B 1 24 ? 0.159 8.633 -4.387 1 98.38 24 THR B CA 1
ATOM 2470 C C . THR B 1 24 ? -0.991 7.949 -5.121 1 98.38 24 THR B C 1
ATOM 2472 O O . THR B 1 24 ? -1.785 8.609 -5.793 1 98.38 24 THR B O 1
ATOM 2475 N N . PRO B 1 25 ? -1.109 6.66 -5.02 1 98.75 25 PRO B N 1
ATOM 2476 C CA . PRO B 1 25 ? -2.107 5.91 -5.789 1 98.75 25 PRO B CA 1
ATOM 2477 C C . PRO B 1 25 ? -3.535 6.176 -5.32 1 98.75 25 PRO B C 1
ATOM 2479 O O . PRO B 1 25 ? -3.75 6.531 -4.156 1 98.75 25 PRO B O 1
ATOM 2482 N N . LEU B 1 26 ? -4.441 6.078 -6.262 1 98.75 26 LEU B N 1
ATOM 2483 C CA . LEU B 1 26 ? -5.875 5.98 -6.016 1 98.75 26 LEU B CA 1
ATOM 2484 C C . LEU B 1 26 ? -6.406 4.613 -6.422 1 98.75 26 LEU B C 1
ATOM 2486 O O . LEU B 1 26 ? -6.367 4.254 -7.602 1 98.75 26 LEU B O 1
ATOM 2490 N N . MET B 1 27 ? -6.863 3.83 -5.453 1 98.38 27 MET B N 1
ATOM 2491 C CA . MET B 1 27 ? -7.48 2.537 -5.742 1 98.38 27 MET B CA 1
ATOM 2492 C C . MET B 1 27 ? -9 2.652 -5.766 1 98.38 27 MET B C 1
ATOM 2494 O O . MET B 1 27 ? -9.602 3.205 -4.844 1 98.38 27 MET B O 1
ATOM 2498 N N . ARG B 1 28 ? -9.586 2.234 -6.789 1 97.75 28 ARG B N 1
ATOM 2499 C CA . ARG B 1 28 ? -11.039 2.17 -6.914 1 97.75 28 ARG B CA 1
ATOM 2500 C C . ARG B 1 28 ? -11.539 0.736 -6.777 1 97.75 28 ARG B C 1
ATOM 2502 O O . ARG B 1 28 ? -11.172 -0.131 -7.574 1 97.75 28 ARG B O 1
ATOM 2509 N N . LEU B 1 29 ? -12.297 0.503 -5.801 1 97.75 29 LEU B N 1
ATOM 2510 C CA . LEU B 1 29 ? -12.75 -0.846 -5.484 1 97.75 29 LEU B CA 1
ATOM 2511 C C . LEU B 1 29 ? -14.273 -0.904 -5.434 1 97.75 29 LEU B C 1
ATOM 2513 O O . LEU B 1 29 ? -14.922 0.051 -4.996 1 97.75 29 LEU B O 1
ATOM 2517 N N . SER B 1 30 ? -14.789 -2.018 -5.809 1 96.06 30 SER B N 1
ATOM 2518 C CA . SER B 1 30 ? -16.219 -2.246 -5.68 1 96.06 30 SER B CA 1
ATOM 2519 C C . SER B 1 30 ? -16.641 -2.361 -4.219 1 96.06 30 SER B C 1
ATOM 2521 O O . SER B 1 30 ? -16.016 -3.088 -3.445 1 96.06 30 SER B O 1
ATOM 2523 N N . GLY B 1 31 ? -17.766 -1.56 -3.896 1 96.62 31 GLY B N 1
ATOM 2524 C CA . GLY B 1 31 ? -18.281 -1.715 -2.547 1 96.62 31 GLY B CA 1
ATOM 2525 C C . GLY B 1 31 ? -18.656 -3.146 -2.215 1 96.62 31 GLY B C 1
ATOM 2526 O O . GLY B 1 31 ? -18.328 -3.65 -1.143 1 96.62 31 GLY B O 1
ATOM 2527 N N . GLY B 1 32 ? -19.25 -3.832 -3.152 1 94.25 32 GLY B N 1
ATOM 2528 C CA . GLY B 1 32 ? -19.656 -5.215 -2.977 1 94.25 32 GLY B CA 1
ATOM 2529 C C . GLY B 1 32 ? -18.5 -6.164 -2.729 1 94.25 32 GLY B C 1
ATOM 2530 O O . GLY B 1 32 ? -18.609 -7.062 -1.893 1 94.25 32 GLY B O 1
ATOM 2531 N N . SER B 1 33 ? -17.391 -5.957 -3.438 1 93.56 33 SER B N 1
ATOM 2532 C CA . SER B 1 33 ? -16.234 -6.836 -3.291 1 93.56 33 SER B CA 1
ATOM 2533 C C . SER B 1 33 ? -15.625 -6.723 -1.894 1 93.56 33 SER B C 1
ATOM 2535 O O . SER B 1 33 ? -14.875 -7.602 -1.468 1 93.56 33 SER B O 1
ATOM 2537 N N . LEU B 1 34 ? -15.992 -5.695 -1.16 1 95.31 34 LEU B N 1
ATOM 2538 C CA . LEU B 1 34 ? -15.469 -5.469 0.181 1 95.31 34 LEU B CA 1
ATOM 2539 C C . LEU B 1 34 ? -16.562 -5.629 1.229 1 95.31 34 LEU B C 1
ATOM 2541 O O . LEU B 1 34 ? -16.359 -5.285 2.396 1 95.31 34 LEU B O 1
ATOM 2545 N N . ASP B 1 35 ? -17.688 -6.09 0.814 1 94.81 35 ASP B N 1
ATOM 2546 C CA . ASP B 1 35 ? -18.859 -6.258 1.675 1 94.81 35 ASP B CA 1
ATOM 2547 C C . ASP B 1 35 ? -19.266 -4.926 2.299 1 94.81 35 ASP B C 1
ATOM 2549 O O . ASP B 1 35 ? -19.578 -4.863 3.488 1 94.81 35 ASP B O 1
ATOM 2553 N N . LEU B 1 36 ? -19.109 -3.84 1.553 1 96.75 36 LEU B N 1
ATOM 2554 C CA . LEU B 1 36 ? -19.578 -2.512 1.936 1 96.75 36 LEU B CA 1
ATOM 2555 C C . LEU B 1 36 ? -20.812 -2.117 1.132 1 96.75 36 LEU B C 1
ATOM 2557 O O . LEU B 1 36 ? -20.969 -2.518 -0.024 1 96.75 36 LEU B O 1
ATOM 2561 N N . GLY B 1 37 ? -21.75 -1.425 1.679 1 95.62 37 GLY B N 1
ATOM 2562 C CA . GLY B 1 37 ? -23.047 -1.134 1.109 1 95.62 37 GLY B CA 1
ATOM 2563 C C . GLY B 1 37 ? -23.031 0.042 0.15 1 95.62 37 GLY B C 1
ATOM 2564 O O . GLY B 1 37 ? -23.984 0.824 0.102 1 95.62 37 GLY B O 1
ATOM 2565 N N . CYS B 1 38 ? -21.953 0.302 -0.567 1 97.88 38 CYS B N 1
ATOM 2566 C CA . CYS B 1 38 ? -21.859 1.378 -1.548 1 97.88 38 CYS B CA 1
ATOM 2567 C C . CYS B 1 38 ? -21.422 0.84 -2.904 1 97.88 38 CYS B C 1
ATOM 2569 O O . CYS B 1 38 ? -21.094 -0.342 -3.033 1 97.88 38 CYS B O 1
ATOM 2571 N N . ALA B 1 39 ? -21.531 1.696 -3.93 1 97.94 39 ALA B N 1
ATOM 2572 C CA . ALA B 1 39 ? -21.156 1.266 -5.273 1 97.94 39 ALA B CA 1
ATOM 2573 C C . ALA B 1 39 ? -19.641 1.066 -5.383 1 97.94 39 ALA B C 1
ATOM 2575 O O . ALA B 1 39 ? -19.172 0.016 -5.832 1 97.94 39 ALA B O 1
ATOM 2576 N N . GLU B 1 40 ? -18.875 2.139 -4.969 1 98.19 40 GLU B N 1
ATOM 2577 C CA . GLU B 1 40 ? -17.422 2.123 -5.035 1 98.19 40 GLU B CA 1
ATOM 2578 C C . GLU B 1 40 ? -16.812 2.777 -3.799 1 98.19 40 GLU B C 1
ATOM 2580 O O . GLU B 1 40 ? -17.391 3.701 -3.227 1 98.19 40 GLU B O 1
ATOM 2585 N N . VAL B 1 41 ? -15.719 2.236 -3.449 1 98.62 41 VAL B N 1
ATOM 2586 C CA . VAL B 1 41 ? -14.859 2.871 -2.457 1 98.62 41 VAL B CA 1
ATOM 2587 C C . VAL B 1 41 ? -13.531 3.25 -3.094 1 98.62 41 VAL B C 1
ATOM 2589 O O . VAL B 1 41 ? -12.836 2.398 -3.66 1 98.62 41 VAL B O 1
ATOM 2592 N N . TRP B 1 42 ? -13.25 4.539 -3.076 1 98.88 42 TRP B N 1
ATOM 2593 C CA . TRP B 1 42 ? -11.945 5.031 -3.498 1 98.88 42 TRP B CA 1
ATOM 2594 C C . TRP B 1 42 ? -11 5.156 -2.309 1 98.88 42 TRP B C 1
ATOM 2596 O O . TRP B 1 42 ? -11.328 5.801 -1.31 1 98.88 42 TRP B O 1
ATOM 2606 N N . LEU B 1 43 ? -9.883 4.504 -2.375 1 98.88 43 LEU B N 1
ATOM 2607 C CA . LEU B 1 43 ? -8.836 4.648 -1.368 1 98.88 43 LEU B CA 1
ATOM 2608 C C . LEU B 1 43 ? -7.672 5.48 -1.905 1 98.88 43 LEU B C 1
ATOM 2610 O O . LEU B 1 43 ? -6.93 5.023 -2.775 1 98.88 43 LEU B O 1
ATOM 2614 N N . LYS B 1 44 ? -7.598 6.719 -1.491 1 98.94 44 LYS B N 1
ATOM 2615 C CA . LYS B 1 44 ? -6.402 7.508 -1.763 1 98.94 44 LYS B CA 1
ATOM 2616 C C . LYS B 1 44 ? -5.266 7.129 -0.817 1 98.94 44 LYS B C 1
ATOM 2618 O O . LYS B 1 44 ? -5.324 7.418 0.38 1 98.94 44 LYS B O 1
ATOM 2623 N N . LEU B 1 45 ? -4.211 6.473 -1.317 1 98.88 45 LEU B N 1
ATOM 2624 C CA . LEU B 1 45 ? -3.17 5.863 -0.497 1 98.88 45 LEU B CA 1
ATOM 2625 C C . LEU B 1 45 ? -2.111 6.895 -0.112 1 98.88 45 LEU B C 1
ATOM 2627 O O . LEU B 1 45 ? -0.928 6.707 -0.401 1 98.88 45 LEU B O 1
ATOM 2631 N N . GLU B 1 46 ? -2.5 7.844 0.686 1 98.81 46 GLU B N 1
ATOM 2632 C CA . GLU B 1 46 ? -1.647 8.984 1.013 1 98.81 46 GLU B CA 1
ATOM 2633 C C . GLU B 1 46 ? -0.638 8.617 2.1 1 98.81 46 GLU B C 1
ATOM 2635 O O . GLU B 1 46 ? 0.317 9.359 2.338 1 98.81 46 GLU B O 1
ATOM 2640 N N . HIS B 1 47 ? -0.855 7.488 2.787 1 98.81 47 HIS B N 1
ATOM 2641 C CA . HIS B 1 47 ? 0.14 6.996 3.734 1 98.81 47 HIS B CA 1
ATOM 2642 C C . HIS B 1 47 ? 1.447 6.652 3.029 1 98.81 47 HIS B C 1
ATOM 2644 O O . HIS B 1 47 ? 2.49 6.52 3.676 1 98.81 47 HIS B O 1
ATOM 2650 N N . LEU B 1 48 ? 1.438 6.523 1.72 1 98.62 48 LEU B N 1
ATOM 2651 C CA . LEU B 1 48 ? 2.619 6.191 0.932 1 98.62 48 LEU B CA 1
ATOM 2652 C C . LEU B 1 48 ? 3.398 7.449 0.562 1 98.62 48 LEU B C 1
ATOM 2654 O O . LEU B 1 48 ? 4.418 7.371 -0.126 1 98.62 48 LEU B O 1
ATOM 2658 N N . GLN B 1 49 ? 3.016 8.602 0.952 1 98.5 49 GLN B N 1
ATOM 2659 C CA . GLN B 1 49 ? 3.705 9.859 0.683 1 98.5 49 GLN B CA 1
ATOM 2660 C C . GLN B 1 49 ? 5.004 9.953 1.477 1 98.5 49 GLN B C 1
ATOM 2662 O O . GLN B 1 49 ? 5.207 9.211 2.439 1 98.5 49 GLN B O 1
ATOM 2667 N N . VAL B 1 50 ? 5.883 10.859 1.052 1 97.69 50 VAL B N 1
ATOM 2668 C CA . VAL B 1 50 ? 7.121 11.156 1.771 1 97.69 50 VAL B CA 1
ATOM 2669 C C . VAL B 1 50 ? 6.812 11.414 3.244 1 97.69 50 VAL B C 1
ATOM 2671 O O . VAL B 1 50 ? 5.871 12.141 3.57 1 97.69 50 VAL B O 1
ATOM 2674 N N . GLY B 1 51 ? 7.543 10.758 4.035 1 97.5 51 GLY B N 1
ATOM 2675 C CA . GLY B 1 51 ? 7.332 10.93 5.461 1 97.5 51 GLY B CA 1
ATOM 2676 C C . GLY B 1 51 ? 6.234 10.047 6.02 1 97.5 51 GLY B C 1
ATOM 2677 O O . GLY B 1 51 ? 6.027 9.992 7.234 1 97.5 51 GLY B O 1
ATOM 2678 N N . GLY B 1 52 ? 5.453 9.359 5.145 1 98.25 52 GLY B N 1
ATOM 2679 C CA . GLY B 1 52 ? 4.496 8.352 5.574 1 98.25 52 GLY B CA 1
ATOM 2680 C C . GLY B 1 52 ? 3.119 8.922 5.859 1 98.25 52 GLY B C 1
ATOM 2681 O O . GLY B 1 52 ? 2.285 8.258 6.48 1 98.25 52 GLY B O 1
ATOM 2682 N N . SER B 1 53 ? 2.877 10.203 5.48 1 98.75 53 SER B N 1
ATOM 2683 C CA . SER B 1 53 ? 1.569 10.789 5.746 1 98.75 53 SER B CA 1
ATOM 2684 C C . SER B 1 53 ? 1.279 11.945 4.801 1 98.75 53 SER B C 1
ATOM 2686 O O . SER B 1 53 ? 2.17 12.414 4.086 1 98.75 53 SER B O 1
ATOM 2688 N N . PHE B 1 54 ? 0.076 12.445 4.855 1 98.81 54 PHE B N 1
ATOM 2689 C CA . PHE B 1 54 ? -0.396 13.539 4.008 1 98.81 54 PHE B CA 1
ATOM 2690 C C . PHE B 1 54 ? 0.307 14.844 4.363 1 98.81 54 PHE B C 1
ATOM 2692 O O . PHE B 1 54 ? 0.261 15.805 3.596 1 98.81 54 PHE B O 1
ATOM 2699 N N . LYS B 1 55 ? 0.993 14.898 5.508 1 98.75 55 LYS B N 1
ATOM 2700 C CA . LYS B 1 55 ? 1.549 16.141 6.027 1 98.75 55 LYS B CA 1
ATOM 2701 C C . LYS B 1 55 ? 2.658 16.672 5.121 1 98.75 55 LYS B C 1
ATOM 2703 O O . LYS B 1 55 ? 2.959 17.875 5.129 1 98.75 55 LYS B O 1
ATOM 2708 N N . ALA B 1 56 ? 3.227 15.82 4.359 1 98.69 56 ALA B N 1
ATOM 2709 C CA . ALA B 1 56 ? 4.297 16.234 3.453 1 98.69 56 ALA B CA 1
ATOM 2710 C C . ALA B 1 56 ? 3.83 17.344 2.527 1 98.69 56 ALA B C 1
ATOM 2712 O O . ALA B 1 56 ? 4.586 18.281 2.244 1 98.69 56 ALA B O 1
ATOM 2713 N N . ARG B 1 57 ? 2.57 17.312 2.045 1 98.75 57 ARG B N 1
ATOM 2714 C CA . ARG B 1 57 ? 2.039 18.297 1.1 1 98.75 57 ARG B CA 1
ATOM 2715 C C . ARG B 1 57 ? 2.008 19.688 1.715 1 98.75 57 ARG B C 1
ATOM 2717 O O . ARG B 1 57 ? 2.562 20.625 1.15 1 98.75 57 ARG B O 1
ATOM 2724 N N . GLY B 1 58 ? 1.404 19.75 2.867 1 98.75 58 GLY B N 1
ATOM 2725 C CA . GLY B 1 58 ? 1.256 21.047 3.518 1 98.75 58 GLY B CA 1
ATOM 2726 C C . GLY B 1 58 ? 2.572 21.625 4 1 98.75 58 GLY B C 1
ATOM 2727 O O . GLY B 1 58 ? 2.832 22.828 3.834 1 98.75 58 GLY B O 1
ATOM 2728 N N . MET B 1 59 ? 3.422 20.75 4.633 1 98.69 59 MET B N 1
ATOM 2729 C CA . MET B 1 59 ? 4.68 21.234 5.184 1 98.69 59 MET B CA 1
ATOM 2730 C C . MET B 1 59 ? 5.605 21.734 4.078 1 98.69 59 MET B C 1
ATOM 2732 O O . MET B 1 59 ? 6.223 22.797 4.203 1 98.69 59 MET B O 1
ATOM 2736 N N . LEU B 1 60 ? 5.684 21 2.984 1 98.69 60 LEU B N 1
ATOM 2737 C CA . LEU B 1 60 ? 6.504 21.469 1.877 1 98.69 60 LEU B CA 1
ATOM 2738 C C . LEU B 1 60 ? 5.949 22.766 1.303 1 98.69 60 LEU B C 1
ATOM 2740 O O . LEU B 1 60 ? 6.707 23.703 1.015 1 98.69 60 LEU B O 1
ATOM 2744 N N . ASN B 1 61 ? 4.613 22.797 1.087 1 98.75 61 ASN B N 1
ATOM 2745 C CA . ASN B 1 61 ? 4.016 24.016 0.542 1 98.75 61 ASN B CA 1
ATOM 2746 C C . ASN B 1 61 ? 4.332 25.219 1.406 1 98.75 61 ASN B C 1
ATOM 2748 O O . ASN B 1 61 ? 4.605 26.312 0.885 1 98.75 61 ASN B O 1
ATOM 2752 N N . ARG B 1 62 ? 4.258 25.047 2.721 1 98.56 62 ARG B N 1
ATOM 2753 C CA . ARG B 1 62 ? 4.578 26.125 3.656 1 98.56 62 ARG B CA 1
ATOM 2754 C C . ARG B 1 62 ? 5.992 26.641 3.434 1 98.56 62 ARG B C 1
ATOM 2756 O O . ARG B 1 62 ? 6.219 27.859 3.41 1 98.56 62 ARG B O 1
ATOM 2763 N N . LEU B 1 63 ? 6.934 25.766 3.262 1 98.44 63 LEU B N 1
ATOM 2764 C CA . LEU B 1 63 ? 8.328 26.141 3.086 1 98.44 63 LEU B CA 1
ATOM 2765 C C . LEU B 1 63 ? 8.547 26.812 1.735 1 98.44 63 LEU B C 1
ATOM 2767 O O . LEU B 1 63 ? 9.383 27.719 1.613 1 98.44 63 LEU B O 1
ATOM 2771 N N . LEU B 1 64 ? 7.77 26.453 0.738 1 98.25 64 LEU B N 1
ATOM 2772 C CA . LEU B 1 64 ? 7.977 26.938 -0.622 1 98.25 64 LEU B CA 1
ATOM 2773 C C . LEU B 1 64 ? 7.262 28.266 -0.839 1 98.25 64 LEU B C 1
ATOM 2775 O O . LEU B 1 64 ? 7.543 28.984 -1.806 1 98.25 64 LEU B O 1
ATOM 2779 N N . ALA B 1 65 ? 6.309 28.562 -0.01 1 97.75 65 ALA B N 1
ATOM 2780 C CA . ALA B 1 65 ? 5.402 29.672 -0.26 1 97.75 65 ALA B CA 1
ATOM 2781 C C . ALA B 1 65 ? 6.062 31.016 0.076 1 97.75 65 ALA B C 1
ATOM 2783 O O . ALA B 1 65 ? 5.488 32.062 -0.165 1 97.75 65 ALA B O 1
ATOM 2784 N N . GLN B 1 66 ? 7.27 31.047 0.666 1 96.31 66 GLN B N 1
ATOM 2785 C CA . GLN B 1 66 ? 7.996 32.25 1.056 1 96.31 66 GLN B CA 1
ATOM 2786 C C . GLN B 1 66 ? 9.5 31.984 1.101 1 96.31 66 GLN B C 1
ATOM 2788 O O . GLN B 1 66 ? 9.938 30.844 1.146 1 96.31 66 GLN B O 1
ATOM 2793 N N . PRO B 1 67 ? 10.258 33.125 1.089 1 96.88 67 PRO B N 1
ATOM 2794 C CA . PRO B 1 67 ? 11.695 32.906 1.289 1 96.88 67 PRO B CA 1
ATOM 2795 C C . PRO B 1 67 ? 12.016 32.281 2.648 1 96.88 67 PRO B C 1
ATOM 2797 O O . PRO B 1 67 ? 11.391 32.625 3.652 1 96.88 67 PRO B O 1
ATOM 2800 N N . LEU B 1 68 ? 12.93 31.391 2.656 1 98.19 68 LEU B N 1
ATOM 2801 C CA . LEU B 1 68 ? 13.328 30.734 3.898 1 98.19 68 LEU B CA 1
ATOM 2802 C C . LEU B 1 68 ? 14.367 31.578 4.641 1 98.19 68 LEU B C 1
ATOM 2804 O O . LEU B 1 68 ? 15.359 32.031 4.043 1 98.19 68 LEU B O 1
ATOM 2808 N N . PRO B 1 69 ? 14.125 31.797 5.898 1 98.19 69 PRO B N 1
ATOM 2809 C CA . PRO B 1 69 ? 15.141 32.531 6.68 1 98.19 69 PRO B CA 1
ATOM 2810 C C . PRO B 1 69 ? 16.422 31.703 6.879 1 98.19 69 PRO B C 1
ATOM 2812 O O . PRO B 1 69 ? 16.375 30.469 6.82 1 98.19 69 PRO B O 1
ATOM 2815 N N . ASP B 1 70 ? 17.453 32.375 7.203 1 97.81 70 ASP B N 1
ATOM 2816 C CA . ASP B 1 70 ? 18.734 31.719 7.473 1 97.81 70 ASP B CA 1
ATOM 2817 C C . ASP B 1 70 ? 18.641 30.844 8.719 1 97.81 70 ASP B C 1
ATOM 2819 O O . ASP B 1 70 ? 19.359 29.844 8.828 1 97.81 70 ASP B O 1
ATOM 2823 N N . SER B 1 71 ? 17.75 31.234 9.562 1 98.12 71 SER B N 1
ATOM 2824 C CA . SER B 1 71 ? 17.578 30.5 10.812 1 98.12 71 SER B CA 1
ATOM 2825 C C . SER B 1 71 ? 16.828 29.203 10.594 1 98.12 71 SER B C 1
ATOM 2827 O O . SER B 1 71 ? 16.688 28.391 11.516 1 98.12 71 SER B O 1
ATOM 2829 N N . GLY B 1 72 ? 16.328 28.984 9.391 1 98.56 72 GLY B N 1
ATOM 2830 C CA . GLY B 1 72 ? 15.695 27.719 9.039 1 98.56 72 GLY B CA 1
ATOM 2831 C C . GLY B 1 72 ? 14.234 27.641 9.422 1 98.56 72 GLY B C 1
ATOM 2832 O O . GLY B 1 72 ? 13.508 28.641 9.32 1 98.56 72 GLY B O 1
ATOM 2833 N N . VAL B 1 73 ? 13.805 26.453 9.68 1 98.81 73 VAL B N 1
ATOM 2834 C CA . VAL B 1 73 ? 12.398 26.188 9.984 1 98.81 73 VAL B CA 1
ATOM 2835 C C . VAL B 1 73 ? 12.289 25.547 11.367 1 98.81 73 VAL B C 1
ATOM 2837 O O . VAL B 1 73 ? 13.25 24.953 11.859 1 98.81 73 VAL B O 1
ATOM 2840 N N . ILE B 1 74 ? 11.102 25.719 12 1 98.75 74 ILE B N 1
ATOM 2841 C CA . ILE B 1 74 ? 10.914 25.25 13.375 1 98.75 74 ILE B CA 1
ATOM 2842 C C . ILE B 1 74 ? 9.5 24.703 13.547 1 98.75 74 ILE B C 1
ATOM 2844 O O . ILE B 1 74 ? 8.547 25.234 12.977 1 98.75 74 ILE B O 1
ATOM 2848 N N . VAL B 1 75 ? 9.344 23.562 14.266 1 98.56 75 VAL B N 1
ATOM 2849 C CA . VAL B 1 75 ? 8.055 22.922 14.469 1 98.56 75 VAL B CA 1
ATOM 2850 C C . VAL B 1 75 ? 8.039 22.234 15.836 1 98.56 75 VAL B C 1
ATOM 2852 O O . VAL B 1 75 ? 9.062 21.719 16.297 1 98.56 75 VAL B O 1
ATOM 2855 N N . ALA B 1 76 ? 6.867 22.297 16.5 1 97.5 76 ALA B N 1
ATOM 2856 C CA . ALA B 1 76 ? 6.645 21.531 17.719 1 97.5 76 ALA B CA 1
ATOM 2857 C C . ALA B 1 76 ? 5.805 20.281 17.438 1 97.5 76 ALA B C 1
ATOM 2859 O O . ALA B 1 76 ? 4.578 20.312 17.547 1 97.5 76 ALA B O 1
ATOM 2860 N N . SER B 1 77 ? 6.41 19.172 17.078 1 95.94 77 SER B N 1
ATOM 2861 C CA . SER B 1 77 ? 5.73 17.906 16.781 1 95.94 77 SER B CA 1
ATOM 2862 C C . SER B 1 77 ? 6.727 16.766 16.625 1 95.94 77 SER B C 1
ATOM 2864 O O . SER B 1 77 ? 7.684 16.875 15.852 1 95.94 77 SER B O 1
ATOM 2866 N N . GLY B 1 78 ? 6.504 15.734 17.375 1 91.69 78 GLY B N 1
ATOM 2867 C CA . GLY B 1 78 ? 7.281 14.523 17.172 1 91.69 78 GLY B CA 1
ATOM 2868 C C . GLY B 1 78 ? 6.629 13.547 16.203 1 91.69 78 GLY B C 1
ATOM 2869 O O . GLY B 1 78 ? 7.176 12.477 15.938 1 91.69 78 GLY B O 1
ATOM 2870 N N . GLY B 1 79 ? 5.504 13.898 15.703 1 95.38 79 GLY B N 1
ATOM 2871 C CA . GLY B 1 79 ? 4.734 13.008 14.852 1 95.38 79 GLY B CA 1
ATOM 2872 C C . GLY B 1 79 ? 4.82 13.367 13.375 1 95.38 79 GLY B C 1
ATOM 2873 O O . GLY B 1 79 ? 5.875 13.773 12.891 1 95.38 79 GLY B O 1
ATOM 2874 N N . ASN B 1 80 ? 3.736 13.227 12.688 1 97.69 80 ASN B N 1
ATOM 2875 C CA . ASN B 1 80 ? 3.678 13.359 11.234 1 97.69 80 ASN B CA 1
ATOM 2876 C C . ASN B 1 80 ? 4.094 14.758 10.781 1 97.69 80 ASN B C 1
ATOM 2878 O O . ASN B 1 80 ? 4.801 14.906 9.781 1 97.69 80 ASN B O 1
ATOM 2882 N N . ALA B 1 81 ? 3.678 15.766 11.508 1 98.06 81 ALA B N 1
ATOM 2883 C CA . ALA B 1 81 ? 4.039 17.125 11.125 1 98.06 81 ALA B CA 1
ATOM 2884 C C . ALA B 1 81 ? 5.543 17.344 11.25 1 98.06 81 ALA B C 1
ATOM 2886 O O . ALA B 1 81 ? 6.164 17.953 10.375 1 98.06 81 ALA B O 1
ATOM 2887 N N . GLY B 1 82 ? 6.074 16.875 12.359 1 98.31 82 GLY B N 1
ATOM 2888 C CA . GLY B 1 82 ? 7.512 17 12.547 1 98.31 82 GLY B CA 1
ATOM 2889 C C . GLY B 1 82 ? 8.305 16.25 11.492 1 98.31 82 GLY B C 1
ATOM 2890 O O . GLY B 1 82 ? 9.258 16.797 10.93 1 98.31 82 GLY B O 1
ATOM 2891 N N . ILE B 1 83 ? 7.934 15.039 11.234 1 98.44 83 ILE B N 1
ATOM 2892 C CA . ILE B 1 83 ? 8.594 14.211 10.234 1 98.44 83 ILE B CA 1
ATOM 2893 C C . ILE B 1 83 ? 8.523 14.891 8.867 1 98.44 83 ILE B C 1
ATOM 2895 O O . ILE B 1 83 ? 9.539 14.992 8.164 1 98.44 83 ILE B O 1
ATOM 2899 N N . ALA B 1 84 ? 7.379 15.359 8.508 1 98.62 84 ALA B N 1
ATOM 2900 C CA . ALA B 1 84 ? 7.176 16.016 7.215 1 98.62 84 ALA B CA 1
ATOM 2901 C C . ALA B 1 84 ? 8.008 17.281 7.105 1 98.62 84 ALA B C 1
ATOM 2903 O O . ALA B 1 84 ? 8.594 17.562 6.059 1 98.62 84 ALA B O 1
ATOM 2904 N N . THR B 1 85 ? 8.016 18.078 8.18 1 98.75 85 THR B N 1
ATOM 2905 C CA . THR B 1 85 ? 8.797 19.312 8.188 1 98.75 85 THR B CA 1
ATOM 2906 C C . THR B 1 85 ? 10.281 19 8.023 1 98.75 85 THR B C 1
ATOM 2908 O O . THR B 1 85 ? 10.961 19.625 7.207 1 98.75 85 THR B O 1
ATOM 2911 N N . ALA B 1 86 ? 10.742 18.047 8.797 1 98.75 86 ALA B N 1
ATOM 2912 C CA . ALA B 1 86 ? 12.148 17.672 8.742 1 98.75 86 ALA B CA 1
ATOM 2913 C C . ALA B 1 86 ? 12.531 17.172 7.348 1 98.75 86 ALA B C 1
ATOM 2915 O O . ALA B 1 86 ? 13.57 17.562 6.809 1 98.75 86 ALA B O 1
ATOM 2916 N N . ALA B 1 87 ? 11.711 16.328 6.762 1 98.25 87 ALA B N 1
ATOM 2917 C CA . ALA B 1 87 ? 11.977 15.797 5.426 1 98.25 87 ALA B CA 1
ATOM 2918 C C . ALA B 1 87 ? 12.008 16.922 4.387 1 98.25 87 ALA B C 1
ATOM 2920 O O . ALA B 1 87 ? 12.875 16.938 3.516 1 98.25 87 ALA B O 1
ATOM 2921 N N . ALA B 1 88 ? 11.031 17.812 4.445 1 98.31 88 ALA B N 1
ATOM 2922 C CA . ALA B 1 88 ? 10.969 18.938 3.516 1 98.31 88 ALA B CA 1
ATOM 2923 C C . ALA B 1 88 ? 12.195 19.828 3.656 1 98.31 88 ALA B C 1
ATOM 2925 O O . ALA B 1 88 ? 12.789 20.25 2.656 1 98.31 88 ALA B O 1
ATOM 2926 N N . ALA B 1 89 ? 12.539 20.125 4.891 1 98.62 89 ALA B N 1
ATOM 2927 C CA . ALA B 1 89 ? 13.703 20.969 5.16 1 98.62 89 ALA B CA 1
ATOM 2928 C C . ALA B 1 89 ? 14.969 20.344 4.57 1 98.62 89 ALA B C 1
ATOM 2930 O O . ALA B 1 89 ? 15.758 21.031 3.924 1 98.62 89 ALA B O 1
ATOM 2931 N N . ARG B 1 90 ? 15.148 19.109 4.789 1 97.5 90 ARG B N 1
ATOM 2932 C CA . ARG B 1 90 ? 16.297 18.391 4.246 1 97.5 90 ARG B CA 1
ATOM 2933 C C . ARG B 1 90 ? 16.344 18.5 2.727 1 97.5 90 ARG B C 1
ATOM 2935 O O . ARG B 1 90 ? 17.406 18.766 2.15 1 97.5 90 ARG B O 1
ATOM 2942 N N . SER B 1 91 ? 15.227 18.297 2.098 1 96.31 91 SER B N 1
ATOM 2943 C CA . SER B 1 91 ? 15.156 18.328 0.641 1 96.31 91 SER B CA 1
ATOM 2944 C C . SER B 1 91 ? 15.523 19.703 0.103 1 96.31 91 SER B C 1
ATOM 2946 O O . SER B 1 91 ? 16.031 19.828 -1.014 1 96.31 91 SER B O 1
ATOM 2948 N N . LEU B 1 92 ? 15.25 20.734 0.865 1 97.19 92 LEU B N 1
ATOM 2949 C CA . LEU B 1 92 ? 15.5 22.109 0.435 1 97.19 92 LEU B CA 1
ATOM 2950 C C . LEU B 1 92 ? 16.844 22.609 0.954 1 97.19 92 LEU B C 1
ATOM 2952 O O . LEU B 1 92 ? 17.234 23.75 0.688 1 97.19 92 LEU B O 1
ATOM 2956 N N . GLY B 1 93 ? 17.531 21.797 1.753 1 97.44 93 GLY B N 1
ATOM 2957 C CA . GLY B 1 93 ? 18.844 22.156 2.268 1 97.44 93 GLY B CA 1
ATOM 2958 C C . GLY B 1 93 ? 18.797 23.219 3.336 1 97.44 93 GLY B C 1
ATOM 2959 O O . GLY B 1 93 ? 19.688 24.078 3.406 1 97.44 93 GLY B O 1
ATOM 2960 N N . THR B 1 94 ? 17.75 23.281 4.109 1 98.38 94 THR B N 1
ATOM 2961 C CA . THR B 1 94 ? 17.625 24.281 5.164 1 98.38 94 THR B CA 1
ATOM 2962 C C . THR B 1 94 ? 17.641 23.625 6.539 1 98.38 94 THR B C 1
ATOM 2964 O O . THR B 1 94 ? 17.375 22.438 6.664 1 98.38 94 THR B O 1
ATOM 2967 N N . ARG B 1 95 ? 17.938 24.422 7.594 1 98.12 95 ARG B N 1
ATOM 2968 C CA . ARG B 1 95 ? 17.953 23.938 8.969 1 98.12 95 ARG B CA 1
ATOM 2969 C C . ARG B 1 95 ? 16.547 23.703 9.492 1 98.12 95 ARG B C 1
ATOM 2971 O O . ARG B 1 95 ? 15.625 24.453 9.148 1 98.12 95 ARG B O 1
ATOM 2978 N N . CYS B 1 96 ? 16.469 22.641 10.312 1 98.81 96 CYS B N 1
ATOM 2979 C CA . CYS B 1 96 ? 15.18 22.328 10.914 1 98.81 96 CYS B CA 1
ATOM 2980 C C . CYS B 1 96 ? 15.328 22.016 12.398 1 98.81 96 CYS B C 1
ATOM 2982 O O . CYS B 1 96 ? 16.156 21.188 12.789 1 98.81 96 CYS B O 1
ATOM 2984 N N . GLU B 1 97 ? 14.594 22.719 13.234 1 98.81 97 GLU B N 1
ATOM 2985 C CA . GLU B 1 97 ? 14.492 22.406 14.656 1 98.81 97 GLU B CA 1
ATOM 2986 C C . GLU B 1 97 ? 13.117 21.828 14.992 1 98.81 97 GLU B C 1
ATOM 2988 O O . GLU B 1 97 ? 12.094 22.406 14.625 1 98.81 97 GLU B O 1
ATOM 2993 N N . VAL B 1 98 ? 13.141 20.734 15.648 1 98.81 98 VAL B N 1
ATOM 2994 C CA . VAL B 1 98 ? 11.906 20.078 16.062 1 98.81 98 VAL B CA 1
ATOM 2995 C C . VAL B 1 98 ? 11.852 20 17.578 1 98.81 98 VAL B C 1
ATOM 2997 O O . VAL B 1 98 ? 12.758 19.453 18.219 1 98.81 98 VAL B O 1
ATOM 3000 N N . PHE B 1 99 ? 10.781 20.484 18.156 1 98.69 99 PHE B N 1
ATOM 3001 C CA . PHE B 1 99 ? 10.586 20.469 19.594 1 98.69 99 PHE B CA 1
ATOM 3002 C C . PHE B 1 99 ? 9.641 19.344 20 1 98.69 99 PHE B C 1
ATOM 3004 O O . PHE B 1 99 ? 8.562 19.188 19.422 1 98.69 99 PHE B O 1
ATOM 3011 N N . VAL B 1 100 ? 10.039 18.547 20.938 1 98 100 VAL B N 1
ATOM 3012 C CA . VAL B 1 100 ? 9.227 17.453 21.469 1 98 100 VAL B CA 1
ATOM 3013 C C . VAL B 1 100 ? 9.289 17.453 23 1 98 100 VAL B C 1
ATOM 3015 O O . VAL B 1 100 ? 10.258 17.938 23.578 1 98 100 VAL B O 1
ATOM 3018 N N . PRO B 1 101 ? 8.25 16.953 23.641 1 96.62 101 PRO B N 1
ATOM 3019 C CA . PRO B 1 101 ? 8.305 16.844 25.109 1 96.62 101 PRO B CA 1
ATOM 3020 C C . PRO B 1 101 ? 9.156 15.664 25.578 1 96.62 101 PRO B C 1
ATOM 3022 O O . PRO B 1 101 ? 9.5 14.789 24.766 1 96.62 101 PRO B O 1
ATOM 3025 N N . GLU B 1 102 ? 9.422 15.625 26.812 1 95.81 102 GLU B N 1
ATOM 3026 C CA . GLU B 1 102 ? 10.234 14.578 27.422 1 95.81 102 GLU B CA 1
ATOM 3027 C C . GLU B 1 102 ? 9.594 13.203 27.25 1 95.81 102 GLU B C 1
ATOM 3029 O O . GLU B 1 102 ? 10.297 12.195 27.109 1 95.81 102 GLU B O 1
ATOM 3034 N N . VAL B 1 103 ? 8.328 13.188 27.188 1 91.81 103 VAL B N 1
ATOM 3035 C CA . VAL B 1 103 ? 7.594 11.922 27.156 1 91.81 103 VAL B CA 1
ATOM 3036 C C . VAL B 1 103 ? 7.652 11.312 25.766 1 91.81 103 VAL B C 1
ATOM 3038 O O . VAL B 1 103 ? 7.293 10.148 25.578 1 91.81 103 VAL B O 1
ATOM 3041 N N . SER B 1 104 ? 8.078 12.055 24.781 1 92.06 104 SER B N 1
ATOM 3042 C CA . SER B 1 104 ? 8.164 11.539 23.422 1 92.06 104 SER B CA 1
ATOM 3043 C C . SER B 1 104 ? 9.125 10.352 23.344 1 92.06 104 SER B C 1
ATOM 3045 O O . SER B 1 104 ? 10.266 10.445 23.797 1 92.06 104 SER B O 1
ATOM 3047 N N . PRO B 1 105 ? 8.648 9.242 22.812 1 91 105 PRO B N 1
ATOM 3048 C CA . PRO B 1 105 ? 9.516 8.062 22.703 1 91 105 PRO B CA 1
ATOM 3049 C C . PRO B 1 105 ? 10.789 8.352 21.906 1 91 105 PRO B C 1
ATOM 3051 O O . PRO B 1 105 ? 10.773 9.125 20.953 1 91 105 PRO B O 1
ATOM 3054 N N . GLU B 1 106 ? 11.82 7.676 22.266 1 93.25 106 GLU B N 1
ATOM 3055 C CA . GLU B 1 106 ? 13.117 7.852 21.625 1 93.25 106 GLU B CA 1
ATOM 3056 C C . GLU B 1 106 ? 13.055 7.492 20.141 1 93.25 106 GLU B C 1
ATOM 3058 O O . GLU B 1 106 ? 13.734 8.109 19.312 1 93.25 106 GLU B O 1
ATOM 3063 N N . ALA B 1 107 ? 12.297 6.504 19.812 1 90.12 107 ALA B N 1
ATOM 3064 C CA . ALA B 1 107 ? 12.164 6.094 18.422 1 90.12 107 ALA B CA 1
ATOM 3065 C C . ALA B 1 107 ? 11.719 7.262 17.547 1 90.12 107 ALA B C 1
ATOM 3067 O O . ALA B 1 107 ? 12.203 7.418 16.422 1 90.12 107 ALA B O 1
ATOM 3068 N N . LYS B 1 108 ? 10.867 8.062 18.031 1 92.5 108 LYS B N 1
ATOM 3069 C CA . LYS B 1 108 ? 10.391 9.234 17.297 1 92.5 108 LYS B CA 1
ATOM 3070 C C . LYS B 1 108 ? 11.492 10.281 17.156 1 92.5 108 LYS B C 1
ATOM 3072 O O . LYS B 1 108 ? 11.695 10.844 16.078 1 92.5 108 LYS B O 1
ATOM 3077 N N . ARG B 1 109 ? 12.211 10.484 18.219 1 96.38 109 ARG B N 1
ATOM 3078 C CA . ARG B 1 109 ? 13.312 11.438 18.219 1 96.38 109 ARG B CA 1
ATOM 3079 C C . ARG B 1 109 ? 14.398 11.008 17.234 1 96.38 109 ARG B C 1
ATOM 3081 O O . ARG B 1 109 ? 14.898 11.82 16.453 1 96.38 109 ARG B O 1
ATOM 3088 N N . ALA B 1 110 ? 14.695 9.75 17.312 1 95.81 110 ALA B N 1
ATOM 3089 C CA . ALA B 1 110 ? 15.734 9.203 16.453 1 95.81 110 ALA B CA 1
ATOM 3090 C C . ALA B 1 110 ? 15.367 9.367 14.977 1 95.81 110 ALA B C 1
ATOM 3092 O O . ALA B 1 110 ? 16.234 9.656 14.141 1 95.81 110 ALA B O 1
ATOM 3093 N N . ARG B 1 111 ? 14.172 9.156 14.641 1 94.94 111 ARG B N 1
ATOM 3094 C CA . ARG B 1 111 ? 13.703 9.32 13.266 1 94.94 111 ARG B CA 1
ATOM 3095 C C . ARG B 1 111 ? 13.875 10.758 12.789 1 94.94 111 ARG B C 1
ATOM 3097 O O . ARG B 1 111 ? 14.289 10.992 11.656 1 94.94 111 ARG B O 1
ATOM 3104 N N . LEU B 1 112 ? 13.547 11.68 13.625 1 98.12 112 LEU B N 1
ATOM 3105 C CA . LEU B 1 112 ? 13.688 13.094 13.297 1 98.12 112 LEU B CA 1
ATOM 3106 C C . LEU B 1 112 ? 15.148 13.461 13.102 1 98.12 112 LEU B C 1
ATOM 3108 O O . LEU B 1 112 ? 15.5 14.172 12.156 1 98.12 112 LEU B O 1
ATOM 3112 N N . ARG B 1 113 ? 15.984 12.922 13.969 1 98.12 113 ARG B N 1
ATOM 3113 C CA . ARG B 1 113 ? 17.422 13.156 13.836 1 98.12 113 ARG B CA 1
ATOM 3114 C C . ARG B 1 113 ? 17.953 12.562 12.539 1 98.12 113 ARG B C 1
ATOM 3116 O O . ARG B 1 113 ? 18.797 13.164 11.875 1 98.12 113 ARG B O 1
ATOM 3123 N N . ALA B 1 114 ? 17.453 11.414 12.234 1 96.5 114 ALA B N 1
ATOM 3124 C CA . ALA B 1 114 ? 17.875 10.742 11.016 1 96.5 114 ALA B CA 1
ATOM 3125 C C . ALA B 1 114 ? 17.516 11.562 9.781 1 96.5 114 ALA B C 1
ATOM 3127 O O . ALA B 1 114 ? 18.172 11.477 8.742 1 96.5 114 ALA B O 1
ATOM 3128 N N . LEU B 1 115 ? 16.562 12.398 9.883 1 97.25 115 LEU B N 1
ATOM 3129 C CA . LEU B 1 115 ? 16.141 13.273 8.789 1 97.25 115 LEU B CA 1
ATOM 3130 C C . LEU B 1 115 ? 16.969 14.555 8.789 1 97.25 115 LEU B C 1
ATOM 3132 O O . LEU B 1 115 ? 16.734 15.438 7.949 1 97.25 115 LEU B O 1
ATOM 3136 N N . GLY B 1 116 ? 17.828 14.703 9.758 1 97.75 116 GLY B N 1
ATOM 3137 C CA . GLY B 1 116 ? 18.719 15.844 9.781 1 97.75 116 GLY B CA 1
ATOM 3138 C C . GLY B 1 116 ? 18.219 16.969 10.68 1 97.75 116 GLY B C 1
ATOM 3139 O O . GLY B 1 116 ? 18.844 18.031 10.758 1 97.75 116 GLY B O 1
ATOM 3140 N N . ALA B 1 117 ? 17.156 16.766 11.352 1 98.69 117 ALA B N 1
ATOM 3141 C CA . ALA B 1 117 ? 16.609 17.812 12.203 1 98.69 117 ALA B CA 1
ATOM 3142 C C . ALA B 1 117 ? 17.344 17.875 13.539 1 98.69 117 ALA B C 1
ATOM 3144 O O . ALA B 1 117 ? 17.828 16.859 14.039 1 98.69 117 ALA B O 1
ATOM 3145 N N . GLN B 1 118 ? 17.484 19.047 14.07 1 98.62 118 GLN B N 1
ATOM 3146 C CA . GLN B 1 118 ? 17.859 19.219 15.469 1 98.62 118 GLN B CA 1
ATOM 3147 C C . GLN B 1 118 ? 16.672 19.016 16.391 1 98.62 118 GLN B C 1
ATOM 3149 O O . GLN B 1 118 ? 15.711 19.781 16.359 1 98.62 118 GLN B O 1
ATOM 3154 N N . VAL B 1 119 ? 16.734 17.984 17.188 1 98.69 119 VAL B N 1
ATOM 3155 C CA . VAL B 1 119 ? 15.633 17.672 18.094 1 98.69 119 VAL B CA 1
ATOM 3156 C C . VAL B 1 119 ? 15.867 18.328 19.438 1 98.69 119 VAL B C 1
ATOM 3158 O O . VAL B 1 119 ? 16.906 18.109 20.078 1 98.69 119 VAL B O 1
ATOM 3161 N N . VAL B 1 120 ? 14.945 19.109 19.844 1 98.44 120 VAL B N 1
ATOM 3162 C CA . VAL B 1 120 ? 15.016 19.797 21.125 1 98.44 120 VAL B CA 1
ATOM 3163 C C . VAL B 1 120 ? 13.953 19.25 22.078 1 98.44 120 VAL B C 1
ATOM 3165 O O . VAL B 1 120 ? 12.75 19.359 21.797 1 98.44 120 VAL B O 1
ATOM 3168 N N . VAL B 1 121 ? 14.383 18.672 23.094 1 97.81 121 VAL B N 1
ATOM 3169 C CA . VAL B 1 121 ? 13.469 18.188 24.125 1 97.81 121 VAL B CA 1
ATOM 3170 C C . VAL B 1 121 ? 13.203 19.297 25.141 1 97.81 121 VAL B C 1
ATOM 3172 O O . VAL B 1 121 ? 14.133 19.797 25.781 1 97.81 121 VAL B O 1
ATOM 3175 N N . ALA B 1 122 ? 11.992 19.672 25.25 1 97.12 122 ALA B N 1
ATOM 3176 C CA . ALA B 1 122 ? 11.688 20.812 26.125 1 97.12 122 ALA B CA 1
ATOM 3177 C C . ALA B 1 122 ? 10.445 20.531 26.969 1 97.12 122 ALA B C 1
ATOM 3179 O O . ALA B 1 122 ? 9.328 20.5 26.453 1 97.12 122 ALA B O 1
ATOM 3180 N N . GLY B 1 123 ? 10.609 20.297 28.297 1 95.75 123 GLY B N 1
ATOM 3181 C CA . GLY B 1 123 ? 9.5 20.141 29.234 1 95.75 123 GLY B CA 1
ATOM 3182 C C . GLY B 1 123 ? 8.891 18.766 29.219 1 95.75 123 GLY B C 1
ATOM 3183 O O . GLY B 1 123 ? 9.086 18 28.266 1 95.75 123 GLY B O 1
ATOM 3184 N N . PRO B 1 124 ? 8.031 18.516 30.219 1 94.5 124 PRO B N 1
ATOM 3185 C CA . PRO B 1 124 ? 7.402 17.203 30.344 1 94.5 124 PRO B CA 1
ATOM 3186 C C . PRO B 1 124 ? 6.207 17.031 29.406 1 94.5 124 PRO B C 1
ATOM 3188 O O . PRO B 1 124 ? 5.855 15.898 29.047 1 94.5 124 PRO B O 1
ATOM 3191 N N . THR B 1 125 ? 5.625 18.125 29.047 1 92.19 125 THR B N 1
ATOM 3192 C CA . THR B 1 125 ? 4.375 18.047 28.281 1 92.19 125 THR B CA 1
ATOM 3193 C C . THR B 1 125 ? 4.527 18.703 26.922 1 92.19 125 THR B C 1
ATOM 3195 O O . THR B 1 125 ? 5.453 19.484 26.703 1 92.19 125 THR B O 1
ATOM 3198 N N . TYR B 1 126 ? 3.562 18.406 26.062 1 91.75 126 TYR B N 1
ATOM 3199 C CA . TYR B 1 126 ? 3.537 19.031 24.734 1 91.75 126 TYR B CA 1
ATOM 3200 C C . TYR B 1 126 ? 3.398 20.547 24.844 1 91.75 126 TYR B C 1
ATOM 3202 O O . TYR B 1 126 ? 4.031 21.281 24.094 1 91.75 126 TYR B O 1
ATOM 3210 N N . ALA B 1 127 ? 2.561 20.969 25.766 1 91.38 127 ALA B N 1
ATOM 3211 C CA . ALA B 1 127 ? 2.318 22.406 25.938 1 91.38 127 ALA B CA 1
ATOM 3212 C C . ALA B 1 127 ? 3.617 23.141 26.234 1 91.38 127 ALA B C 1
ATOM 3214 O O . ALA B 1 127 ? 3.85 24.234 25.688 1 91.38 127 ALA B O 1
ATOM 3215 N N . GLU B 1 128 ? 4.395 22.578 26.969 1 95.38 128 GLU B N 1
ATOM 3216 C CA . GLU B 1 128 ? 5.672 23.188 27.312 1 95.38 128 GLU B CA 1
ATOM 3217 C C . GLU B 1 128 ? 6.633 23.172 26.141 1 95.38 128 GLU B C 1
ATOM 3219 O O . GLU B 1 128 ? 7.379 24.125 25.922 1 95.38 128 GLU B O 1
ATOM 3224 N N . ALA B 1 129 ? 6.648 22.062 25.422 1 96.75 129 ALA B N 1
ATOM 3225 C CA . ALA B 1 129 ? 7.473 21.984 24.219 1 96.75 129 ALA B CA 1
ATOM 3226 C C . ALA B 1 129 ? 7.055 23.047 23.203 1 96.75 129 ALA B C 1
ATOM 3228 O O . ALA B 1 129 ? 7.906 23.672 22.562 1 96.75 129 ALA B O 1
ATOM 3229 N N . LEU B 1 130 ? 5.773 23.188 23.047 1 95.81 130 LEU B N 1
ATOM 3230 C CA . LEU B 1 130 ? 5.25 24.188 22.125 1 95.81 130 LEU B CA 1
ATOM 3231 C C . LEU B 1 130 ? 5.676 25.594 22.547 1 95.81 130 LEU B C 1
ATOM 3233 O O . LEU B 1 130 ? 6.094 26.391 21.719 1 95.81 130 LEU B O 1
ATOM 3237 N N . GLN B 1 131 ? 5.535 25.859 23.812 1 97.25 131 GLN B N 1
ATOM 3238 C CA . GLN B 1 131 ? 5.93 27.172 24.328 1 97.25 131 GLN B CA 1
ATOM 3239 C C . GLN B 1 131 ? 7.406 27.438 24.047 1 97.25 131 GLN B C 1
ATOM 3241 O O . GLN B 1 131 ? 7.773 28.547 23.625 1 97.25 131 GLN B O 1
ATOM 3246 N N . ALA B 1 132 ? 8.203 26.469 24.328 1 98.31 132 ALA B N 1
ATOM 3247 C CA . ALA B 1 132 ? 9.633 26.594 24.062 1 98.31 132 ALA B CA 1
ATOM 3248 C C . ALA B 1 132 ? 9.891 26.828 22.578 1 98.31 132 ALA B C 1
ATOM 3250 O O . ALA B 1 132 ? 10.758 27.625 22.219 1 98.31 132 ALA B O 1
ATOM 3251 N N . CYS B 1 133 ? 9.211 26.109 21.766 1 98.31 133 CYS B N 1
ATOM 3252 C CA . CYS B 1 133 ? 9.312 26.25 20.312 1 98.31 133 CYS B CA 1
ATOM 3253 C C . CYS B 1 133 ? 8.992 27.688 19.891 1 98.31 133 CYS B C 1
ATOM 3255 O O . CYS B 1 133 ? 9.742 28.281 19.125 1 98.31 133 CYS B O 1
ATOM 3257 N N . LEU B 1 134 ? 7.945 28.234 20.422 1 98 134 LEU B N 1
ATOM 3258 C CA . LEU B 1 134 ? 7.5 29.578 20.062 1 98 134 LEU B CA 1
ATOM 3259 C C . LEU B 1 134 ? 8.492 30.625 20.547 1 98 134 LEU B C 1
ATOM 3261 O O . LEU B 1 134 ? 8.742 31.625 19.859 1 98 134 LEU B O 1
ATOM 3265 N N . GLU B 1 135 ? 9 30.391 21.688 1 98.38 135 GLU B N 1
ATOM 3266 C CA . GLU B 1 135 ? 10.016 31.297 22.219 1 98.38 135 GLU B CA 1
ATOM 3267 C C . GLU B 1 135 ? 11.258 31.297 21.344 1 98.38 135 GLU B C 1
ATOM 3269 O O . GLU B 1 135 ? 11.797 32.344 21 1 98.38 135 GLU B O 1
ATOM 3274 N N . ARG B 1 136 ? 11.727 30.094 21.031 1 98.12 136 ARG B N 1
ATOM 3275 C CA . ARG B 1 136 ? 12.867 29.938 20.141 1 98.12 136 ARG B CA 1
ATOM 3276 C C . ARG B 1 136 ? 12.594 30.578 18.781 1 98.12 136 ARG B C 1
ATOM 3278 O O . ARG B 1 136 ? 13.477 31.219 18.203 1 98.12 136 ARG B O 1
ATOM 3285 N N . GLN B 1 137 ? 11.438 30.391 18.234 1 98.31 137 GLN B N 1
ATOM 3286 C CA . GLN B 1 137 ? 11.031 30.984 16.969 1 98.31 137 GLN B CA 1
ATOM 3287 C C . GLN B 1 137 ? 11.125 32.5 17.031 1 98.31 137 GLN B C 1
ATOM 3289 O O . GLN B 1 137 ? 11.633 33.156 16.109 1 98.31 137 GLN B O 1
ATOM 3294 N N . ARG B 1 138 ? 10.617 33.125 18.094 1 98.06 138 ARG B N 1
ATOM 3295 C CA . ARG B 1 138 ? 10.656 34.562 18.266 1 98.06 138 ARG B CA 1
ATOM 3296 C C . ARG B 1 138 ? 12.102 35.062 18.344 1 98.06 138 ARG B C 1
ATOM 3298 O O . ARG B 1 138 ? 12.414 36.125 17.812 1 98.06 138 ARG B O 1
ATOM 3305 N N . GLU B 1 139 ? 12.898 34.312 18.938 1 98.06 139 GLU B N 1
ATOM 3306 C CA . GLU B 1 139 ? 14.297 34.656 19.109 1 98.06 139 GLU B CA 1
ATOM 3307 C C . GLU B 1 139 ? 15.047 34.594 17.781 1 98.06 139 GLU B C 1
ATOM 3309 O O . GLU B 1 139 ? 15.875 35.469 17.484 1 98.06 139 GLU B O 1
ATOM 3314 N N . THR B 1 140 ? 14.789 33.625 16.969 1 98 140 THR B N 1
ATOM 3315 C CA . THR B 1 140 ? 15.641 33.312 15.828 1 98 140 THR B CA 1
ATOM 3316 C C . THR B 1 140 ? 15.023 33.844 14.539 1 98 140 THR B C 1
ATOM 3318 O O . THR B 1 140 ? 15.727 34.062 13.547 1 98 140 THR B O 1
ATOM 3321 N N . GLY B 1 141 ? 13.68 33.938 14.555 1 98.06 141 GLY B N 1
ATOM 3322 C CA . GLY B 1 141 ? 12.977 34.312 13.336 1 98.06 141 GLY B CA 1
ATOM 3323 C C . GLY B 1 141 ? 12.773 33.125 12.398 1 98.06 141 GLY B C 1
ATOM 3324 O O . GLY B 1 141 ? 12.422 33.312 11.234 1 98.06 141 GLY B O 1
ATOM 3325 N N . ALA B 1 142 ? 13 31.922 12.875 1 98.62 142 ALA B N 1
ATOM 3326 C CA . ALA B 1 142 ? 12.805 30.734 12.062 1 98.62 142 ALA B CA 1
ATOM 3327 C C . ALA B 1 142 ? 11.359 30.625 11.57 1 98.62 142 ALA B C 1
ATOM 3329 O O . ALA B 1 142 ? 10.445 31.172 12.188 1 98.62 142 ALA B O 1
ATOM 3330 N N . LEU B 1 143 ? 11.172 30.062 10.414 1 98.69 143 LEU B N 1
ATOM 3331 C CA . LEU B 1 143 ? 9.836 29.891 9.867 1 98.69 143 LEU B CA 1
ATOM 3332 C C . LEU B 1 143 ? 9.062 28.828 10.625 1 98.69 143 LEU B C 1
ATOM 3334 O O . LEU B 1 143 ? 9.43 27.656 10.602 1 98.69 143 LEU B O 1
ATOM 3338 N N . LEU B 1 144 ? 8.031 29.234 11.281 1 98.5 144 LEU B N 1
ATOM 3339 C CA . LEU B 1 144 ? 7.191 28.312 12.039 1 98.5 144 LEU B CA 1
ATOM 3340 C C . LEU B 1 144 ? 6.32 27.484 11.102 1 98.5 144 LEU B C 1
ATOM 3342 O O . LEU B 1 144 ? 5.68 28.016 10.195 1 98.5 144 LEU B O 1
ATOM 3346 N N . THR B 1 145 ? 6.34 26.203 11.281 1 98.06 145 THR B N 1
ATOM 3347 C CA . THR B 1 145 ? 5.41 25.312 10.602 1 98.06 145 THR B CA 1
ATOM 3348 C C . THR B 1 145 ? 4.406 24.719 11.594 1 98.06 145 THR B C 1
ATOM 3350 O O . THR B 1 145 ? 4.723 23.781 12.312 1 98.06 145 THR B O 1
ATOM 3353 N N . HIS B 1 146 ? 3.271 25.297 11.586 1 96.56 146 HIS B N 1
ATOM 3354 C CA . HIS B 1 146 ? 2.199 24.75 12.406 1 96.56 146 HIS B CA 1
ATOM 3355 C C . HIS B 1 146 ? 1.647 23.453 11.797 1 96.56 146 HIS B C 1
ATOM 3357 O O . HIS B 1 146 ? 1.551 23.344 10.57 1 96.56 146 HIS B O 1
ATOM 3363 N N . ALA B 1 147 ? 1.201 22.594 12.633 1 95.94 147 ALA B N 1
ATOM 3364 C CA . ALA B 1 147 ? 0.826 21.25 12.18 1 95.94 147 ALA B CA 1
ATOM 3365 C C . ALA B 1 147 ? -0.432 21.297 11.312 1 95.94 147 ALA B C 1
ATOM 3367 O O . ALA B 1 147 ? -0.669 20.391 10.508 1 95.94 147 ALA B O 1
ATOM 3368 N N . TYR B 1 148 ? -1.298 22.359 11.5 1 97.75 148 TYR B N 1
ATOM 3369 C CA . TYR B 1 148 ? -2.537 22.234 10.742 1 97.75 148 TYR B CA 1
ATOM 3370 C C . TYR B 1 148 ? -3.17 23.594 10.508 1 97.75 148 TYR B C 1
ATOM 3372 O O . TYR B 1 148 ? -4.082 23.734 9.688 1 97.75 148 TYR B O 1
ATOM 3380 N N . ASP B 1 149 ? -2.678 24.734 11.164 1 97.94 149 ASP B N 1
ATOM 3381 C CA . ASP B 1 149 ? -3.488 25.938 11.141 1 97.94 149 ASP B CA 1
ATOM 3382 C C . ASP B 1 149 ? -2.719 27.094 10.516 1 97.94 149 ASP B C 1
ATOM 3384 O O . ASP B 1 149 ? -2.627 28.188 11.102 1 97.94 149 ASP B O 1
ATOM 3388 N N . GLN B 1 150 ? -2.223 26.891 9.391 1 98.19 150 GLN B N 1
ATOM 3389 C CA . GLN B 1 150 ? -1.62 27.891 8.523 1 98.19 150 GLN B CA 1
ATOM 3390 C C . GLN B 1 150 ? -2.131 27.766 7.09 1 98.19 150 GLN B C 1
ATOM 3392 O O . GLN B 1 150 ? -2.324 26.641 6.598 1 98.19 150 GLN B O 1
ATOM 3397 N N . PRO B 1 151 ? -2.373 28.875 6.461 1 98.38 151 PRO B N 1
ATOM 3398 C CA . PRO B 1 151 ? -3.004 28.828 5.137 1 98.38 151 PRO B CA 1
ATOM 3399 C C . PRO B 1 151 ? -2.246 27.938 4.152 1 98.38 151 PRO B C 1
ATOM 3401 O O . PRO B 1 151 ? -2.861 27.156 3.43 1 98.38 151 PRO B O 1
ATOM 3404 N N . GLU B 1 152 ? -0.935 28.016 4.148 1 98.5 152 GLU B N 1
ATOM 3405 C CA . GLU B 1 152 ? -0.135 27.25 3.201 1 98.5 152 GLU B CA 1
ATOM 3406 C C . GLU B 1 152 ? -0.192 25.766 3.518 1 98.5 152 GLU B C 1
ATOM 3408 O O . GLU B 1 152 ? -0.162 24.922 2.611 1 98.5 152 GLU B O 1
ATOM 3413 N N . VAL B 1 153 ? -0.242 25.438 4.824 1 98.69 153 VAL B N 1
ATOM 3414 C CA . VAL B 1 153 ? -0.346 24.047 5.262 1 98.69 153 VAL B CA 1
ATOM 3415 C C . VAL B 1 153 ? -1.67 23.453 4.785 1 98.69 153 VAL B C 1
ATOM 3417 O O . VAL B 1 153 ? -1.692 22.375 4.184 1 98.69 153 VAL B O 1
ATOM 3420 N N . VAL B 1 154 ? -2.748 24.188 4.98 1 98.81 154 VAL B N 1
ATOM 3421 C CA . VAL B 1 154 ? -4.086 23.719 4.625 1 98.81 154 VAL B CA 1
ATOM 3422 C C . VAL B 1 154 ? -4.211 23.625 3.107 1 98.81 154 VAL B C 1
ATOM 3424 O O . VAL B 1 154 ? -4.742 22.641 2.588 1 98.81 154 VAL B O 1
ATOM 3427 N N . ALA B 1 155 ? -3.693 24.625 2.408 1 98.88 155 ALA B N 1
ATOM 3428 C CA . ALA B 1 155 ? -3.73 24.609 0.949 1 98.88 155 ALA B CA 1
ATOM 3429 C C . ALA B 1 155 ? -2.959 23.406 0.402 1 98.88 155 ALA B C 1
ATOM 3431 O O . ALA B 1 155 ? -3.41 22.75 -0.539 1 98.88 155 ALA B O 1
ATOM 3432 N N . GLY B 1 156 ? -1.792 23.188 0.979 1 98.81 156 GLY B N 1
ATOM 3433 C CA . GLY B 1 156 ? -1.019 22.016 0.587 1 98.81 156 GLY B CA 1
ATOM 3434 C C . GLY B 1 156 ? -1.769 20.703 0.777 1 98.81 156 GLY B C 1
ATOM 3435 O O . GLY B 1 156 ? -1.768 19.844 -0.109 1 98.81 156 GLY B O 1
ATOM 3436 N N . ALA B 1 157 ? -2.424 20.562 1.911 1 98.81 157 ALA B N 1
ATOM 3437 C CA . ALA B 1 157 ? -3.209 19.359 2.188 1 98.81 157 ALA B CA 1
ATOM 3438 C C . ALA B 1 157 ? -4.328 19.188 1.164 1 98.81 157 ALA B C 1
ATOM 3440 O O . ALA B 1 157 ? -4.637 18.062 0.76 1 98.81 157 ALA B O 1
ATOM 3441 N N . GLY B 1 158 ? -4.863 20.297 0.685 1 98.88 158 GLY B N 1
ATOM 3442 C CA . GLY B 1 158 ? -5.973 20.281 -0.258 1 98.88 158 GLY B CA 1
ATOM 3443 C C . GLY B 1 158 ? -5.586 19.719 -1.617 1 98.88 158 GLY B C 1
ATOM 3444 O O . GLY B 1 158 ? -6.449 19.281 -2.375 1 98.88 158 GLY B O 1
ATOM 3445 N N . THR B 1 159 ? -4.301 19.766 -1.953 1 98.88 159 THR B N 1
ATOM 3446 C CA . THR B 1 159 ? -3.852 19.25 -3.242 1 98.88 159 THR B CA 1
ATOM 3447 C C . THR B 1 159 ? -4.117 17.75 -3.354 1 98.88 159 THR B C 1
ATOM 3449 O O . THR B 1 159 ? -4.125 17.188 -4.453 1 98.88 159 THR B O 1
ATOM 3452 N N . LEU B 1 160 ? -4.312 17.141 -2.215 1 98.75 160 LEU B N 1
ATOM 3453 C CA . LEU B 1 160 ? -4.688 15.727 -2.193 1 98.75 160 LEU B CA 1
ATOM 3454 C C . LEU B 1 160 ? -6.008 15.508 -2.926 1 98.75 160 LEU B C 1
ATOM 3456 O O . LEU B 1 160 ? -6.113 14.602 -3.758 1 98.75 160 LEU B O 1
ATOM 3460 N N . ALA B 1 161 ? -6.973 16.297 -2.627 1 98.88 161 ALA B N 1
ATOM 3461 C CA . ALA B 1 161 ? -8.281 16.188 -3.271 1 98.88 161 ALA B CA 1
ATOM 3462 C C . ALA B 1 161 ? -8.188 16.531 -4.754 1 98.88 161 ALA B C 1
ATOM 3464 O O . ALA B 1 161 ? -8.852 15.906 -5.586 1 98.88 161 ALA B O 1
ATOM 3465 N N . LEU B 1 162 ? -7.418 17.547 -5.051 1 98.88 162 LEU B N 1
ATOM 3466 C CA . LEU B 1 162 ? -7.168 17.906 -6.441 1 98.88 162 LEU B CA 1
ATOM 3467 C C . LEU B 1 162 ? -6.578 16.719 -7.207 1 98.88 162 LEU B C 1
ATOM 3469 O O . LEU B 1 162 ? -7.051 16.391 -8.297 1 98.88 162 LEU B O 1
ATOM 3473 N N . GLU B 1 163 ? -5.605 16.094 -6.66 1 98.69 163 GLU B N 1
ATOM 3474 C CA . GLU B 1 163 ? -4.973 14.93 -7.281 1 98.69 163 GLU B CA 1
ATOM 3475 C C . GLU B 1 163 ? -5.961 13.781 -7.445 1 98.69 163 GLU B C 1
ATOM 3477 O O . GLU B 1 163 ? -5.965 13.102 -8.477 1 98.69 163 GLU B O 1
ATOM 3482 N N . MET B 1 164 ? -6.777 13.555 -6.441 1 98.75 164 MET B N 1
ATOM 3483 C CA . MET B 1 164 ? -7.809 12.523 -6.523 1 98.75 164 MET B CA 1
ATOM 3484 C C . MET B 1 164 ? -8.734 12.773 -7.707 1 98.75 164 MET B C 1
ATOM 3486 O O . MET B 1 164 ? -9.031 11.852 -8.477 1 98.75 164 MET B O 1
ATOM 3490 N N . GLU B 1 165 ? -9.18 13.984 -7.852 1 98.81 165 GLU B N 1
ATOM 3491 C CA . GLU B 1 165 ? -10.055 14.359 -8.953 1 98.81 165 GLU B CA 1
ATOM 3492 C C . GLU B 1 165 ? -9.375 14.133 -10.305 1 98.81 165 GLU B C 1
ATOM 3494 O O . GLU B 1 165 ? -10 13.641 -11.242 1 98.81 165 GLU B O 1
ATOM 3499 N N . GLU B 1 166 ? -8.117 14.523 -10.398 1 98.56 166 GLU B N 1
ATOM 3500 C CA . GLU B 1 166 ? -7.363 14.336 -11.633 1 98.56 166 GLU B CA 1
ATOM 3501 C C . GLU B 1 166 ? -7.242 12.852 -11.984 1 98.56 166 GLU B C 1
ATOM 3503 O O . GLU B 1 166 ? -7.422 12.469 -13.141 1 98.56 166 GLU B O 1
ATOM 3508 N N . GLN B 1 167 ? -6.969 12.031 -11.07 1 98.25 167 GLN B N 1
ATOM 3509 C CA . GLN B 1 167 ? -6.73 10.609 -11.281 1 98.25 167 GLN B CA 1
ATOM 3510 C C . GLN B 1 167 ? -8.016 9.891 -11.68 1 98.25 167 GLN B C 1
ATOM 3512 O O . GLN B 1 167 ? -7.984 8.969 -12.5 1 98.25 167 GLN B O 1
ATOM 3517 N N . ALA B 1 168 ? -9.094 10.305 -11.102 1 98.38 168 ALA B N 1
ATOM 3518 C CA . ALA B 1 168 ? -10.367 9.641 -11.391 1 98.38 168 ALA B CA 1
ATOM 3519 C C . ALA B 1 168 ? -11.156 10.406 -12.445 1 98.38 168 ALA B C 1
ATOM 3521 O O . ALA B 1 168 ? -12.195 9.938 -12.914 1 98.38 168 ALA B O 1
ATOM 3522 N N . ARG B 1 169 ? -10.773 11.633 -12.828 1 98.12 169 ARG B N 1
ATOM 3523 C CA . ARG B 1 169 ? -11.391 12.539 -13.789 1 98.12 169 ARG B CA 1
ATOM 3524 C C . ARG B 1 169 ? -12.742 13.039 -13.273 1 98.12 169 ARG B C 1
ATOM 3526 O O . ARG B 1 169 ? -13.547 13.57 -14.047 1 98.12 169 ARG B O 1
ATOM 3533 N N . ARG B 1 170 ? -12.977 12.828 -12.016 1 98.56 170 ARG B N 1
ATOM 3534 C CA . ARG B 1 170 ? -14.141 13.32 -11.289 1 98.56 170 ARG B CA 1
ATOM 3535 C C . ARG B 1 170 ? -13.93 13.227 -9.781 1 98.56 170 ARG B C 1
ATOM 3537 O O . ARG B 1 170 ? -12.992 12.578 -9.32 1 98.56 170 ARG B O 1
ATOM 3544 N N . LEU B 1 171 ? -14.758 13.859 -9.078 1 98.75 171 LEU B N 1
ATOM 3545 C CA . LEU B 1 171 ? -14.797 13.656 -7.629 1 98.75 171 LEU B CA 1
ATOM 3546 C C . LEU B 1 171 ? -15.734 12.508 -7.266 1 98.75 171 LEU B C 1
ATOM 3548 O O . LEU B 1 171 ? -16.641 12.172 -8.031 1 98.75 171 LEU B O 1
ATOM 3552 N N . PRO B 1 172 ? -15.492 11.82 -6.137 1 98.81 172 PRO B N 1
ATOM 3553 C CA . PRO B 1 172 ? -16.516 10.898 -5.625 1 98.81 172 PRO B CA 1
ATOM 3554 C C . PRO B 1 172 ? -17.766 11.609 -5.121 1 98.81 172 PRO B C 1
ATOM 3556 O O . PRO B 1 172 ? -17.781 12.844 -5.055 1 98.81 172 PRO B O 1
ATOM 3559 N N . ASP B 1 173 ? -18.797 10.836 -4.828 1 98.81 173 ASP B N 1
ATOM 3560 C CA . ASP B 1 173 ? -20.016 11.422 -4.277 1 98.81 173 ASP B CA 1
ATOM 3561 C C . ASP B 1 173 ? -19.766 12 -2.887 1 98.81 173 ASP B C 1
ATOM 3563 O O . ASP B 1 173 ? -20.297 13.055 -2.543 1 98.81 173 ASP B O 1
ATOM 3567 N N . SER B 1 174 ? -18.969 11.336 -2.102 1 98.81 174 SER B N 1
ATOM 3568 C CA . SER B 1 174 ? -18.609 11.773 -0.754 1 98.81 174 SER B CA 1
ATOM 3569 C C . SER B 1 174 ? -17.141 11.484 -0.451 1 98.81 174 SER B C 1
ATOM 3571 O O . SER B 1 174 ? -16.547 10.562 -1.015 1 98.81 174 SER B O 1
ATOM 3573 N N . VAL B 1 175 ? -16.578 12.32 0.331 1 98.94 175 VAL B N 1
ATOM 3574 C CA . VAL B 1 175 ? -15.25 12.109 0.89 1 98.94 175 VAL B CA 1
ATOM 3575 C C . VAL B 1 175 ? -15.328 12.117 2.416 1 98.94 175 VAL B C 1
ATOM 3577 O O . VAL B 1 175 ? -15.758 13.102 3.018 1 98.94 175 VAL B O 1
ATOM 3580 N N . LEU B 1 176 ? -15.016 10.984 3.031 1 98.88 176 LEU B N 1
ATOM 3581 C CA . LEU B 1 176 ? -14.914 10.898 4.484 1 98.88 176 LEU B CA 1
ATOM 3582 C C . LEU B 1 176 ? -13.5 11.227 4.953 1 98.88 176 LEU B C 1
ATOM 3584 O O . LEU B 1 176 ? -12.531 10.602 4.504 1 98.88 176 LEU B O 1
ATOM 3588 N N . VAL B 1 177 ? -13.398 12.195 5.848 1 98.94 177 VAL B N 1
ATOM 3589 C CA . VAL B 1 177 ? -12.086 12.727 6.168 1 98.94 177 VAL B CA 1
ATOM 3590 C C . VAL B 1 177 ? -11.867 12.688 7.68 1 98.94 177 VAL B C 1
ATOM 3592 O O . VAL B 1 177 ? -12.688 13.195 8.445 1 98.94 177 VAL B O 1
ATOM 3595 N N . SER B 1 178 ? -10.734 12.078 8.07 1 98.88 178 SER B N 1
ATOM 3596 C CA . SER B 1 178 ? -10.336 12.086 9.477 1 98.88 178 SER B CA 1
ATOM 3597 C C . SER B 1 178 ? -9.938 13.484 9.938 1 98.88 178 SER B C 1
ATOM 3599 O O . SER B 1 178 ? -9.242 14.203 9.211 1 98.88 178 SER B O 1
ATOM 3601 N N . VAL B 1 179 ? -10.391 13.82 11.164 1 98.81 179 VAL B N 1
ATOM 3602 C CA . VAL B 1 179 ? -10.188 15.195 11.617 1 98.81 179 VAL B CA 1
ATOM 3603 C C . VAL B 1 179 ? -9.484 15.188 12.977 1 98.81 179 VAL B C 1
ATOM 3605 O O . VAL B 1 179 ? -9.977 14.578 13.93 1 98.81 179 VAL B O 1
ATOM 3608 N N . GLY B 1 180 ? -8.328 15.711 13.008 1 98 180 GLY B N 1
ATOM 3609 C CA . GLY B 1 180 ? -7.684 16.188 14.219 1 98 180 GLY B CA 1
ATOM 3610 C C . GLY B 1 180 ? -7.77 17.688 14.391 1 98 180 GLY B C 1
ATOM 3611 O O . GLY B 1 180 ? -8.852 18.234 14.641 1 98 180 GLY B O 1
ATOM 3612 N N . GLY B 1 181 ? -6.676 18.375 14.086 1 97.88 181 GLY B N 1
ATOM 3613 C CA . GLY B 1 181 ? -6.676 19.828 14.102 1 97.88 181 GLY B CA 1
ATOM 3614 C C . GLY B 1 181 ? -7.383 20.438 12.898 1 97.88 181 GLY B C 1
ATOM 3615 O O . GLY B 1 181 ? -7.699 21.625 12.898 1 97.88 181 GLY B O 1
ATOM 3616 N N . GLY B 1 182 ? -7.578 19.672 11.898 1 98.62 182 GLY B N 1
ATOM 3617 C CA . GLY B 1 182 ? -8.477 20.078 10.836 1 98.62 182 GLY B CA 1
ATOM 3618 C C . GLY B 1 182 ? -7.758 20.5 9.57 1 98.62 182 GLY B C 1
ATOM 3619 O O . GLY B 1 182 ? -8.391 20.922 8.602 1 98.62 182 GLY B O 1
ATOM 3620 N N . GLY B 1 183 ? -6.43 20.375 9.523 1 98.56 183 GLY B N 1
ATOM 3621 C CA . GLY B 1 183 ? -5.691 20.781 8.336 1 98.56 183 GLY B CA 1
ATOM 3622 C C . GLY B 1 183 ? -6.109 20.016 7.09 1 98.56 183 GLY B C 1
ATOM 3623 O O . GLY B 1 183 ? -6.289 20.609 6.023 1 98.56 183 GLY B O 1
ATOM 3624 N N . LEU B 1 184 ? -6.305 18.719 7.203 1 98.88 184 LEU B N 1
ATOM 3625 C CA . LEU B 1 184 ? -6.656 17.875 6.066 1 98.88 184 LEU B CA 1
ATOM 3626 C C . LEU B 1 184 ? -8.062 18.188 5.57 1 98.88 184 LEU B C 1
ATOM 3628 O O . LEU B 1 184 ? -8.258 18.5 4.391 1 98.88 184 LEU B O 1
ATOM 3632 N N . ILE B 1 185 ? -9.023 18.203 6.473 1 98.88 185 ILE B N 1
ATOM 3633 C CA . ILE B 1 185 ? -10.406 18.406 6.047 1 98.88 185 ILE B CA 1
ATOM 3634 C C . ILE B 1 185 ? -10.594 19.844 5.555 1 98.88 185 ILE B C 1
ATOM 3636 O O . ILE B 1 185 ? -11.375 20.094 4.633 1 98.88 185 ILE B O 1
ATOM 3640 N N . GLY B 1 186 ? -9.852 20.781 6.164 1 98.69 186 GLY B N 1
ATOM 3641 C CA . GLY B 1 186 ? -9.914 22.141 5.656 1 98.69 186 GLY B CA 1
ATOM 3642 C C . GLY B 1 186 ? -9.539 22.25 4.188 1 98.69 186 GLY B C 1
ATOM 3643 O O . GLY B 1 186 ? -10.242 22.891 3.404 1 98.69 186 GLY B O 1
ATOM 3644 N N . GLY B 1 187 ? -8.43 21.594 3.816 1 98.81 187 GLY B N 1
ATOM 3645 C CA . GLY B 1 187 ? -7.984 21.594 2.432 1 98.81 187 GLY B CA 1
ATOM 3646 C C . GLY B 1 187 ? -8.93 20.859 1.501 1 98.81 187 GLY B C 1
ATOM 3647 O O . GLY B 1 187 ? -9.305 21.375 0.446 1 98.81 187 GLY B O 1
ATOM 3648 N N . ILE B 1 188 ? -9.336 19.656 1.898 1 98.88 188 ILE B N 1
ATOM 3649 C CA . ILE B 1 188 ? -10.188 18.812 1.058 1 98.88 188 ILE B CA 1
ATOM 3650 C C . ILE B 1 188 ? -11.531 19.5 0.837 1 98.88 188 ILE B C 1
ATOM 3652 O O . ILE B 1 188 ? -12.016 19.578 -0.293 1 98.88 188 ILE B O 1
ATOM 3656 N N . ALA B 1 189 ? -12.094 20.031 1.897 1 98.75 189 ALA B N 1
ATOM 3657 C CA . ALA B 1 189 ? -13.391 20.703 1.798 1 98.75 189 ALA B CA 1
ATOM 3658 C C . ALA B 1 189 ? -13.305 21.938 0.912 1 98.75 189 ALA B C 1
ATOM 3660 O O . ALA B 1 189 ? -14.211 22.219 0.124 1 98.75 189 ALA B O 1
ATOM 3661 N N . ALA B 1 190 ? -12.25 22.672 1.058 1 98.62 190 ALA B N 1
ATOM 3662 C CA . ALA B 1 190 ? -12.078 23.875 0.25 1 98.62 190 ALA B CA 1
ATOM 3663 C C . ALA B 1 190 ? -12 23.531 -1.235 1 98.62 190 ALA B C 1
ATOM 3665 O O . ALA B 1 190 ? -12.531 24.266 -2.074 1 98.62 190 ALA B O 1
ATOM 3666 N N . TRP B 1 191 ? -11.305 22.453 -1.565 1 98.81 191 TRP B N 1
ATOM 3667 C CA . TRP B 1 191 ? -11.203 22.047 -2.963 1 98.81 191 TRP B CA 1
ATOM 3668 C C . TRP B 1 191 ? -12.555 21.547 -3.482 1 98.81 191 TRP B C 1
ATOM 3670 O O . TRP B 1 191 ? -12.969 21.906 -4.59 1 98.81 191 TRP B O 1
ATOM 3680 N N . CYS B 1 192 ? -13.203 20.672 -2.682 1 98.25 192 CYS B N 1
ATOM 3681 C CA . CYS B 1 192 ? -14.477 20.094 -3.115 1 98.25 192 CYS B CA 1
ATOM 3682 C C . CYS B 1 192 ? -15.531 21.172 -3.299 1 98.25 192 CYS B C 1
ATOM 3684 O O . CYS B 1 192 ? -16.328 21.125 -4.238 1 98.25 192 CYS B O 1
ATOM 3686 N N . GLU B 1 193 ? -15.562 22.141 -2.334 1 95.88 193 GLU B N 1
ATOM 3687 C CA . GLU B 1 193 ? -16.422 23.328 -2.422 1 95.88 193 GLU B CA 1
ATOM 3688 C C . GLU B 1 193 ? -17.844 22.938 -2.773 1 95.88 193 GLU B C 1
ATOM 3690 O O . GLU B 1 193 ? -18.438 23.5 -3.699 1 95.88 193 GLU B O 1
ATOM 3695 N N . GLY B 1 194 ? -18.375 21.938 -2.238 1 94.69 194 GLY B N 1
ATOM 3696 C CA . GLY B 1 194 ? -19.766 21.547 -2.373 1 94.69 194 GLY B CA 1
ATOM 3697 C C . GLY B 1 194 ? -20.016 20.625 -3.545 1 94.69 194 GLY B C 1
ATOM 3698 O O . GLY B 1 194 ? -21.125 20.078 -3.693 1 94.69 194 GLY B O 1
ATOM 3699 N N . ARG B 1 195 ? -18.953 20.328 -4.363 1 97.62 195 ARG B N 1
ATOM 3700 C CA . ARG B 1 195 ? -19.094 19.453 -5.523 1 97.62 195 ARG B CA 1
ATOM 3701 C C . ARG B 1 195 ? -19.078 17.984 -5.102 1 97.62 195 ARG B C 1
ATOM 3703 O O . ARG B 1 195 ? -19.469 17.109 -5.871 1 97.62 195 ARG B O 1
ATOM 3710 N N . ALA B 1 196 ? -18.578 17.672 -3.93 1 98.25 196 ALA B N 1
ATOM 3711 C CA . ALA B 1 196 ? -18.688 16.406 -3.219 1 98.25 196 ALA B CA 1
ATOM 3712 C C . ALA B 1 196 ? -19.141 16.625 -1.773 1 98.25 196 ALA B C 1
ATOM 3714 O O . ALA B 1 196 ? -18.844 17.656 -1.178 1 98.25 196 ALA B O 1
ATOM 3715 N N . ARG B 1 197 ? -19.875 15.695 -1.293 1 98.5 197 ARG B N 1
ATOM 3716 C CA . ARG B 1 197 ? -20.203 15.734 0.13 1 98.5 197 ARG B CA 1
ATOM 3717 C C . ARG B 1 197 ? -18.969 15.414 0.979 1 98.5 197 ARG B C 1
ATOM 3719 O O . ARG B 1 197 ? -18.344 14.375 0.802 1 98.5 197 ARG B O 1
ATOM 3726 N N . VAL B 1 198 ? -18.594 16.328 1.83 1 98.88 198 VAL B N 1
ATOM 3727 C CA . VAL B 1 198 ? -17.453 16.094 2.719 1 98.88 198 VAL B CA 1
ATOM 3728 C C . VAL B 1 198 ? -17.953 15.805 4.133 1 98.88 198 VAL B C 1
ATOM 3730 O O . VAL B 1 198 ? -18.75 16.562 4.684 1 98.88 198 VAL B O 1
ATOM 3733 N N . VAL B 1 199 ? -17.531 14.703 4.695 1 98.88 199 VAL B N 1
ATOM 3734 C CA . VAL B 1 199 ? -17.953 14.258 6.023 1 98.88 199 VAL B CA 1
ATOM 3735 C C . VAL B 1 199 ? -16.734 14.141 6.938 1 98.88 199 VAL B C 1
ATOM 3737 O O . VAL B 1 199 ? -15.734 13.523 6.574 1 98.88 199 VAL B O 1
ATOM 3740 N N . ALA B 1 200 ? -16.859 14.797 8.094 1 98.88 200 ALA B N 1
ATOM 3741 C CA . ALA B 1 200 ? -15.797 14.719 9.094 1 98.88 200 ALA B CA 1
ATOM 3742 C C . ALA B 1 200 ? -15.945 13.477 9.953 1 98.88 200 ALA B C 1
ATOM 3744 O O . ALA B 1 200 ? -17.047 13.148 10.398 1 98.88 200 ALA B O 1
ATOM 3745 N N . LEU B 1 201 ? -14.859 12.789 10.125 1 98.94 201 LEU B N 1
ATOM 3746 C CA . LEU B 1 201 ? -14.797 11.648 11.039 1 98.94 201 LEU B CA 1
ATOM 3747 C C . LEU B 1 201 ? -13.812 11.914 12.172 1 98.94 201 LEU B C 1
ATOM 3749 O O . LEU B 1 201 ? -12.672 12.32 11.93 1 98.94 201 LEU B O 1
ATOM 3753 N N . GLU B 1 202 ? -14.211 11.734 13.375 1 98.81 2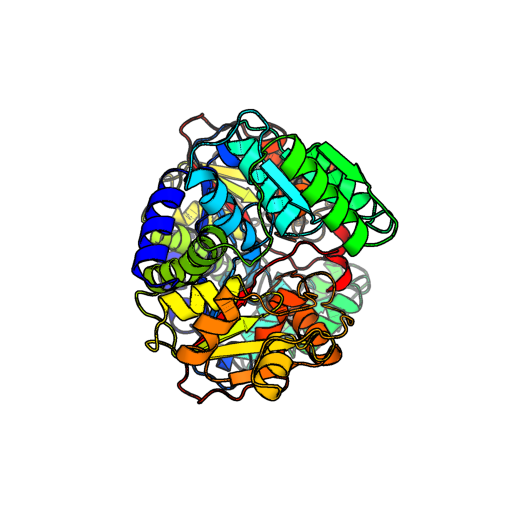02 GLU B N 1
ATOM 3754 C CA . GLU B 1 202 ? -13.359 11.93 14.539 1 98.81 202 GLU B CA 1
ATOM 3755 C C . GLU B 1 202 ? -13.516 10.789 15.539 1 98.81 202 GLU B C 1
ATOM 3757 O O . GLU B 1 202 ? -14.594 10.195 15.648 1 98.81 202 GLU B O 1
ATOM 3762 N N . PRO B 1 203 ? -12.352 10.375 16.219 1 98.69 203 PRO B N 1
ATOM 3763 C CA . PRO B 1 203 ? -12.547 9.422 17.312 1 98.69 203 PRO B CA 1
ATOM 3764 C C . PRO B 1 203 ? -13.367 9.992 18.469 1 98.69 203 PRO B C 1
ATOM 3766 O O . PRO B 1 203 ? -13.258 11.18 18.781 1 98.69 203 PRO B O 1
ATOM 3769 N N . GLU B 1 204 ? -14.102 9.172 19.125 1 98.44 204 GLU B N 1
ATOM 3770 C CA . GLU B 1 204 ? -14.875 9.586 20.281 1 98.44 204 GLU B CA 1
ATOM 3771 C C . GLU B 1 204 ? -13.984 10.211 21.344 1 98.44 204 GLU B C 1
ATOM 3773 O O . GLU B 1 204 ? -14.406 11.125 22.062 1 98.44 204 GLU B O 1
ATOM 3778 N N . GLY B 1 205 ? -12.758 9.789 21.391 1 97.81 205 GLY B N 1
ATOM 3779 C CA . GLY B 1 205 ? -11.844 10.227 22.422 1 97.81 205 GLY B CA 1
ATOM 3780 C C . GLY B 1 205 ? -11.133 11.523 22.094 1 97.81 205 GLY B C 1
ATOM 3781 O O . GLY B 1 205 ? -10.359 12.047 22.906 1 97.81 205 GLY B O 1
ATOM 3782 N N . ALA B 1 206 ? -11.359 12.109 20.938 1 97.56 206 ALA B N 1
ATOM 3783 C CA . ALA B 1 206 ? -10.758 13.375 20.516 1 97.56 206 ALA B CA 1
ATOM 3784 C C . ALA B 1 206 ? -11.664 14.117 19.531 1 97.56 206 ALA B C 1
ATOM 3786 O O . ALA B 1 206 ? -11.289 14.367 18.391 1 97.56 206 ALA B O 1
ATOM 3787 N N . PRO B 1 207 ? -12.844 14.539 20 1 98.12 207 PRO B N 1
ATOM 3788 C CA . PRO B 1 207 ? -13.875 15.102 19.125 1 98.12 207 PRO B CA 1
ATOM 3789 C C . PRO B 1 207 ? -13.727 16.609 18.938 1 98.12 207 PRO B C 1
ATOM 3791 O O . PRO B 1 207 ? -14.594 17.375 19.359 1 98.12 207 PRO B O 1
ATOM 3794 N N . THR B 1 208 ? -12.789 17.078 18.188 1 97.88 208 THR B N 1
ATOM 3795 C CA . THR B 1 208 ? -12.398 18.484 18.078 1 97.88 208 THR B CA 1
ATOM 3796 C C . THR B 1 208 ? -13.445 19.266 17.297 1 97.88 208 THR B C 1
ATOM 3798 O O . THR B 1 208 ? -14.148 20.109 17.875 1 97.88 208 THR B O 1
ATOM 3801 N N . LEU B 1 209 ? -13.656 18.922 16.062 1 98.5 209 LEU B N 1
ATOM 3802 C CA . LEU B 1 209 ? -14.625 19.625 15.234 1 98.5 209 LEU B CA 1
ATOM 3803 C C . LEU B 1 209 ? -16.047 19.375 15.719 1 98.5 209 LEU B C 1
ATOM 3805 O O . LEU B 1 209 ? -16.875 20.297 15.734 1 98.5 209 LEU B O 1
ATOM 3809 N N . HIS B 1 210 ? -16.281 18.156 16.094 1 98.44 210 HIS B N 1
ATOM 3810 C CA . HIS B 1 210 ? -17.594 17.781 16.594 1 98.44 210 HIS B CA 1
ATOM 3811 C C . HIS B 1 210 ? -18 18.641 17.781 1 98.44 210 HIS B C 1
ATOM 3813 O O . HIS B 1 210 ? -19.109 19.172 17.828 1 98.44 210 HIS B O 1
ATOM 3819 N N . SER B 1 211 ? -17.172 18.797 18.719 1 98.44 211 SER B N 1
ATOM 3820 C CA . SER B 1 211 ? -17.438 19.594 19.922 1 98.44 211 SER B CA 1
ATOM 3821 C C . SER B 1 211 ? -17.547 21.078 19.578 1 98.44 211 SER B C 1
ATOM 3823 O O . SER B 1 211 ? -18.344 21.797 20.172 1 98.44 211 SER B O 1
ATOM 3825 N N . ALA B 1 212 ? -16.656 21.531 18.719 1 98.62 212 ALA B N 1
ATOM 3826 C CA . ALA B 1 212 ? -16.734 22.922 18.266 1 98.62 212 ALA B CA 1
ATOM 3827 C C . ALA B 1 212 ? -18.109 23.234 17.688 1 98.62 212 ALA B C 1
ATOM 3829 O O . ALA B 1 212 ? -18.703 24.266 17.984 1 98.62 212 ALA B O 1
ATOM 3830 N N . ARG B 1 213 ? -18.625 22.375 16.828 1 98.06 213 ARG B N 1
ATOM 3831 C CA . ARG B 1 213 ? -19.938 22.578 16.219 1 98.06 213 ARG B CA 1
ATOM 3832 C C . ARG B 1 213 ? -21.031 22.594 17.266 1 98.06 213 ARG B C 1
ATOM 3834 O O . ARG B 1 213 ? -21.938 23.438 17.203 1 98.06 213 ARG B O 1
ATOM 3841 N N . ALA B 1 214 ? -20.938 21.672 18.172 1 97.75 214 ALA B N 1
ATOM 3842 C CA . ALA B 1 214 ? -21.922 21.625 19.234 1 97.75 214 ALA B CA 1
ATOM 3843 C C . ALA B 1 214 ? -21.922 22.922 20.047 1 97.75 214 ALA B C 1
ATOM 3845 O O . ALA B 1 214 ? -22.984 23.391 20.484 1 97.75 214 ALA B O 1
ATOM 3846 N N . ALA B 1 215 ? -20.781 23.5 20.203 1 98.12 215 ALA B N 1
ATOM 3847 C CA . ALA B 1 215 ? -20.641 24.703 21 1 98.12 215 ALA B CA 1
ATOM 3848 C C . ALA B 1 215 ? -20.875 25.969 20.172 1 98.12 215 ALA B C 1
ATOM 3850 O O . ALA B 1 215 ? -21.062 27.047 20.719 1 98.12 215 ALA B O 1
ATOM 3851 N N . GLY B 1 216 ? -20.812 25.875 18.859 1 97.56 216 GLY B N 1
ATOM 3852 C CA . GLY B 1 216 ? -20.969 27.016 17.969 1 97.56 216 GLY B CA 1
ATOM 3853 C C . GLY B 1 216 ? -19.703 27.828 17.828 1 97.56 216 GLY B C 1
ATOM 3854 O O . GLY B 1 216 ? -19.719 28.922 17.25 1 97.56 216 GLY B O 1
ATOM 3855 N N . MET B 1 217 ? -18.609 27.297 18.422 1 98.06 217 MET B N 1
ATOM 3856 C CA . MET B 1 217 ? -17.281 27.922 18.359 1 98.06 217 MET B CA 1
ATOM 3857 C C . MET B 1 217 ? -16.188 26.906 18.719 1 98.06 217 MET B C 1
ATOM 3859 O O . MET B 1 217 ? -16.469 25.906 19.375 1 98.06 217 MET B O 1
ATOM 3863 N N . PRO B 1 218 ? -14.992 27.172 18.281 1 98.31 218 PRO B N 1
ATOM 3864 C CA . PRO B 1 218 ? -13.914 26.266 18.703 1 98.31 218 PRO B CA 1
ATOM 3865 C C . PRO B 1 218 ? -13.789 26.188 20.219 1 98.31 218 PRO B C 1
ATOM 3867 O O . PRO B 1 218 ? -13.875 27.203 20.906 1 98.31 218 PRO B O 1
ATOM 3870 N N . VAL B 1 219 ? -13.656 25.031 20.734 1 98.44 219 VAL B N 1
ATOM 3871 C CA . VAL B 1 219 ? -13.5 24.797 22.172 1 98.44 219 VAL B CA 1
ATOM 3872 C C . VAL B 1 219 ? -12.398 23.766 22.406 1 98.44 219 VAL B C 1
ATOM 3874 O O . VAL B 1 219 ? -12.039 23 21.5 1 98.44 219 VAL B O 1
ATOM 3877 N N . ASP B 1 220 ? -11.812 23.797 23.609 1 97.62 220 ASP B N 1
ATOM 3878 C CA . ASP B 1 220 ? -10.836 22.781 23.984 1 97.62 220 ASP B CA 1
ATOM 3879 C C . ASP B 1 220 ? -11.523 21.453 24.312 1 97.62 220 ASP B C 1
ATOM 3881 O O . ASP B 1 220 ? -12.594 21.438 24.922 1 97.62 220 ASP B O 1
ATOM 3885 N N . VAL B 1 221 ? -10.945 20.391 23.875 1 97.31 221 VAL B N 1
ATOM 3886 C CA . VAL B 1 221 ? -11.477 19.062 24.188 1 97.31 221 VAL B CA 1
ATOM 3887 C C . VAL B 1 221 ? -10.398 18.219 24.859 1 97.31 221 VAL B C 1
ATOM 3889 O O . VAL B 1 221 ? -9.203 18.531 24.75 1 97.31 221 VAL B O 1
ATOM 3892 N N . ALA B 1 222 ? -10.836 17.25 25.625 1 94.75 222 ALA B N 1
ATOM 3893 C CA . ALA B 1 222 ? -9.906 16.219 26.094 1 94.75 222 ALA B CA 1
ATOM 3894 C C . ALA B 1 222 ? -9.422 15.344 24.953 1 94.75 222 ALA B C 1
ATOM 3896 O O . ALA B 1 222 ? -10.18 15.078 24 1 94.75 222 ALA B O 1
ATOM 3897 N N . VAL B 1 223 ? -8.18 14.898 25.047 1 95.19 223 VAL B N 1
ATOM 3898 C CA . VAL B 1 223 ? -7.582 14.07 24 1 95.19 223 VAL B CA 1
ATOM 3899 C C . VAL B 1 223 ? -7.184 12.719 24.578 1 95.19 223 VAL B C 1
ATOM 3901 O O . VAL B 1 223 ? -6.453 12.648 25.578 1 95.19 223 VAL B O 1
ATOM 3904 N N . GLY B 1 224 ? -7.668 11.648 23.969 1 96.25 224 GLY B N 1
ATOM 3905 C CA . GLY B 1 224 ? -7.34 10.289 24.344 1 96.25 224 GLY B CA 1
ATOM 3906 C C . GLY B 1 224 ? -7.738 9.266 23.297 1 96.25 224 GLY B C 1
ATOM 3907 O O . GLY B 1 224 ? -8.055 9.617 22.156 1 96.25 224 GLY B O 1
ATOM 3908 N N . GLY B 1 225 ? -7.492 7.984 23.703 1 96.69 225 GLY B N 1
ATOM 3909 C CA . GLY B 1 225 ? -7.906 6.91 22.812 1 96.69 225 GLY B CA 1
ATOM 3910 C C . GLY B 1 225 ? -6.801 6.449 21.875 1 96.69 225 GLY B C 1
ATOM 3911 O O . GLY B 1 225 ? -5.691 6.98 21.906 1 96.69 225 GLY B O 1
ATOM 3912 N N . ILE B 1 226 ? -7.148 5.609 20.969 1 96.5 226 ILE B N 1
ATOM 3913 C CA . ILE B 1 226 ? -6.168 4.871 20.172 1 96.5 226 ILE B CA 1
ATOM 3914 C C . ILE B 1 226 ? -5.594 5.781 19.094 1 96.5 226 ILE B C 1
ATOM 3916 O O . ILE B 1 226 ? -4.5 5.535 18.594 1 96.5 226 ILE B O 1
ATOM 3920 N N . ALA B 1 227 ? -6.367 6.867 18.766 1 96.19 227 ALA B N 1
ATOM 3921 C CA . ALA B 1 227 ? -5.93 7.742 17.688 1 96.19 227 ALA B CA 1
ATOM 3922 C C . ALA B 1 227 ? -5.371 9.055 18.219 1 96.19 227 ALA B C 1
ATOM 3924 O O . ALA B 1 227 ? -5.191 10.016 17.469 1 96.19 227 ALA B O 1
ATOM 3925 N N . ALA B 1 228 ? -5.086 9.148 19.516 1 94.69 228 ALA B N 1
ATOM 3926 C CA . ALA B 1 228 ? -4.645 10.375 20.172 1 94.69 228 ALA B CA 1
ATOM 3927 C C . ALA B 1 228 ? -3.346 10.891 19.562 1 94.69 228 ALA B C 1
ATOM 3929 O O . ALA B 1 228 ? -3.139 12.102 19.453 1 94.69 228 ALA B O 1
ATOM 3930 N N . ASP B 1 229 ? -2.488 10 19.141 1 90.31 229 ASP B N 1
ATOM 3931 C CA . ASP B 1 229 ? -1.181 10.391 18.625 1 90.31 229 ASP B CA 1
ATOM 3932 C C . ASP B 1 229 ? -1.302 11.008 17.234 1 90.31 229 ASP B C 1
ATOM 3934 O O . ASP B 1 229 ? -0.465 11.82 16.828 1 90.31 229 ASP B O 1
ATOM 3938 N N . SER B 1 230 ? -2.379 10.656 16.531 1 92.44 230 SER B N 1
ATOM 3939 C CA . SER B 1 230 ? -2.471 11.086 15.141 1 92.44 230 SER B CA 1
ATOM 3940 C C . SER B 1 230 ? -3.604 12.086 14.953 1 92.44 230 SER B C 1
ATOM 3942 O O . SER B 1 230 ? -3.59 12.875 14 1 92.44 230 SER B O 1
ATOM 3944 N N . LEU B 1 231 ? -4.559 12.086 15.805 1 96.44 231 LEU B N 1
ATOM 3945 C CA . LEU B 1 231 ? -5.719 12.953 15.641 1 96.44 231 LEU B CA 1
ATOM 3946 C C . LEU B 1 231 ? -5.984 13.75 16.906 1 96.44 231 LEU B C 1
ATOM 3948 O O . LEU B 1 231 ? -7.031 14.391 17.031 1 96.44 231 LEU B O 1
ATOM 3952 N N . GLY B 1 232 ? -5.02 13.734 17.812 1 94.56 232 GLY B N 1
ATOM 3953 C CA . GLY B 1 232 ? -5.262 14.281 19.141 1 94.56 232 GLY B CA 1
ATOM 3954 C C . GLY B 1 232 ? -4.992 15.773 19.219 1 94.56 232 GLY B C 1
ATOM 3955 O O . GLY B 1 232 ? -4.207 16.219 20.062 1 94.56 232 GLY B O 1
ATOM 3956 N N . ALA B 1 233 ? -5.637 16.609 18.438 1 95.31 233 ALA B N 1
ATOM 3957 C CA . ALA B 1 233 ? -5.605 18.047 18.625 1 95.31 233 ALA B CA 1
ATOM 3958 C C . ALA B 1 233 ? -6.582 18.484 19.703 1 95.31 233 ALA B C 1
ATOM 3960 O O . ALA B 1 233 ? -7.703 17.969 19.781 1 95.31 233 ALA B O 1
ATOM 3961 N N . ARG B 1 234 ? -6.203 19.406 20.484 1 95.19 234 ARG B N 1
ATOM 3962 C CA . ARG B 1 234 ? -7.039 19.875 21.594 1 95.19 234 ARG B CA 1
ATOM 3963 C C . ARG B 1 234 ? -8.117 20.828 21.094 1 95.19 234 ARG B C 1
ATOM 3965 O O . ARG B 1 234 ? -9.125 21.047 21.781 1 95.19 234 ARG B O 1
ATOM 3972 N N . ARG B 1 235 ? -7.852 21.375 20.031 1 96.88 235 ARG B N 1
ATOM 3973 C CA . ARG B 1 235 ? -8.75 22.406 19.5 1 96.88 235 ARG B CA 1
ATOM 3974 C C . ARG B 1 235 ? -8.703 22.438 17.969 1 96.88 235 ARG B C 1
ATOM 3976 O O . ARG B 1 235 ? -7.625 22.344 17.375 1 96.88 235 ARG B O 1
ATOM 3983 N N . ILE B 1 236 ? -9.883 22.547 17.344 1 98.5 236 ILE B N 1
ATOM 3984 C CA . ILE B 1 236 ? -9.945 22.672 15.898 1 98.5 236 ILE B CA 1
ATOM 3985 C C . ILE B 1 236 ? -9.258 23.953 15.453 1 98.5 236 ILE B C 1
ATOM 3987 O O . ILE B 1 236 ? -9.375 24.984 16.125 1 98.5 236 ILE B O 1
ATOM 3991 N N . GLY B 1 237 ? -8.508 23.938 14.383 1 98.19 237 GLY B N 1
ATOM 3992 C CA . GLY B 1 237 ? -7.867 25.109 13.836 1 98.19 237 GLY B CA 1
ATOM 3993 C C . GLY B 1 237 ? -8.852 26.156 13.344 1 98.19 237 GLY B C 1
ATOM 3994 O O . GLY B 1 237 ? -9.969 25.812 12.938 1 98.19 237 GLY B O 1
ATOM 3995 N N . ASP B 1 238 ? -8.43 27.375 13.297 1 98 238 ASP B N 1
ATOM 3996 C CA . ASP B 1 238 ? -9.281 28.484 12.875 1 98 238 ASP B CA 1
ATOM 3997 C C . ASP B 1 238 ? -9.672 28.344 11.398 1 98 238 ASP B C 1
ATOM 3999 O O . ASP B 1 238 ? -10.82 28.594 11.031 1 98 238 ASP B O 1
ATOM 4003 N N . ILE B 1 239 ? -8.75 27.953 10.625 1 98.31 239 ILE B N 1
ATOM 4004 C CA . ILE B 1 239 ? -9 27.859 9.188 1 98.31 239 ILE B CA 1
ATOM 4005 C C . ILE B 1 239 ? -10 26.734 8.914 1 98.31 239 ILE B C 1
ATOM 4007 O O . ILE B 1 239 ? -10.984 26.938 8.195 1 98.31 239 ILE B O 1
ATOM 4011 N N . ALA B 1 240 ? -9.727 25.578 9.516 1 98.19 240 ALA B N 1
ATOM 4012 C CA . ALA B 1 240 ? -10.625 24.438 9.32 1 98.19 240 ALA B CA 1
ATOM 4013 C C . ALA B 1 240 ? -12.023 24.75 9.836 1 98.19 240 ALA B C 1
ATOM 4015 O O . ALA B 1 240 ? -13.023 24.344 9.227 1 98.19 240 ALA B O 1
ATOM 4016 N N . TRP B 1 241 ? -12.086 25.453 10.992 1 98.25 241 TRP B N 1
ATOM 4017 C CA . TRP B 1 241 ? -13.383 25.859 11.531 1 98.25 241 TRP B CA 1
ATOM 4018 C C . TRP B 1 241 ? -14.156 26.688 10.516 1 98.25 241 TRP B C 1
ATOM 4020 O O . TRP B 1 241 ? -15.32 26.406 10.219 1 98.25 241 TRP B O 1
ATOM 4030 N N . GLN B 1 242 ? -13.516 27.625 9.961 1 97.69 242 GLN B N 1
ATOM 4031 C CA . GLN B 1 242 ? -14.156 28.516 9 1 97.69 242 GLN B CA 1
ATOM 4032 C C . GLN B 1 242 ? -14.602 27.766 7.754 1 97.69 242 GLN B C 1
ATOM 4034 O O . GLN B 1 242 ? -15.75 27.906 7.312 1 97.69 242 GLN B O 1
ATOM 4039 N N . VAL B 1 243 ? -13.742 26.953 7.207 1 97.62 243 VAL B N 1
ATOM 4040 C CA . VAL B 1 243 ? -14.016 26.219 5.973 1 97.62 243 VAL B CA 1
ATOM 4041 C C . VAL B 1 243 ? -15.109 25.188 6.211 1 97.62 243 VAL B C 1
ATOM 4043 O O . VAL B 1 243 ? -15.984 24.984 5.363 1 97.62 243 VAL B O 1
ATOM 4046 N N . SER B 1 244 ? -15.055 24.562 7.352 1 96.5 244 SER B N 1
ATOM 4047 C CA . SER B 1 244 ? -15.961 23.453 7.629 1 96.5 244 SER B CA 1
ATOM 4048 C C . SER B 1 244 ? -17.391 23.938 7.797 1 96.5 244 SER B C 1
ATOM 4050 O O . SER B 1 244 ? -18.344 23.219 7.477 1 96.5 244 SER B O 1
ATOM 4052 N N . GLN B 1 245 ? -17.594 25.141 8.32 1 96.25 245 GLN B N 1
ATOM 4053 C CA . GLN B 1 245 ? -18.938 25.688 8.492 1 96.25 245 GLN B CA 1
ATOM 4054 C C . GLN B 1 245 ? -19.656 25.797 7.152 1 96.25 245 GLN B C 1
ATOM 4056 O O . GLN B 1 245 ? -20.875 25.672 7.086 1 96.25 245 GLN B O 1
ATOM 4061 N N . ARG B 1 246 ? -18.922 25.922 6.125 1 94.69 246 ARG B N 1
ATOM 4062 C CA . ARG B 1 246 ? -19.5 26.156 4.805 1 94.69 246 ARG B CA 1
ATOM 4063 C C . ARG B 1 246 ? -19.562 24.859 3.996 1 94.69 246 ARG B C 1
ATOM 4065 O O . ARG B 1 246 ? -20.484 24.656 3.211 1 94.69 246 ARG B O 1
ATOM 4072 N N . HIS B 1 247 ? -18.547 23.969 4.234 1 96.81 247 HIS B N 1
ATOM 4073 C CA . HIS B 1 247 ? -18.359 22.969 3.191 1 96.81 247 HIS B CA 1
ATOM 4074 C C . HIS B 1 247 ? -18.359 21.562 3.771 1 96.81 247 HIS B C 1
ATOM 4076 O O . HIS B 1 247 ? -18.219 20.578 3.035 1 96.81 247 HIS B O 1
ATOM 4082 N N . VAL B 1 248 ? -18.516 21.375 5.082 1 97.69 248 VAL B N 1
ATOM 4083 C CA . VAL B 1 248 ? -18.547 20.062 5.703 1 97.69 248 VAL B CA 1
ATOM 4084 C C . VAL B 1 248 ? -19.938 19.797 6.266 1 97.69 248 VAL B C 1
ATOM 4086 O O . VAL B 1 248 ? -20.422 20.531 7.129 1 97.69 248 VAL B O 1
ATOM 4089 N N . GLN B 1 249 ? -20.516 18.781 5.883 1 92.75 249 GLN B N 1
ATOM 4090 C CA . GLN B 1 249 ? -21.938 18.562 6.148 1 92.75 249 GLN B CA 1
ATOM 4091 C C . GLN B 1 249 ? -22.141 17.953 7.527 1 92.75 249 GLN B C 1
ATOM 4093 O O . GLN B 1 249 ? -23.109 18.297 8.227 1 92.75 249 GLN B O 1
ATOM 4098 N N . GLU B 1 250 ? -21.312 17 7.832 1 96.06 250 GLU B N 1
ATOM 4099 C CA . GLU B 1 250 ? -21.5 16.25 9.07 1 96.06 250 GLU B CA 1
ATOM 4100 C C . GLU B 1 250 ? -20.156 15.977 9.75 1 96.06 250 GLU B C 1
ATOM 4102 O O . GLU B 1 250 ? -19.125 15.922 9.094 1 96.06 250 GLU B O 1
ATOM 4107 N N . SER B 1 251 ? -20.219 15.938 10.992 1 97.5 251 SER B N 1
ATOM 4108 C CA . SER B 1 251 ? -19.125 15.445 11.828 1 97.5 251 SER B CA 1
ATOM 4109 C C . SER B 1 251 ? -19.562 14.234 12.641 1 97.5 251 SER B C 1
ATOM 4111 O O . SER B 1 251 ? -20.438 14.336 13.5 1 97.5 251 SER B O 1
ATOM 4113 N N . LEU B 1 252 ? -18.984 13.117 12.352 1 98.75 252 LEU B N 1
ATOM 4114 C CA . LEU B 1 252 ? -19.391 11.859 12.969 1 98.75 252 LEU B CA 1
ATOM 4115 C C . LEU B 1 252 ? -18.297 11.312 13.875 1 98.75 252 LEU B C 1
ATOM 4117 O O . LEU B 1 252 ? -17.109 11.547 13.625 1 98.75 252 LEU B O 1
ATOM 4121 N N . LEU B 1 253 ? -18.719 10.688 14.953 1 98.75 253 LEU B N 1
ATOM 4122 C CA . LEU B 1 253 ? -17.781 10.102 15.906 1 98.75 253 LEU B CA 1
ATOM 4123 C C . LEU B 1 253 ? -17.672 8.594 15.711 1 98.75 253 LEU B C 1
ATOM 4125 O O . LEU B 1 253 ? -18.672 7.922 15.461 1 98.75 253 LEU B O 1
ATOM 4129 N N . VAL B 1 254 ? -16.469 8.109 15.789 1 98.81 254 VAL B N 1
ATOM 4130 C CA . VAL B 1 254 ? -16.172 6.691 15.602 1 98.81 254 VAL B CA 1
ATOM 4131 C C . VAL B 1 254 ? -15.5 6.129 16.859 1 98.81 254 VAL B C 1
ATOM 4133 O O . VAL B 1 254 ? -14.633 6.773 17.453 1 98.81 254 VAL B O 1
ATOM 4136 N N . SER B 1 255 ? -15.836 4.945 17.359 1 98.81 255 SER B N 1
ATOM 4137 C CA . SER B 1 255 ? -15.312 4.355 18.594 1 98.81 255 SER B CA 1
ATOM 4138 C C . SER B 1 255 ? -13.914 3.781 18.359 1 98.81 255 SER B C 1
ATOM 4140 O O . SER B 1 255 ? -13.555 3.432 17.234 1 98.81 255 SER B O 1
ATOM 4142 N N . ASP B 1 256 ? -13.188 3.68 19.484 1 98.69 256 ASP B N 1
ATOM 4143 C CA . ASP B 1 256 ? -11.859 3.078 19.438 1 98.69 256 ASP B CA 1
ATOM 4144 C C . ASP B 1 256 ? -11.922 1.644 18.922 1 98.69 256 ASP B C 1
ATOM 4146 O O . ASP B 1 256 ? -11.07 1.22 18.141 1 98.69 256 ASP B O 1
ATOM 4150 N N . ASP B 1 257 ? -12.93 0.92 19.359 1 98.75 257 ASP B N 1
ATOM 4151 C CA . ASP B 1 257 ? -13.078 -0.469 18.938 1 98.75 257 ASP B CA 1
ATOM 4152 C C . ASP B 1 257 ? -13.289 -0.566 17.422 1 98.75 257 ASP B C 1
ATOM 4154 O O . ASP B 1 257 ? -12.688 -1.419 16.766 1 98.75 257 ASP B O 1
ATOM 4158 N N . ALA B 1 258 ? -14.133 0.301 16.844 1 98.81 258 ALA B N 1
ATOM 4159 C CA . ALA B 1 258 ? -14.375 0.317 15.398 1 98.81 258 ALA B CA 1
ATOM 4160 C C . ALA B 1 258 ? -13.102 0.654 14.633 1 98.81 258 ALA B C 1
ATOM 4162 O O . ALA B 1 258 ? -12.82 0.06 13.594 1 98.81 258 ALA B O 1
ATOM 4163 N N . ILE B 1 259 ? -12.359 1.591 15.148 1 98.81 259 ILE B N 1
ATOM 4164 C CA . ILE B 1 259 ? -11.109 2.01 14.508 1 98.81 259 ILE B CA 1
ATOM 4165 C C . ILE B 1 259 ? -10.117 0.848 14.5 1 98.81 259 ILE B C 1
ATOM 4167 O O . ILE B 1 259 ? -9.508 0.558 13.469 1 98.81 259 ILE B O 1
ATOM 4171 N N . ARG B 1 260 ? -9.977 0.173 15.633 1 98.56 260 ARG B N 1
ATOM 4172 C CA . ARG B 1 260 ? -9.07 -0.968 15.734 1 98.56 260 ARG B CA 1
ATOM 4173 C C . ARG B 1 260 ? -9.469 -2.074 14.766 1 98.56 260 ARG 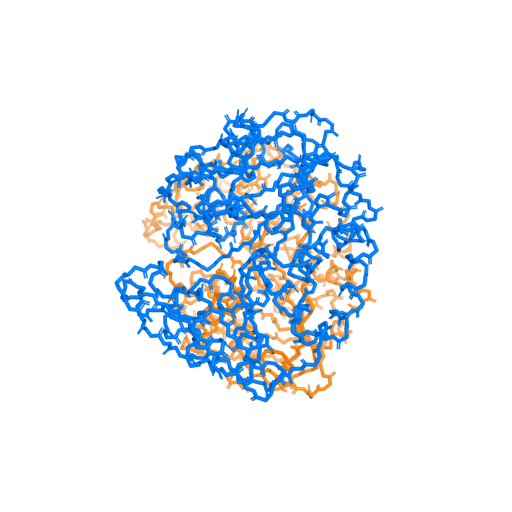B C 1
ATOM 4175 O O . ARG B 1 260 ? -8.625 -2.631 14.07 1 98.56 260 ARG B O 1
ATOM 4182 N N . THR B 1 261 ? -10.734 -2.395 14.734 1 98.5 261 THR B N 1
ATOM 4183 C CA . THR B 1 261 ? -11.258 -3.418 13.836 1 98.5 261 THR B CA 1
ATOM 4184 C C . THR B 1 261 ? -10.961 -3.062 12.383 1 98.5 261 THR B C 1
ATOM 4186 O O . THR B 1 261 ? -10.555 -3.922 11.602 1 98.5 261 THR B O 1
ATOM 4189 N N . ALA B 1 262 ? -11.148 -1.81 12.016 1 98.75 262 ALA B N 1
ATOM 4190 C CA . ALA B 1 262 ? -10.891 -1.345 10.648 1 98.75 262 ALA B CA 1
ATOM 4191 C C . ALA B 1 262 ? -9.406 -1.453 10.305 1 98.75 262 ALA B C 1
ATOM 4193 O O . ALA B 1 262 ? -9.055 -1.826 9.18 1 98.75 262 ALA B O 1
ATOM 4194 N N . GLN B 1 263 ? -8.516 -1.12 11.242 1 98.56 263 GLN B N 1
ATOM 4195 C CA . GLN B 1 263 ? -7.078 -1.269 11.023 1 98.56 263 GLN B CA 1
ATOM 4196 C C . GLN B 1 263 ? -6.719 -2.717 10.711 1 98.56 263 GLN B C 1
ATOM 4198 O O . GLN B 1 263 ? -5.977 -2.986 9.758 1 98.56 263 GLN B O 1
ATOM 4203 N N . GLN B 1 264 ? -7.234 -3.568 11.523 1 98 264 GLN B N 1
ATOM 4204 C CA . GLN B 1 264 ? -6.961 -4.988 11.336 1 98 264 GLN B CA 1
ATOM 4205 C C . GLN B 1 264 ? -7.52 -5.484 10.008 1 98 264 GLN B C 1
ATOM 4207 O O . GLN B 1 264 ? -6.852 -6.223 9.281 1 98 264 GLN B O 1
ATOM 4212 N N . TRP B 1 265 ? -8.711 -5.074 9.70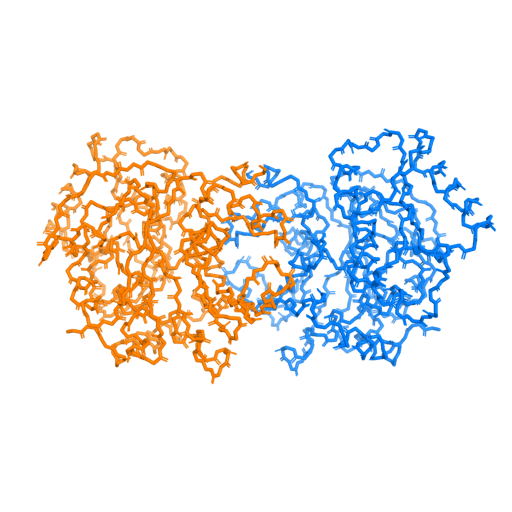3 1 98.06 265 TRP B N 1
ATOM 4213 C CA . TRP B 1 265 ? -9.344 -5.457 8.445 1 98.06 265 TRP B CA 1
ATOM 4214 C C . TRP B 1 265 ? -8.531 -4.957 7.254 1 98.06 265 TRP B C 1
ATOM 4216 O O . TRP B 1 265 ? -8.312 -5.695 6.289 1 98.06 265 TRP B O 1
ATOM 4226 N N . LEU B 1 266 ? -8.023 -3.689 7.277 1 98.62 266 LEU B N 1
ATOM 4227 C CA . LEU B 1 266 ? -7.211 -3.115 6.215 1 98.62 266 LEU B CA 1
ATOM 4228 C C . LEU B 1 266 ? -5.961 -3.957 5.973 1 98.62 266 LEU B C 1
ATOM 4230 O O . LEU B 1 266 ? -5.582 -4.191 4.82 1 98.62 266 LEU B O 1
ATOM 4234 N N . TRP B 1 267 ? -5.375 -4.445 7.039 1 98.19 267 TRP B N 1
ATOM 4235 C CA . TRP B 1 267 ? -4.195 -5.285 6.875 1 98.19 267 TRP B CA 1
ATOM 4236 C C . TRP B 1 267 ? -4.57 -6.656 6.324 1 98.19 267 TRP B C 1
ATOM 4238 O O . TRP B 1 267 ? -4.008 -7.109 5.324 1 98.19 267 TRP B O 1
ATOM 4248 N N . HIS B 1 268 ? -5.539 -7.285 6.918 1 96.38 268 HIS B N 1
ATOM 4249 C CA . HIS B 1 268 ? -5.84 -8.672 6.586 1 96.38 268 HIS B CA 1
ATOM 4250 C C . HIS B 1 268 ? -6.441 -8.789 5.188 1 96.38 268 HIS B C 1
ATOM 4252 O O . HIS B 1 268 ? -6.152 -9.734 4.457 1 96.38 268 HIS B O 1
ATOM 4258 N N . GLU B 1 269 ? -7.191 -7.789 4.785 1 96 269 GLU B N 1
ATOM 4259 C CA . GLU B 1 269 ? -7.93 -7.883 3.531 1 96 269 GLU B CA 1
ATOM 4260 C C . GLU B 1 269 ? -7.199 -7.156 2.406 1 96 269 GLU B C 1
ATOM 4262 O O . GLU B 1 269 ? -7.238 -7.59 1.252 1 96 269 GLU B O 1
ATOM 4267 N N . LEU B 1 270 ? -6.5 -6.078 2.744 1 97.75 270 LEU B N 1
ATOM 4268 C CA . LEU B 1 270 ? -5.957 -5.234 1.687 1 97.75 270 LEU B CA 1
ATOM 4269 C C . LEU B 1 270 ? -4.441 -5.105 1.82 1 97.75 270 LEU B C 1
ATOM 4271 O O . LEU B 1 270 ? -3.787 -4.508 0.962 1 97.75 270 LEU B O 1
ATOM 4275 N N . LYS B 1 271 ? -3.928 -5.637 2.898 1 98.31 271 LYS B N 1
ATOM 4276 C CA . LYS B 1 271 ? -2.49 -5.602 3.156 1 98.31 271 LYS B CA 1
ATOM 4277 C C . LYS B 1 271 ? -1.994 -4.164 3.293 1 98.31 271 LYS B C 1
ATOM 4279 O O . LYS B 1 271 ? -0.883 -3.842 2.869 1 98.31 271 LYS B O 1
ATOM 4284 N N . LEU B 1 272 ? -2.842 -3.307 3.855 1 98.56 272 LEU B N 1
ATOM 4285 C CA . LEU B 1 272 ? -2.502 -1.919 4.145 1 98.56 272 LEU B CA 1
ATOM 4286 C C . LEU B 1 272 ? -2.328 -1.703 5.645 1 98.56 272 LEU B C 1
ATOM 4288 O O . LEU B 1 272 ? -3.312 -1.664 6.387 1 98.56 272 LEU B O 1
ATOM 4292 N N . ALA B 1 273 ? -1.1 -1.619 6.102 1 98.38 273 ALA B N 1
ATOM 4293 C CA . ALA B 1 273 ? -0.801 -1.316 7.5 1 98.38 273 ALA B CA 1
ATOM 4294 C C . ALA B 1 273 ? -0.759 0.19 7.738 1 98.38 273 ALA B C 1
ATOM 4296 O O . ALA B 1 273 ? 0.17 0.87 7.293 1 98.38 273 ALA B O 1
ATOM 4297 N N . VAL B 1 274 ? -1.761 0.703 8.438 1 98.5 274 VAL B N 1
ATOM 4298 C CA . VAL B 1 274 ? -1.878 2.152 8.555 1 98.5 274 VAL B CA 1
ATOM 4299 C C . VAL B 1 274 ? -2.094 2.533 10.016 1 98.5 274 VAL B C 1
ATOM 4301 O O . VAL B 1 274 ? -2.396 1.677 10.852 1 98.5 274 VAL B O 1
ATOM 4304 N N . GLU B 1 275 ? -1.831 3.783 10.375 1 98.31 275 GLU B N 1
ATOM 4305 C CA . GLU B 1 275 ? -2.109 4.289 11.719 1 98.31 275 GLU B CA 1
ATOM 4306 C C . GLU B 1 275 ? -3.609 4.473 11.938 1 98.31 275 GLU B C 1
ATOM 4308 O O . GLU B 1 275 ? -4.379 4.531 10.977 1 98.31 275 GLU B O 1
ATOM 4313 N N . PRO B 1 276 ? -4.086 4.621 13.18 1 98.5 276 PRO B N 1
ATOM 4314 C CA . PRO B 1 276 ? -5.516 4.684 13.484 1 98.5 276 PRO B CA 1
ATOM 4315 C C . PRO B 1 276 ? -6.234 5.789 12.711 1 98.5 276 PRO B C 1
ATOM 4317 O O . PRO B 1 276 ? -7.352 5.59 12.234 1 98.5 276 PRO B O 1
ATOM 4320 N N . ALA B 1 277 ? -5.574 6.91 12.547 1 98.69 277 ALA B N 1
ATOM 4321 C CA . ALA B 1 277 ? -6.172 8.055 11.859 1 98.69 277 ALA B CA 1
ATOM 4322 C C . ALA B 1 277 ? -6.594 7.68 10.438 1 98.69 277 ALA B C 1
ATOM 4324 O O . ALA B 1 277 ? -7.57 8.219 9.914 1 98.69 277 ALA B O 1
ATOM 4325 N N . ALA B 1 278 ? -5.906 6.777 9.82 1 98.81 278 ALA B N 1
ATOM 4326 C CA . ALA B 1 278 ? -6.148 6.41 8.43 1 98.81 278 ALA B CA 1
ATOM 4327 C C . ALA B 1 278 ? -7.25 5.363 8.312 1 98.81 278 ALA B C 1
ATOM 4329 O O . ALA B 1 278 ? -7.723 5.062 7.219 1 98.81 278 ALA B O 1
ATOM 4330 N N . ALA B 1 279 ? -7.719 4.848 9.453 1 98.81 279 ALA B N 1
ATOM 4331 C CA . ALA B 1 279 ? -8.664 3.734 9.43 1 98.81 279 ALA B CA 1
ATOM 4332 C C . ALA B 1 279 ? -10.086 4.219 9.672 1 98.81 279 ALA B C 1
ATOM 4334 O O . ALA B 1 279 ? -11.039 3.449 9.555 1 98.81 279 ALA B O 1
ATOM 4335 N N . LEU B 1 280 ? -10.273 5.496 9.961 1 98.88 280 LEU B N 1
ATOM 4336 C CA . LEU B 1 280 ? -11.586 5.98 10.383 1 98.88 280 LEU B CA 1
ATOM 4337 C C . LEU B 1 280 ? -12.609 5.812 9.273 1 98.88 280 LEU B C 1
ATOM 4339 O O . LEU B 1 280 ? -13.781 5.512 9.539 1 98.88 280 LEU B O 1
ATOM 4343 N N . GLY B 1 281 ? -12.227 6.082 8.008 1 98.88 281 GLY B N 1
ATOM 4344 C CA . GLY B 1 281 ? -13.164 5.926 6.906 1 98.88 281 GLY B CA 1
ATOM 4345 C C . GLY B 1 281 ? -13.766 4.535 6.824 1 98.88 281 GLY B C 1
ATOM 4346 O O . GLY B 1 281 ? -14.984 4.387 6.777 1 98.88 281 GLY B O 1
ATOM 4347 N N . ILE B 1 282 ? -12.906 3.49 6.828 1 98.88 282 ILE B N 1
ATOM 4348 C CA . ILE B 1 282 ? -13.367 2.107 6.789 1 98.88 282 ILE B CA 1
ATOM 4349 C C . ILE B 1 282 ? -14.164 1.796 8.055 1 98.88 282 ILE B C 1
ATOM 4351 O O . ILE B 1 282 ? -15.203 1.137 7.996 1 98.88 282 ILE B O 1
ATOM 4355 N N . ALA B 1 283 ? -13.664 2.309 9.227 1 98.94 283 ALA B N 1
ATOM 4356 C CA . ALA B 1 283 ? -14.375 2.102 10.484 1 98.94 283 ALA B CA 1
ATOM 4357 C C . ALA B 1 283 ? -15.805 2.629 10.406 1 98.94 283 ALA B C 1
ATOM 4359 O O . ALA B 1 283 ? -16.734 1.966 10.852 1 98.94 283 ALA B O 1
ATOM 4360 N N . ALA B 1 284 ? -15.945 3.844 9.859 1 98.94 284 ALA B N 1
ATOM 4361 C CA . ALA B 1 284 ? -17.266 4.469 9.758 1 98.94 284 ALA B CA 1
ATOM 4362 C C . ALA B 1 284 ? -18.203 3.65 8.867 1 98.94 284 ALA B C 1
ATOM 4364 O O . ALA B 1 284 ? -19.375 3.467 9.195 1 98.94 284 ALA B O 1
ATOM 4365 N N . LEU B 1 285 ? -17.703 3.18 7.742 1 98.88 285 LEU B N 1
ATOM 4366 C CA . LEU B 1 285 ? -18.516 2.396 6.809 1 98.88 285 LEU B CA 1
ATOM 4367 C C . LEU B 1 285 ? -18.891 1.053 7.418 1 98.88 285 LEU B C 1
ATOM 4369 O O . LEU B 1 285 ? -20.062 0.654 7.363 1 98.88 285 LEU B O 1
ATOM 4373 N N . GLN B 1 286 ? -17.938 0.376 8.062 1 98.69 286 GLN B N 1
ATOM 4374 C CA . GLN B 1 286 ? -18.156 -0.97 8.586 1 98.69 286 GLN B CA 1
ATOM 4375 C C . GLN B 1 286 ? -19.078 -0.945 9.805 1 98.69 286 GLN B C 1
ATOM 4377 O O . GLN B 1 286 ? -19.875 -1.854 10 1 98.69 286 GLN B O 1
ATOM 4382 N N . SER B 1 287 ? -18.906 0.088 10.656 1 98.56 287 SER B N 1
ATOM 4383 C CA . SER B 1 287 ? -19.672 0.165 11.898 1 98.56 287 SER B CA 1
ATOM 4384 C C . SER B 1 287 ? -21.078 0.729 11.648 1 98.56 287 SER B C 1
ATOM 4386 O O . SER B 1 287 ? -21.938 0.695 12.539 1 98.56 287 SER B O 1
ATOM 4388 N N . GLY B 1 288 ? -21.328 1.301 10.5 1 98.31 288 GLY B N 1
ATOM 4389 C CA . GLY B 1 288 ? -22.625 1.872 10.18 1 98.31 288 GLY B CA 1
ATOM 4390 C C . GLY B 1 288 ? -22.766 3.311 10.641 1 98.31 288 GLY B C 1
ATOM 4391 O O . GLY B 1 288 ? -23.828 3.912 10.477 1 98.31 288 GLY B O 1
ATOM 4392 N N . VAL B 1 289 ? -21.672 3.869 11.211 1 98.44 289 VAL B N 1
ATOM 4393 C CA . VAL B 1 289 ? -21.688 5.281 11.586 1 98.44 289 VAL B CA 1
ATOM 4394 C C . VAL B 1 289 ? -22 6.141 10.359 1 98.44 289 VAL B C 1
ATOM 4396 O O . VAL B 1 289 ? -22.734 7.121 10.461 1 98.44 289 VAL B O 1
ATOM 4399 N N . TYR B 1 290 ? -21.422 5.754 9.281 1 98.62 290 TYR B N 1
ATOM 4400 C CA . TYR B 1 290 ? -21.781 6.324 7.988 1 98.62 290 TYR B CA 1
ATOM 4401 C C . TYR B 1 290 ? -22.484 5.289 7.109 1 98.62 290 TYR B C 1
ATOM 4403 O O . TYR B 1 290 ? -21.938 4.203 6.879 1 98.62 290 TYR B O 1
ATOM 4411 N N . ARG B 1 291 ? -23.641 5.594 6.625 1 98.38 291 ARG B N 1
ATOM 4412 C CA . ARG B 1 291 ? -24.422 4.699 5.77 1 98.38 291 ARG B CA 1
ATOM 4413 C C . ARG B 1 291 ? -24.547 5.273 4.359 1 98.38 291 ARG B C 1
ATOM 4415 O O . ARG B 1 291 ? -25.422 6.105 4.102 1 98.38 291 ARG B O 1
ATOM 4422 N N . PRO B 1 292 ? -23.688 4.848 3.465 1 98.56 292 PRO B N 1
ATOM 4423 C CA . PRO B 1 292 ? -23.75 5.348 2.09 1 98.56 292 PRO B CA 1
ATOM 4424 C C . PRO B 1 292 ? -24.969 4.812 1.33 1 98.56 292 PRO B C 1
ATOM 4426 O O . PRO B 1 292 ? -25.516 3.77 1.694 1 98.56 292 PRO B O 1
ATOM 4429 N N . ARG B 1 293 ? -25.422 5.551 0.285 1 98.38 293 ARG B N 1
ATOM 4430 C CA . ARG B 1 293 ? -26.375 4.98 -0.667 1 98.38 293 ARG B CA 1
ATOM 4431 C C . ARG B 1 293 ? -25.734 3.844 -1.459 1 98.38 293 ARG B C 1
ATOM 4433 O O . ARG B 1 293 ? -24.531 3.836 -1.679 1 98.38 293 ARG B O 1
ATOM 4440 N N . PRO B 1 294 ? -26.531 2.857 -1.93 1 97.81 294 PRO B N 1
ATOM 4441 C CA . PRO B 1 294 ? -26 1.734 -2.707 1 97.81 294 PRO B CA 1
ATOM 4442 C C . PRO B 1 294 ? -25.281 2.184 -3.975 1 97.81 294 PRO B C 1
ATOM 4444 O O . PRO B 1 294 ? -24.375 1.487 -4.457 1 97.81 294 PRO B O 1
ATOM 4447 N N . ASP B 1 295 ? -25.594 3.344 -4.531 1 98.5 295 ASP B N 1
ATOM 4448 C CA . ASP B 1 295 ? -25 3.812 -5.781 1 98.5 295 ASP B CA 1
ATOM 4449 C C . ASP B 1 295 ? -23.922 4.859 -5.52 1 98.5 295 ASP B C 1
ATOM 4451 O O . ASP B 1 295 ? -23.422 5.492 -6.449 1 98.5 295 ASP B O 1
ATOM 4455 N N . GLU B 1 296 ? -23.578 5.043 -4.297 1 98.69 296 GLU B N 1
ATOM 4456 C CA . GLU B 1 296 ? -22.641 6.086 -3.871 1 98.69 296 GLU B CA 1
ATOM 4457 C C . GLU B 1 296 ? -21.203 5.652 -4.074 1 98.69 296 GLU B C 1
ATOM 4459 O O . GLU B 1 296 ? -20.844 4.5 -3.807 1 98.69 296 GLU B O 1
ATOM 4464 N N . THR B 1 297 ? -20.375 6.492 -4.676 1 98.81 297 THR B N 1
ATOM 4465 C CA . THR B 1 297 ? -18.938 6.367 -4.633 1 98.81 297 THR B CA 1
ATOM 4466 C C . THR B 1 297 ? -18.359 7.129 -3.441 1 98.81 297 THR B C 1
ATOM 4468 O O . THR B 1 297 ? -18.516 8.344 -3.342 1 98.81 297 THR B O 1
ATOM 4471 N N . VAL B 1 298 ? -17.688 6.41 -2.551 1 98.94 298 VAL B N 1
ATOM 4472 C CA . VAL B 1 298 ? -17.156 7.008 -1.327 1 98.94 298 VAL B CA 1
ATOM 4473 C C . VAL B 1 298 ? -15.641 7.109 -1.415 1 98.94 298 VAL B C 1
ATOM 4475 O O . VAL B 1 298 ? -14.953 6.109 -1.628 1 98.94 298 VAL B O 1
ATOM 4478 N N . GLY B 1 299 ? -15.164 8.328 -1.303 1 98.94 299 GLY B N 1
ATOM 4479 C CA . GLY B 1 299 ? -13.727 8.539 -1.226 1 98.94 299 GLY B CA 1
ATOM 4480 C C . GLY B 1 299 ? -13.195 8.523 0.196 1 98.94 299 GLY B C 1
ATOM 4481 O O . GLY B 1 299 ? -13.75 9.18 1.078 1 98.94 299 GLY B O 1
ATOM 4482 N N . LEU B 1 300 ? -12.203 7.723 0.426 1 98.94 300 LEU B N 1
ATOM 4483 C CA . LEU B 1 300 ? -11.484 7.648 1.695 1 98.94 300 LEU B CA 1
ATOM 4484 C C . LEU B 1 300 ? -10.016 8.031 1.515 1 98.94 300 LEU B C 1
ATOM 4486 O O . LEU B 1 300 ? -9.445 7.82 0.442 1 98.94 300 LEU B O 1
ATOM 4490 N N . VAL B 1 301 ? -9.438 8.586 2.594 1 98.88 301 VAL B N 1
ATOM 4491 C CA . VAL B 1 301 ? -8.023 8.945 2.578 1 98.88 301 VAL B CA 1
ATOM 4492 C C . VAL B 1 301 ? -7.273 8.133 3.629 1 98.88 301 VAL B C 1
ATOM 4494 O O . VAL B 1 301 ? -7.539 8.258 4.828 1 98.88 301 VAL B O 1
ATOM 4497 N N . LEU B 1 302 ? -6.438 7.238 3.18 1 98.88 302 LEU B N 1
ATOM 4498 C CA . LEU B 1 302 ? -5.477 6.645 4.105 1 98.88 302 LEU B CA 1
ATOM 4499 C C . LEU B 1 302 ? -4.336 7.613 4.391 1 98.88 302 LEU B C 1
ATOM 4501 O O . LEU B 1 302 ? -3.316 7.602 3.697 1 98.88 302 LEU B O 1
ATOM 4505 N N . CYS B 1 303 ? -4.457 8.344 5.477 1 98.88 303 CYS B N 1
ATOM 4506 C CA . CYS B 1 303 ? -3.771 9.625 5.59 1 98.88 303 CYS B CA 1
ATOM 4507 C C . CYS B 1 303 ? -2.395 9.453 6.223 1 98.88 303 CYS B C 1
ATOM 4509 O O . CYS B 1 303 ? -1.592 10.383 6.238 1 98.88 303 CYS B O 1
ATOM 4511 N N . GLY B 1 304 ? -2.092 8.242 6.801 1 98.62 304 GLY B N 1
ATOM 4512 C CA . GLY B 1 304 ? -0.78 8.039 7.395 1 98.62 304 GLY B CA 1
ATOM 4513 C C . GLY B 1 304 ? -0.541 6.617 7.852 1 98.62 304 GLY B C 1
ATOM 4514 O O . GLY B 1 304 ? -1.491 5.867 8.094 1 98.62 304 GLY B O 1
ATOM 4515 N N . ALA B 1 305 ? 0.778 6.32 8.062 1 98.38 305 ALA B N 1
ATOM 4516 C CA . ALA B 1 305 ? 1.137 4.965 8.477 1 98.38 305 ALA B CA 1
ATOM 4517 C C . ALA B 1 305 ? 2.369 4.973 9.375 1 98.38 305 ALA B C 1
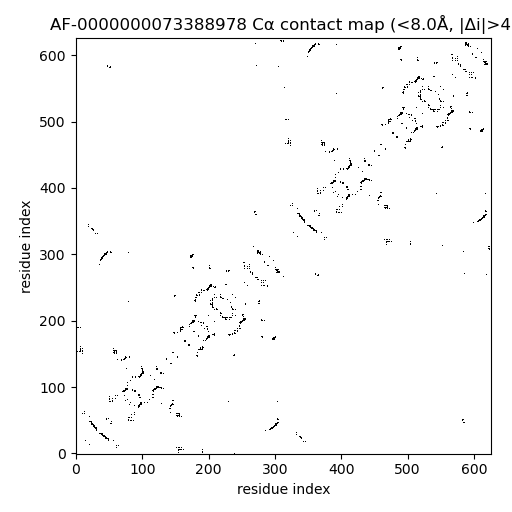ATOM 4519 O O . ALA B 1 305 ? 3.133 4.004 9.398 1 98.38 305 ALA B O 1
ATOM 4520 N N . ASN B 1 306 ? 2.641 6.066 10.062 1 96.62 306 ASN B N 1
ATOM 4521 C CA . ASN B 1 306 ? 3.742 6.109 11.016 1 96.62 306 ASN B CA 1
ATOM 4522 C C . ASN B 1 306 ? 3.355 5.473 12.352 1 96.62 306 ASN B C 1
ATOM 4524 O O . ASN B 1 306 ? 3.127 6.172 13.336 1 96.62 306 ASN B O 1
ATOM 4528 N N . CYS B 1 307 ? 3.252 4.164 12.344 1 94 307 CYS B N 1
ATOM 4529 C CA . CYS B 1 307 ? 2.891 3.34 13.492 1 94 307 CYS B CA 1
ATOM 4530 C C . CYS B 1 307 ? 3.67 2.031 13.492 1 94 307 CYS B C 1
ATOM 4532 O O . CYS B 1 307 ? 4.41 1.745 12.547 1 94 307 CYS B O 1
ATOM 4534 N N . ASP B 1 308 ? 3.619 1.355 14.625 1 93.94 308 ASP B N 1
ATOM 4535 C CA . ASP B 1 308 ? 4.164 0.003 14.672 1 93.94 308 ASP B CA 1
ATOM 4536 C C . ASP B 1 308 ? 3.285 -0.972 13.891 1 93.94 308 ASP B C 1
ATOM 4538 O O . ASP B 1 308 ? 2.137 -1.216 14.266 1 93.94 308 ASP B O 1
ATOM 4542 N N . PRO B 1 309 ? 3.865 -1.558 12.805 1 95.5 309 PRO B N 1
ATOM 4543 C CA . PRO B 1 309 ? 3.027 -2.443 11.992 1 95.5 309 PRO B CA 1
ATOM 4544 C C . PRO B 1 309 ? 2.521 -3.654 12.773 1 95.5 309 PRO B C 1
ATOM 4546 O O . PRO B 1 309 ? 1.532 -4.277 12.375 1 95.5 309 PRO B O 1
ATOM 4549 N N . ALA B 1 310 ? 3.137 -4.004 13.883 1 94.81 310 ALA B N 1
ATOM 4550 C CA . ALA B 1 310 ? 2.688 -5.129 14.703 1 94.81 310 ALA B CA 1
ATOM 4551 C C . ALA B 1 310 ? 1.297 -4.867 15.273 1 94.81 310 ALA B C 1
ATOM 4553 O O . ALA B 1 310 ? 0.577 -5.805 15.625 1 94.81 310 ALA B O 1
ATOM 4554 N N . THR B 1 311 ? 0.93 -3.609 15.32 1 93 311 THR B N 1
ATOM 4555 C CA . THR B 1 311 ? -0.313 -3.225 15.977 1 93 311 THR B CA 1
ATOM 4556 C C . THR B 1 311 ? -1.519 -3.594 15.117 1 93 311 THR B C 1
ATOM 4558 O O . THR B 1 311 ? -2.652 -3.604 15.602 1 93 311 THR B O 1
ATOM 4561 N N . VAL B 1 312 ? -1.275 -3.873 13.836 1 93.44 312 VAL B N 1
ATOM 4562 C CA . VAL B 1 312 ? -2.422 -4.141 12.977 1 93.44 312 VAL B CA 1
ATOM 4563 C C . VAL B 1 312 ? -2.555 -5.645 12.742 1 93.44 312 VAL B C 1
ATOM 4565 O O . VAL B 1 312 ? -3.479 -6.094 12.062 1 93.44 312 VAL B O 1
ATOM 4568 N N . ALA B 1 313 ? -1.705 -6.48 13.297 1 89.69 313 ALA B N 1
ATOM 4569 C CA . ALA B 1 313 ? -1.67 -7.922 13.055 1 89.69 313 ALA B CA 1
ATOM 4570 C C . ALA B 1 313 ? -2.871 -8.617 13.688 1 89.69 313 ALA B C 1
ATOM 4572 O O . ALA B 1 313 ? -3.387 -8.164 14.719 1 89.69 313 ALA B O 1
#

Sequence (626 aa):
MIDRSAIASARQRLAAHPDFLRTTPLMRLSGGSLDLGCAEVWLKLEHLQVGGSFKARGMLNRLLAQPLPDSGVIVASGGNAGIATAAAARSLGTRCEVFVPEVSPEAKRARLRALGAQVVVAGPTYAEALQACLERQRETGALLTHAYDQPEVVAGAGTLALEMEEQARRLPDSVLVSVGGGGLIGGIAAWCEGRARVVALEPEGAPTLHSARAAGMPVDVAVGGIAADSLGARRIGDIAWQVSQRHVQESLLVSDDAIRTAQQWLWHELKLAVEPAAALGIAALQSGVYRPRPDETVGLVLCGANCDPATVAMIDRSAIASARQRLAAHPDFLRTTPLMRLSGGSLDLGCAEVWLKLEHLQVGGSFKARGMLNRLLAQPLPDSGVIVASGGNAGIATAAAARSLGTRCEVFVPEVSPEAKRARLRALGAQVVVAGPTYAEALQACLERQRETGALLTHAYDQPEVVAGAGTLALEMEEQARRLPDSVLVSVGGGGLIGGIAAWCEGRARVVALEPEGAPTLHSARAAGMPVDVAVGGIAADSLGARRIGDIAWQVSQRHVQESLLVSDDAIRTAQQWLWHELKLAVEPAAALGIAALQSGVYRPRPDETVGLVLCGANCDPATVA

Nearest PDB structures (foldseek):
  5cvc-assembly1_A  TM=9.161E-01  e=2.732E-28  Zea mays
  8zlv-assembly1_B  TM=8.778E-01  e=6.356E-28  Escherichia coli K-12
  3iau-assembly1_A  TM=8.884E-01  e=1.753E-26  Solanum lycopersicum
  6slh-assembly1_CCC  TM=8.950E-01  e=4.603E-26  Homo sapiens
  3iau-assembly2_B  TM=8.921E-01  e=2.208E-25  Solanum lycopersicum

Secondary structure (DSSP, 8-state):
---HHHHHHHHHHHHT-TTTS----EEEEETGGGT-SSSEEEEE-GGGSGGGBTHHHHHHHHHHTSPPPTT-EEEE-SSHHHHHHHHHHHHHT--EEEEE-TTS-HHHHHHHHHTT-EEEE-SSSHHHHHHHHHHHHHHH--EE--SS-SHHHHHHHHHHHHHHHHHHTS--SEEEEE-SSSHHHHHHHHHHTTSSEEEEEEETT--HHHHHHHHTS-------STTHHHH--SS--HHHHHHHHHH--EEEEE-HHHHHHHHHHHHHHH-----GGGGHHHHHHHHTSS---TT-EEEEE--B--S-GGGG-/---HHHHHHHHHHHHT-TTTS----EEEEETGGGT-SSSEEEEE-GGGSGGGBTHHHHHHHHHHTSPPPTT-EEEE-SSHHHHHHHHHHHHHT--EEEEE-TTS-HHHHHHHHHTT-EEEE-SSSHHHHHHHHHHHHHHH--EE--SS-SHHHHHHHHHHHHHHHHHHTS--SEEEEE-SSSHHHHHHHHHHTTSSEEEEEEETT--HHHHHHHHTS-------STTHHHH--SS--HHHHHHHHHH--EEEEE-HHHHHHHHHHHHHHH-----GGGGHHHHHHHHTSS---TT-EEEEE--B--S-GGGG-